Protein 5HSX (pdb70)

Nearest PDB structures (foldseek):
  5hsx-assembly1_B  TM=1.004E+00  e=3.035E-63  Paraburkholderia xenovorans LB400
  5keu-assembly1_B  TM=1.002E+00  e=2.354E-58  Paraburkholderia xenovorans LB400
  5hsx-assembly1_A  TM=9.878E-01  e=9.101E-57  Paraburkholderia xenovorans LB400
  5keu-assembly1_A  TM=9.895E-01  e=6.704E-54  Paraburkholderia xenovorans LB400
  1vz4-assembly1_D-2  TM=9.239E-01  e=7.806E-31  Pseudomonas putida

Solvent-accessible surface area: 22646 Å² total; per-residue (Å²): 138,22,106,54,55,24,28,6,9,95,1,0,0,31,2,75,68,10,75,3,46,111,91,17,122,81,70,43,36,60,60,0,64,61,8,0,28,140,19,16,0,0,0,0,45,116,22,123,18,77,43,125,52,0,26,58,4,0,55,49,8,29,122,20,16,130,101,128,76,20,107,12,141,66,46,89,42,6,81,25,47,50,55,195,239,103,142,65,72,28,26,44,33,8,40,0,11,60,0,1,1,20,18,0,2,14,0,0,1,17,11,3,68,56,28,12,83,44,8,2,17,6,26,0,0,4,0,2,17,0,13,102,133,12,63,55,97,51,76,81,90,2,29,59,22,33,0,18,0,104,88,104,117,114,42,26,6,1,36,0,2,0,0,4,34,2,82,78,56,50,51,89,0,0,1,0,0,9,43,33,2,103,39,5,63,80,44,47,121,152,93,6,89,68,31,4,53,77,2,28,29,11,0,22,42,45,67,8,6,4,43,3,57,7,92,44,3,0,0,0,0,3,0,2,10,0,0,0,18,13,54,29,105,22,31,94,82,29,148,56,71,23,27,0,36,57,1,8,0,43,6,107,49,1,50,4,38,111,53,58,103,8,78,54,86,91,49,74,89,69,139,25,104,54,54,21,27,6,6,87,1,0,0,31,3,73,72,10,74,3,44,108,98,18,123,82,68,40,36,60,54,0,67,59,9,0,28,140,23,15,0,0,0,1,44,112,23,122,18,70,34,109,54,0,29,61,5,0,57,48,8,26,132,25,16,120,23,24,114,68,58,20,81,19,148,68,38,65,35,2,2,34,50,114,242,70,145,56,73,26,27,44,33,9,14,0,4,2,0,0,9,40,64,1,5,16,0,0,0,18,12,2,68,63,27,8,82,40,7,1,18,7,26,0,0,3,0,2,18,0,14,105,50,12,62,54,98,51,77,81,87,1,30,61,21,32,0,19,0,109,31,107,30,126,61,10,8,2,38,0,2,0,0,4,43,2,81,79,54,50,51,91,0,0,1,0,0,10,40,16,1,101,39,5,62,79,43,45,121,151,93,6,90,68,30,4,54,78,1,28,30,14,0,22,38,55,75,9,7,4,44,3,59,7,92,43,3,0,0,0,0,6,0,1,12,0,0,0,13,17,56,24,90,24,54,90,93,43,140,76,112,26,36,1,36,11,0,1,0,70,8,108,45,0,52,3,41,115,48,61,101,8,80,64,89,100,50,46,122,69,17,27,22,2,0,20,6,76,30

Radius of gyration: 24.57 Å; Cα contacts (8 Å, |Δi|>4): 1344; chains: 2; bounding box: 69×59×60 Å

Organism: Paraburkholderia xenovorans (strain LB400) (NCBI:txid266265)

Sequence (549 aa):
SIEVTPLSAHHIGAEIHGVVDLTQKLEARQIAEIRAALLKWRVVFFREQFLTHEEQHVAFSAQFGELTLGVFGHVEGHPEVYYSISKYQTLQRPWTGWHTDVTAAVNPPWASILRGVTIPPYGGDTQWTNLVAAYQKLSAPLRSSFVDGLRGIHRFTPRILVTEHPLVRVHPETGERALYVSPSFLKSIVGVSPRESQVLLELLWEHVTRPEFTVRFKWQAGSVAFWDNRATAHLAPTDIFDLDFDRQLYRTTLVGDDVPVVGPDGTQSVAIEGSPVSIEVTPLSAHIGAEIHGVDLTQKLEARQIAEIRAALLKWRVVFFREQFLTHEQHVAFSAQFGELTLGHPVFGHVEGHPEVYSISQTLQRPWTGWHTDVTAAVNPPWASILRGVTIPPYGGDTQWTNLVAAYQKLSAPLRSSFVDGLRGIHRFTPPILVTEHPLVRVHPETGERALYVSPSFLKSIVGVSPRESQVLLELLWEHVTRPEFTVRFKWQAGSVAFWDNRATAHLAPTDIFDLDFDRQLYRTTLVGDVPVVGPDGTQSVAIEGSPVSAAAAVALN

Structure (mmCIF, N/CA/C/O backbone):
data_5HSX
#
_entry.id   5HSX
#
_cell.length_a   109.190
_cell.length_b   132.600
_cell.length_c   55.570
_cell.angle_alpha   90.000
_cell.angle_beta   90.000
_cell.angle_gamma   90.000
#
_symmetry.space_group_name_H-M   'P 21 21 2'
#
loop_
_entity.id
_entity.type
_entity.pdbx_description
1 polymer 'Putative alpha-ketoglutarate-dependent taurine dioxygenase'
2 non-polymer 'SODIUM ION'
3 non-polymer 1,2-ETHANEDIOL
4 non-polymer GLYCEROL
5 water water
#
loop_
_atom_site.group_PDB
_atom_site.id
_atom_site.type_symbol
_atom_site.label_atom_id
_atom_site.label_alt_id
_atom_site.label_comp_id
_atom_site.label_asym_id
_atom_site.label_entity_id
_atom_site.label_seq_id
_atom_site.pdbx_PDB_ins_code
_atom_site.Cartn_x
_atom_site.Cartn_y
_atom_site.Cartn_z
_atom_site.occupancy
_atom_site.B_iso_or_equiv
_atom_site.auth_seq_id
_atom_site.auth_comp_id
_atom_site.auth_asym_id
_atom_site.auth_atom_id
_atom_site.pdbx_PDB_model_num
ATOM 1 N N . SER A 1 19 ? 34.459 -42.566 0.786 1.00 49.99 11 SER A N 1
ATOM 2 C CA . SER A 1 19 ? 35.536 -41.577 0.783 1.00 57.80 11 SER A CA 1
ATOM 3 C C . SER A 1 19 ? 35.852 -41.117 -0.645 1.00 55.28 11 SER A C 1
ATOM 4 O O . SER A 1 19 ? 36.088 -41.936 -1.531 1.00 62.83 11 SER A O 1
ATOM 7 N N . ILE A 1 20 ? 35.859 -39.800 -0.864 1.00 46.65 12 ILE A N 1
ATOM 8 C CA . ILE A 1 20 ? 36.048 -39.271 -2.211 1.00 41.96 12 ILE A CA 1
ATOM 9 C C . ILE A 1 20 ? 37.512 -39.394 -2.627 1.00 42.49 12 ILE A C 1
ATOM 10 O O . ILE A 1 20 ? 38.427 -39.466 -1.803 1.00 47.76 12 ILE A O 1
ATOM 15 N N . GLU A 1 21 ? 37.727 -39.411 -3.937 1.00 37.12 13 GLU A N 1
ATOM 16 C CA . GLU A 1 21 ? 39.057 -39.455 -4.526 1.00 37.54 13 GLU A CA 1
ATOM 17 C C . GLU A 1 21 ? 39.366 -38.089 -5.119 1.00 35.10 13 GLU A C 1
ATOM 18 O O . GLU A 1 21 ? 38.572 -37.560 -5.901 1.00 34.89 13 GLU A O 1
ATOM 24 N N . VAL A 1 22 ? 40.506 -37.516 -4.738 1.00 33.93 14 VAL A N 1
ATOM 25 C CA . VAL A 1 22 ? 40.911 -36.184 -5.174 1.00 30.64 14 VAL A CA 1
ATOM 26 C C . VAL A 1 22 ? 42.161 -36.316 -6.030 1.00 34.51 14 VAL A C 1
ATOM 27 O O . VAL A 1 22 ? 43.159 -36.903 -5.594 1.00 38.54 14 VAL A O 1
ATOM 31 N N . THR A 1 23 ? 42.114 -35.754 -7.235 1.00 28.73 15 THR A N 1
ATOM 32 C CA . THR A 1 23 ? 43.207 -35.859 -8.202 1.00 28.62 15 THR A CA 1
ATOM 33 C C . THR A 1 23 ? 43.664 -34.459 -8.587 1.00 26.68 15 THR A C 1
ATOM 34 O O . THR A 1 23 ? 43.014 -33.797 -9.417 1.00 27.48 15 THR A O 1
ATOM 38 N N . PRO A 1 24 ? 44.764 -33.962 -8.012 1.00 25.26 16 PRO A N 1
ATOM 39 C CA . PRO A 1 24 ? 45.203 -32.594 -8.312 1.00 24.35 16 PRO A CA 1
ATOM 40 C C . PRO A 1 24 ? 45.564 -32.441 -9.780 1.00 24.23 16 PRO A C 1
ATOM 41 O O . PRO A 1 24 ? 45.977 -33.395 -10.446 1.00 23.20 16 PRO A O 1
ATOM 45 N N . LEU A 1 25 ? 45.392 -31.222 -10.285 1.00 21.08 17 LEU A N 1
ATOM 46 C CA . LEU A 1 25 ? 45.626 -30.945 -11.700 1.00 25.06 17 LEU A CA 1
ATOM 47 C C . LEU A 1 25 ? 46.818 -30.033 -11.950 1.00 25.74 17 LEU A C 1
ATOM 48 O O . LEU A 1 25 ? 47.259 -29.915 -13.102 1.00 24.54 17 LEU A O 1
ATOM 53 N N . SER A 1 26 ? 47.340 -29.390 -10.918 1.00 22.53 18 SER A N 1
ATOM 54 C CA . SER A 1 26 ? 48.543 -28.573 -11.016 1.00 24.20 18 SER A CA 1
ATOM 55 C C . SER A 1 26 ? 49.169 -28.513 -9.629 1.00 28.22 18 SER A C 1
ATOM 56 O O . SER A 1 26 ? 48.677 -29.129 -8.681 1.00 28.30 18 SER A O 1
ATOM 59 N N . ALA A 1 27 ? 50.266 -27.762 -9.511 1.00 28.50 19 ALA A N 1
ATOM 60 C CA . ALA A 1 27 ? 51.010 -27.765 -8.256 1.00 25.67 19 ALA A CA 1
ATOM 61 C C . ALA A 1 27 ? 50.167 -27.233 -7.102 1.00 29.50 19 ALA A C 1
ATOM 62 O O . ALA A 1 27 ? 50.214 -27.775 -5.990 1.00 27.74 19 ALA A O 1
ATOM 64 N N . HIS A 1 28 ? 49.359 -26.195 -7.341 1.00 29.95 20 HIS A N 1
ATOM 65 C CA A HIS A 1 28 ? 48.632 -25.587 -6.233 0.58 29.68 20 HIS A CA 1
ATOM 66 C CA B HIS A 1 28 ? 48.633 -25.585 -6.235 0.42 29.86 20 HIS A CA 1
ATOM 67 C C . HIS A 1 28 ? 47.203 -25.165 -6.565 1.00 28.35 20 HIS A C 1
ATOM 68 O O . HIS A 1 28 ? 46.582 -24.471 -5.748 1.00 26.90 20 HIS A O 1
ATOM 81 N N . ILE A 1 29 ? 46.645 -25.542 -7.716 1.00 22.47 21 ILE A N 1
ATOM 82 C CA . ILE A 1 29 ? 45.248 -25.172 -7.961 1.00 18.59 21 ILE A CA 1
ATOM 83 C C . ILE A 1 29 ? 44.578 -26.194 -8.875 1.00 22.08 21 ILE A C 1
ATOM 84 O O . ILE A 1 29 ? 45.137 -26.603 -9.900 1.00 22.35 21 ILE A O 1
ATOM 89 N N . GLY A 1 30 ? 43.361 -26.593 -8.495 1.00 18.74 22 GLY A N 1
ATOM 90 C CA . GLY A 1 30 ? 42.528 -27.447 -9.322 1.00 19.04 22 GLY A CA 1
ATOM 91 C C . GLY A 1 30 ? 42.666 -28.914 -8.978 1.00 19.24 22 GLY A C 1
ATOM 92 O O . GLY A 1 30 ? 43.784 -29.427 -8.868 1.00 22.89 22 GLY A O 1
ATOM 93 N N . ALA A 1 31 ? 41.537 -29.600 -8.793 1.00 20.71 23 ALA A N 1
ATOM 94 C CA . ALA A 1 31 ? 41.555 -31.032 -8.553 1.00 22.11 23 ALA A CA 1
ATOM 95 C C . ALA A 1 31 ? 40.247 -31.630 -9.043 1.00 22.28 23 ALA A C 1
ATOM 96 O O . ALA A 1 31 ? 39.187 -31.017 -8.889 1.00 25.81 23 ALA A O 1
ATOM 98 N N . GLU A 1 32 ? 40.326 -32.824 -9.635 1.00 22.19 24 GLU A N 1
ATOM 99 C CA . GLU A 1 32 ? 39.134 -33.593 -9.962 1.00 25.95 24 GLU A CA 1
ATOM 100 C C . GLU A 1 32 ? 38.712 -34.411 -8.753 1.00 29.03 24 GLU A C 1
ATOM 101 O O . GLU A 1 32 ? 39.553 -34.938 -8.018 1.00 31.09 24 GLU A O 1
ATOM 107 N N . ILE A 1 33 ? 37.402 -34.518 -8.558 1.00 25.12 25 ILE A N 1
ATOM 108 C CA . ILE A 1 33 ? 36.821 -35.349 -7.510 1.00 26.66 25 ILE A CA 1
ATOM 109 C C . ILE A 1 33 ? 36.040 -36.471 -8.175 1.00 29.11 25 ILE A C 1
ATOM 110 O O . ILE A 1 33 ? 35.225 -36.219 -9.070 1.00 31.27 25 ILE A O 1
ATOM 115 N N . HIS A 1 34 ? 36.294 -37.704 -7.745 1.00 30.28 26 HIS A N 1
ATOM 116 C CA . HIS A 1 34 ? 35.562 -38.869 -8.215 1.00 36.02 26 HIS A CA 1
ATOM 117 C C . HIS A 1 34 ? 35.000 -39.635 -7.026 1.00 35.96 26 HIS A C 1
ATOM 118 O O . HIS A 1 34 ? 35.449 -39.479 -5.885 1.00 34.99 26 HIS A O 1
ATOM 125 N N . GLY A 1 35 ? 34.006 -40.472 -7.311 1.00 35.85 27 GLY A N 1
ATOM 126 C CA . GLY A 1 35 ? 33.398 -41.300 -6.295 1.00 41.63 27 GLY A CA 1
ATOM 127 C C . GLY A 1 35 ? 32.184 -40.705 -5.626 1.00 44.28 27 GLY A C 1
ATOM 128 O O . GLY A 1 35 ? 31.781 -41.191 -4.564 1.00 42.52 27 GLY A O 1
ATOM 129 N N . VAL A 1 36 ? 31.589 -39.666 -6.204 1.00 41.22 28 VAL A N 1
ATOM 130 C CA A VAL A 1 36 ? 30.400 -39.040 -5.647 0.49 43.85 28 VAL A CA 1
ATOM 131 C CA B VAL A 1 36 ? 30.405 -39.016 -5.654 0.51 43.81 28 VAL A CA 1
ATOM 132 C C . VAL A 1 36 ? 29.348 -38.931 -6.743 1.00 44.66 28 VAL A C 1
ATOM 133 O O . VAL A 1 36 ? 29.656 -38.582 -7.889 1.00 45.19 28 VAL A O 1
ATOM 140 N N . ASP A 1 37 ? 28.103 -39.248 -6.392 1.00 36.27 29 ASP A N 1
ATOM 141 C CA . ASP A 1 37 ? 26.972 -39.150 -7.316 1.00 35.65 29 ASP A CA 1
ATOM 142 C C . ASP A 1 37 ? 26.179 -37.902 -6.940 1.00 34.41 29 ASP A C 1
ATOM 143 O O . ASP A 1 37 ? 25.409 -37.912 -5.979 1.00 39.52 29 ASP A O 1
ATOM 148 N N . LEU A 1 38 ? 26.357 -36.828 -7.716 1.00 33.84 30 LEU A N 1
ATOM 149 C CA . LEU A 1 38 ? 25.781 -35.538 -7.351 1.00 34.22 30 LEU A CA 1
ATOM 150 C C . LEU A 1 38 ? 24.275 -35.465 -7.562 1.00 32.38 30 LEU A C 1
ATOM 151 O O . LEU A 1 38 ? 23.674 -34.456 -7.180 1.00 35.57 30 LEU A O 1
ATOM 156 N N . THR A 1 39 ? 23.655 -36.488 -8.155 1.00 35.45 31 THR A N 1
ATOM 157 C CA . THR A 1 39 ? 22.199 -36.510 -8.266 1.00 37.20 31 THR A CA 1
ATOM 158 C C . THR A 1 39 ? 21.518 -36.869 -6.954 1.00 41.86 31 THR A C 1
ATOM 159 O O . THR A 1 39 ? 20.299 -36.711 -6.852 1.00 42.33 31 THR A O 1
ATOM 163 N N . GL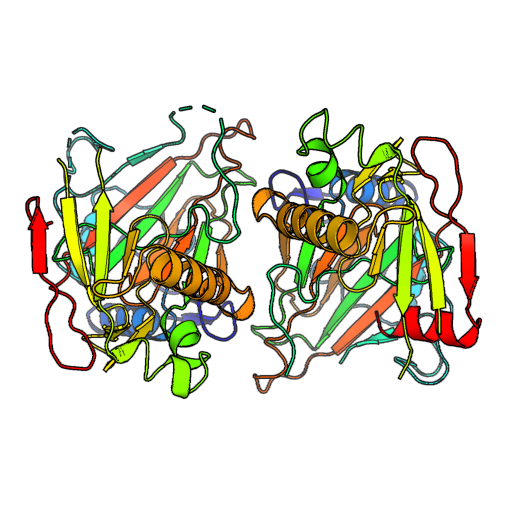N A 1 40 ? 22.270 -37.336 -5.962 1.00 41.63 32 GLN A N 1
ATOM 164 C CA . GLN A 1 40 ? 21.737 -37.776 -4.682 1.00 44.42 32 GLN A CA 1
ATOM 165 C C . GLN A 1 40 ? 22.142 -36.814 -3.575 1.00 43.04 32 GLN A C 1
ATOM 166 O O . GLN A 1 40 ? 23.165 -36.131 -3.669 1.00 40.36 32 GLN A O 1
ATOM 172 N N . LYS A 1 41 ? 21.333 -36.777 -2.515 1.00 38.54 33 LYS A N 1
ATOM 173 C CA . LYS A 1 41 ? 21.749 -36.116 -1.285 1.00 41.56 33 LYS A CA 1
ATOM 174 C C . LYS A 1 41 ? 23.017 -36.771 -0.757 1.00 48.05 33 LYS A C 1
ATOM 175 O O . LYS A 1 41 ? 23.080 -37.992 -0.598 1.00 54.18 33 LYS A O 1
ATOM 177 N N . LEU A 1 42 ? 24.030 -35.960 -0.488 1.00 40.65 34 LEU A N 1
ATOM 178 C CA . LEU A 1 42 ? 25.287 -36.475 0.029 1.00 41.12 34 LEU A CA 1
ATOM 179 C C . LEU A 1 42 ? 25.228 -36.584 1.545 1.00 42.83 34 LEU A C 1
ATOM 180 O O . LEU A 1 42 ? 24.510 -35.835 2.213 1.00 41.35 34 LEU A O 1
ATOM 185 N N . GLU A 1 43 ? 25.983 -37.539 2.085 1.00 40.03 35 GLU A N 1
ATOM 186 C CA . GLU A 1 43 ? 26.124 -37.649 3.527 1.00 47.41 35 GLU A CA 1
ATOM 187 C C . GLU A 1 43 ? 27.126 -36.617 4.038 1.00 41.34 35 GLU A C 1
ATOM 188 O O . GLU A 1 43 ? 27.922 -36.062 3.279 1.00 39.26 35 GLU A O 1
ATOM 194 N N . ALA A 1 44 ? 27.081 -36.372 5.354 1.00 41.12 36 ALA A N 1
ATOM 195 C CA . ALA A 1 44 ? 27.860 -35.280 5.937 1.00 37.30 36 ALA A CA 1
ATOM 196 C C . ALA A 1 44 ? 29.353 -35.470 5.715 1.00 39.86 36 ALA A C 1
ATOM 197 O O . ALA A 1 44 ? 30.082 -34.494 5.500 1.00 40.84 36 ALA A O 1
ATOM 199 N N . ARG A 1 45 ? 29.832 -36.717 5.770 1.00 41.63 37 ARG A N 1
ATOM 200 C CA . ARG A 1 45 ? 31.254 -36.964 5.544 1.00 41.51 37 ARG A CA 1
ATOM 201 C C . ARG A 1 45 ? 31.662 -36.579 4.129 1.00 41.54 37 ARG A C 1
ATOM 202 O O . ARG A 1 45 ? 32.722 -35.975 3.924 1.00 39.68 37 ARG A O 1
ATOM 204 N N . GLN A 1 46 ? 30.834 -36.918 3.137 1.00 42.47 38 GLN A N 1
ATOM 205 C CA . GLN A 1 46 ? 31.152 -36.555 1.758 1.00 36.65 38 GLN A CA 1
ATOM 206 C C . GLN A 1 46 ? 31.169 -35.043 1.578 1.00 34.54 38 GLN A C 1
ATOM 207 O O . GLN A 1 46 ? 32.062 -34.493 0.924 1.00 35.53 38 GLN A O 1
ATOM 213 N N . ILE A 1 47 ? 30.166 -34.357 2.130 1.00 36.25 39 ILE A N 1
ATOM 214 C CA . ILE A 1 47 ? 30.117 -32.901 2.042 1.00 32.75 39 ILE A CA 1
ATOM 215 C C . ILE A 1 47 ? 31.378 -32.293 2.649 1.00 35.91 39 ILE A C 1
ATOM 216 O O . ILE A 1 47 ? 32.028 -31.432 2.044 1.00 32.41 39 ILE A O 1
ATOM 221 N N . ALA A 1 48 ? 31.749 -32.748 3.850 1.00 37.17 40 ALA A N 1
ATOM 222 C CA . ALA A 1 48 ? 32.937 -32.216 4.511 1.00 38.48 40 ALA A CA 1
ATOM 223 C C . ALA A 1 48 ? 34.192 -32.460 3.681 1.00 34.94 40 ALA A C 1
ATOM 224 O O . ALA A 1 48 ? 35.058 -31.580 3.581 1.00 32.70 40 ALA A O 1
ATOM 226 N N . GLU A 1 49 ? 34.306 -33.645 3.072 1.00 31.77 41 GLU A N 1
ATOM 227 C CA . GLU A 1 49 ? 35.486 -33.947 2.266 1.00 32.55 41 GLU A CA 1
ATOM 228 C C . GLU A 1 49 ? 35.549 -33.067 1.026 1.00 31.17 41 GLU A C 1
ATOM 229 O O . GLU A 1 49 ? 36.629 -32.605 0.645 1.00 32.07 41 GLU A O 1
ATOM 235 N N . ILE A 1 50 ? 34.404 -32.837 0.376 1.00 29.24 42 ILE A N 1
ATOM 236 C CA . ILE A 1 50 ? 34.380 -31.949 -0.785 1.00 26.72 42 ILE A CA 1
ATOM 237 C C . ILE A 1 50 ? 34.745 -30.533 -0.369 1.00 24.28 42 ILE A C 1
ATOM 238 O O . ILE A 1 50 ? 35.538 -29.862 -1.037 1.00 24.26 42 ILE A O 1
ATOM 243 N N . ARG A 1 51 ? 34.191 -30.059 0.751 1.00 28.46 43 ARG A N 1
ATOM 244 C CA . ARG A 1 51 ? 34.489 -28.696 1.176 1.00 28.50 43 ARG A CA 1
ATOM 245 C C . ARG A 1 51 ? 35.971 -28.530 1.493 1.00 26.09 43 ARG A C 1
ATOM 246 O O . ARG A 1 51 ? 36.573 -27.511 1.143 1.00 27.44 43 ARG A O 1
ATOM 254 N N . ALA A 1 52 ? 36.580 -29.526 2.144 1.00 30.17 44 ALA A N 1
ATOM 255 C CA . ALA A 1 52 ? 38.010 -29.451 2.430 1.00 27.68 44 ALA A CA 1
ATOM 256 C C . ALA A 1 52 ? 38.831 -29.472 1.147 1.00 27.76 44 ALA A C 1
ATOM 257 O O . ALA A 1 52 ? 39.842 -28.766 1.037 1.00 27.46 44 ALA A O 1
ATOM 259 N N . ALA A 1 53 ? 38.428 -30.296 0.176 1.00 27.87 45 ALA A N 1
ATOM 260 C CA . ALA A 1 53 ? 39.128 -30.327 -1.107 1.00 27.90 45 ALA A CA 1
ATOM 261 C C . ALA A 1 53 ? 38.998 -28.997 -1.833 1.00 26.92 45 ALA A C 1
ATOM 262 O O . ALA A 1 53 ? 39.953 -28.528 -2.466 1.00 23.51 45 ALA A O 1
ATOM 264 N N . LEU A 1 54 ? 37.822 -28.371 -1.741 1.00 27.13 46 LEU A N 1
ATOM 265 C CA . LEU A 1 54 ? 37.614 -27.058 -2.342 1.00 22.12 46 LEU A CA 1
ATOM 266 C C . LEU A 1 54 ? 38.496 -26.000 -1.689 1.00 23.73 46 LEU A C 1
ATOM 267 O O . LEU A 1 54 ? 39.134 -25.194 -2.378 1.00 22.02 46 LEU A O 1
ATOM 272 N N . LEU A 1 55 ? 38.532 -25.968 -0.352 1.00 23.76 47 LEU A N 1
ATOM 273 C CA . LEU A 1 55 ? 39.370 -24.979 0.317 1.00 25.32 47 LEU A CA 1
ATOM 274 C C . LEU A 1 55 ? 40.842 -25.191 -0.014 1.00 24.99 47 LEU A C 1
ATOM 275 O O . LEU A 1 55 ? 41.600 -24.225 -0.144 1.00 26.39 47 LEU A O 1
ATOM 280 N N . LYS A 1 56 ? 41.260 -26.449 -0.157 1.00 24.00 48 LYS A N 1
ATOM 281 C CA . LYS A 1 56 ? 42.664 -26.764 -0.395 1.00 27.19 48 LYS A CA 1
ATOM 282 C C . LYS A 1 56 ? 43.086 -26.457 -1.829 1.00 26.46 48 LYS A C 1
ATOM 283 O O . LYS A 1 56 ? 44.177 -25.919 -2.059 1.00 24.82 48 LYS A O 1
ATOM 289 N N . TRP A 1 57 ? 42.243 -26.783 -2.803 1.00 20.72 49 TRP A N 1
ATOM 290 C CA . TRP A 1 57 ? 42.642 -26.717 -4.205 1.00 21.52 49 TRP A CA 1
ATOM 291 C C . TRP A 1 57 ? 41.998 -25.568 -4.973 1.00 24.69 49 TRP A C 1
ATOM 292 O O . TRP A 1 57 ? 42.299 -25.395 -6.166 1.00 21.84 49 TRP A O 1
ATOM 303 N N . ARG A 1 58 ? 41.143 -24.773 -4.317 1.00 21.50 50 ARG A N 1
ATOM 304 C CA . ARG A 1 58 ? 40.587 -23.507 -4.806 1.00 20.58 50 ARG A CA 1
ATOM 305 C C . ARG A 1 58 ? 39.468 -23.715 -5.824 1.00 19.23 50 ARG A C 1
ATOM 306 O O . ARG A 1 58 ? 38.482 -22.973 -5.811 1.00 21.37 50 ARG A O 1
ATOM 314 N N . VAL A 1 59 ? 39.616 -24.684 -6.723 1.00 20.57 51 VAL A N 1
ATOM 315 C CA . VAL A 1 59 ? 38.529 -25.089 -7.615 1.00 19.66 51 VAL A CA 1
ATOM 316 C C . VAL A 1 59 ? 38.560 -26.605 -7.759 1.00 20.07 51 VAL A C 1
ATOM 317 O O . VAL A 1 59 ? 39.628 -27.208 -7.909 1.00 21.36 51 VAL A O 1
ATOM 321 N N . VAL A 1 60 ? 37.393 -27.236 -7.675 1.00 19.49 52 VAL A N 1
ATOM 322 C CA . VAL A 1 60 ? 37.327 -28.679 -7.846 1.00 19.46 52 VAL A CA 1
ATOM 323 C C . VAL A 1 60 ? 36.346 -28.986 -8.963 1.00 23.94 52 VAL A C 1
ATOM 324 O O . VAL A 1 60 ? 35.408 -28.225 -9.227 1.00 25.30 52 VAL A O 1
ATOM 328 N N . PHE A 1 61 ? 36.588 -30.106 -9.636 1.00 21.66 53 PHE A N 1
ATOM 329 C CA . PHE A 1 61 ? 35.854 -30.464 -10.835 1.00 22.20 53 PHE A CA 1
ATOM 330 C C . PHE A 1 61 ? 35.265 -31.860 -10.687 1.00 25.62 53 PHE A C 1
ATOM 331 O O . PHE A 1 61 ? 35.863 -32.751 -10.077 1.00 28.30 53 PHE A O 1
ATOM 339 N N . PHE A 1 62 ? 34.085 -32.038 -11.264 1.00 22.18 54 PHE A N 1
ATOM 340 C CA . PHE A 1 62 ? 33.419 -33.324 -11.348 1.00 24.33 54 PHE A CA 1
ATOM 341 C C . PHE A 1 62 ? 33.162 -33.635 -12.815 1.00 27.04 54 PHE A C 1
ATOM 342 O O . PHE A 1 62 ? 32.971 -32.725 -13.625 1.00 24.79 54 PHE A O 1
ATOM 350 N N . ARG A 1 63 ? 33.164 -34.920 -13.148 1.00 27.79 55 ARG A N 1
ATOM 351 C CA . ARG A 1 63 ? 32.872 -35.388 -14.494 1.00 27.37 55 ARG A CA 1
ATOM 352 C C . ARG A 1 63 ? 31.676 -36.330 -14.472 1.00 30.51 55 ARG A C 1
ATOM 353 O O . ARG A 1 63 ? 31.432 -37.030 -13.482 1.00 29.08 55 ARG A O 1
ATOM 361 N N . GLU A 1 64 ? 30.937 -36.344 -15.581 1.00 30.01 56 GLU A N 1
ATOM 362 C CA . GLU A 1 64 ? 29.830 -37.286 -15.787 1.00 32.60 56 GLU A CA 1
ATOM 363 C C . GLU A 1 64 ? 28.752 -37.136 -14.712 1.00 32.92 56 GLU A C 1
ATOM 364 O O . GLU A 1 64 ? 28.214 -38.122 -14.201 1.00 37.52 56 GLU A O 1
ATOM 370 N N . GLN A 1 65 ? 28.426 -35.892 -14.375 1.00 29.25 57 GLN A N 1
ATOM 371 C CA . GLN A 1 65 ? 27.362 -35.555 -13.429 1.00 26.79 57 GLN A CA 1
ATOM 372 C C . GLN A 1 65 ? 26.268 -34.848 -14.227 1.00 30.14 57 GLN A C 1
ATOM 373 O O . GLN A 1 65 ? 26.318 -33.636 -14.441 1.00 31.90 57 GLN A O 1
ATOM 379 N N . PHE A 1 66 ? 25.283 -35.614 -14.684 1.00 31.06 58 PHE A N 1
ATOM 380 C CA . PHE A 1 66 ? 24.219 -35.084 -15.534 1.00 31.80 58 PHE A CA 1
ATOM 381 C C . PHE A 1 66 ? 23.048 -34.746 -14.626 1.00 37.61 58 PHE A C 1
ATOM 382 O O . PHE A 1 66 ? 22.311 -35.630 -14.183 1.00 37.53 58 PHE A O 1
ATOM 390 N N . LEU A 1 67 ? 22.889 -33.458 -14.343 1.00 32.12 59 LEU A N 1
ATOM 391 C CA . LEU A 1 67 ? 21.983 -32.993 -13.305 1.00 30.77 59 LEU A CA 1
ATOM 392 C C . LEU A 1 67 ? 20.821 -32.213 -13.900 1.00 31.57 59 LEU A C 1
ATOM 393 O O . LEU A 1 67 ? 20.965 -31.523 -14.914 1.00 30.00 59 LEU A O 1
ATOM 398 N N . THR A 1 68 ? 19.666 -32.317 -13.248 1.00 28.55 60 THR A N 1
ATOM 399 C CA . THR A 1 68 ? 18.600 -31.361 -13.482 1.00 29.69 60 THR A CA 1
ATOM 400 C C . THR A 1 68 ? 18.927 -30.060 -12.755 1.00 28.66 60 THR A C 1
ATOM 401 O O . THR A 1 68 ? 19.815 -30.009 -11.903 1.00 28.56 60 THR A O 1
ATOM 405 N N . HIS A 1 69 ? 18.197 -28.992 -13.097 1.00 31.94 61 HIS A N 1
ATOM 406 C CA . HIS A 1 69 ? 18.341 -27.747 -12.340 1.00 30.68 61 HIS A CA 1
ATOM 407 C C . HIS A 1 69 ? 18.039 -27.971 -10.866 1.00 30.33 61 HIS A C 1
ATOM 408 O O . HIS A 1 69 ? 18.721 -27.428 -9.993 1.00 27.59 61 HIS A O 1
ATOM 415 N N . GLU A 1 70 ? 17.010 -28.768 -10.573 1.00 28.62 62 GLU A N 1
ATOM 416 C CA A GLU A 1 70 ? 16.652 -29.039 -9.185 0.54 31.05 62 GLU A CA 1
ATOM 417 C CA B GLU A 1 70 ? 16.653 -29.037 -9.184 0.46 31.01 62 GLU A CA 1
ATOM 418 C C . GLU A 1 70 ? 17.805 -29.702 -8.442 1.00 30.92 62 GLU A C 1
ATOM 419 O O . GLU A 1 70 ? 18.110 -29.340 -7.299 1.00 30.04 62 GLU A O 1
ATOM 430 N N . GLN A 1 71 ? 18.464 -30.669 -9.084 1.00 28.22 63 GLN A N 1
ATOM 431 C CA . GLN A 1 71 ? 19.580 -31.370 -8.455 1.00 31.15 63 GLN A CA 1
ATOM 432 C C . GLN A 1 71 ? 20.797 -30.467 -8.307 1.00 29.91 63 GLN A C 1
ATOM 433 O O . GLN A 1 71 ? 21.554 -30.590 -7.335 1.00 29.51 63 GLN A O 1
ATOM 439 N N . HIS A 1 72 ? 21.022 -29.586 -9.285 1.00 29.50 64 HIS A N 1
ATOM 440 C CA . HIS A 1 72 ? 22.084 -28.586 -9.186 1.00 30.23 64 HIS A CA 1
ATOM 441 C C . HIS A 1 72 ? 21.892 -27.712 -7.950 1.00 30.58 64 HIS A C 1
ATOM 442 O O . HIS A 1 72 ? 22.833 -27.485 -7.175 1.00 27.57 64 HIS A O 1
ATOM 449 N N . VAL A 1 73 ? 20.667 -27.223 -7.746 1.00 25.17 65 VAL A N 1
ATOM 450 C CA . VAL A 1 73 ? 20.368 -26.396 -6.579 1.00 26.91 65 VAL A CA 1
ATOM 451 C C . VAL A 1 73 ? 20.568 -27.194 -5.296 1.00 31.50 65 VAL A C 1
ATOM 452 O O . VAL A 1 73 ? 21.163 -26.707 -4.324 1.00 29.04 65 VAL A O 1
ATOM 456 N N . ALA A 1 74 ? 20.065 -28.433 -5.270 1.00 30.05 66 ALA A N 1
ATOM 457 C CA . ALA A 1 74 ? 20.159 -29.246 -4.061 1.00 33.70 66 ALA A CA 1
ATOM 458 C C . ALA A 1 74 ? 21.610 -29.536 -3.704 1.00 35.62 66 ALA A C 1
ATOM 459 O O . ALA A 1 74 ? 21.992 -29.467 -2.529 1.00 29.56 66 ALA A O 1
ATOM 461 N N . PHE A 1 75 ? 22.430 -29.872 -4.702 1.00 27.79 67 PHE A N 1
ATOM 462 C CA . PHE A 1 75 ? 23.854 -30.054 -4.450 1.00 29.21 67 PHE A CA 1
ATOM 463 C C . PHE A 1 75 ? 24.458 -28.787 -3.869 1.00 27.28 67 PHE A C 1
ATOM 464 O O . PHE A 1 75 ? 25.198 -28.838 -2.880 1.00 32.47 67 PHE A O 1
ATOM 472 N N . SER A 1 76 ? 24.118 -27.633 -4.453 1.00 25.43 68 SER A N 1
ATOM 473 C CA . SER A 1 76 ? 24.689 -26.366 -4.004 1.00 24.06 68 SER A CA 1
ATOM 474 C C . SER A 1 76 ? 24.299 -26.056 -2.570 1.00 24.60 68 SER A C 1
ATOM 475 O O . SER A 1 76 ? 25.122 -25.548 -1.796 1.00 27.91 68 SER A O 1
ATOM 478 N N . ALA A 1 77 ? 23.047 -26.348 -2.199 1.00 26.58 69 ALA A N 1
ATOM 479 C CA . ALA A 1 77 ? 22.538 -25.965 -0.887 1.00 27.79 69 ALA A CA 1
ATOM 480 C C . ALA A 1 77 ? 23.224 -26.716 0.242 1.00 28.76 69 ALA A C 1
ATOM 481 O O . ALA A 1 77 ? 23.124 -26.297 1.403 1.00 29.78 69 ALA A O 1
ATOM 483 N N . GLN A 1 78 ? 23.921 -27.809 -0.069 1.00 30.27 70 GLN A N 1
ATOM 484 C CA . GLN A 1 78 ? 24.672 -28.534 0.946 1.00 30.34 70 GLN A CA 1
ATOM 485 C C . GLN A 1 78 ? 25.899 -27.771 1.424 1.00 36.32 70 GLN A C 1
ATOM 486 O O . GLN A 1 78 ? 26.465 -28.131 2.462 1.00 32.26 70 GLN A O 1
ATOM 492 N N . PHE A 1 79 ? 26.313 -26.726 0.709 1.00 27.26 71 PHE A N 1
ATOM 493 C CA . PHE A 1 79 ? 27.512 -25.980 1.055 1.00 25.99 71 PHE A CA 1
ATOM 494 C C . PHE A 1 79 ? 27.237 -24.542 1.467 1.00 28.84 71 PHE A C 1
ATOM 495 O O . PHE A 1 79 ? 28.162 -23.863 1.924 1.00 30.35 71 PHE A O 1
ATOM 503 N N . GLY A 1 80 ? 26.008 -24.060 1.332 1.00 28.57 72 GLY A N 1
ATOM 504 C CA . GLY A 1 80 ? 25.723 -22.692 1.709 1.00 29.37 72 GLY A CA 1
ATOM 505 C C . GLY A 1 80 ? 24.336 -22.281 1.261 1.00 30.51 72 GLY A C 1
ATOM 506 O O . GLY A 1 80 ? 23.518 -23.111 0.865 1.00 30.92 72 GLY A O 1
ATOM 507 N N . GLU A 1 81 ? 24.096 -20.976 1.341 1.00 29.60 73 GLU A N 1
ATOM 508 C CA . GLU A 1 81 ? 22.812 -20.382 0.987 1.00 30.15 73 GLU A CA 1
ATOM 509 C C . GLU A 1 81 ? 22.864 -19.912 -0.464 1.00 30.53 73 GLU A C 1
ATOM 510 O O . GLU A 1 81 ? 23.815 -19.238 -0.864 1.00 28.11 73 GLU A O 1
ATOM 516 N N . LEU A 1 82 ? 21.853 -20.277 -1.250 1.00 29.29 74 LEU A N 1
ATOM 517 C CA . LEU A 1 82 ? 21.833 -19.900 -2.661 1.00 27.09 74 LEU A CA 1
ATOM 518 C C . LEU A 1 82 ? 21.488 -18.424 -2.836 1.00 27.74 74 LEU A C 1
ATOM 519 O O . LEU A 1 82 ? 20.559 -17.909 -2.204 1.00 27.76 74 LEU A O 1
ATOM 524 N N . THR A 1 83 ? 22.218 -17.747 -3.724 1.00 24.90 75 THR A N 1
ATOM 525 C CA . THR A 1 83 ? 21.834 -16.401 -4.135 1.00 27.36 75 THR A CA 1
ATOM 526 C C . THR A 1 83 ? 20.610 -16.467 -5.037 1.00 27.95 75 THR A C 1
ATOM 527 O O . THR A 1 83 ? 20.396 -17.444 -5.758 1.00 35.02 75 THR A O 1
ATOM 531 N N . LEU A 1 84 ? 19.799 -15.413 -4.993 1.00 38.18 76 LEU A N 1
ATOM 532 C CA . LEU A 1 84 ? 18.586 -15.309 -5.806 1.00 51.17 76 LEU A CA 1
ATOM 533 C C . LEU A 1 84 ? 18.769 -14.107 -6.725 1.00 67.77 76 LEU A C 1
ATOM 534 O O . LEU A 1 84 ? 18.428 -12.980 -6.360 1.00 73.43 76 LEU A O 1
ATOM 539 N N . GLY A 1 85 ? 19.313 -14.349 -7.915 1.00 77.69 77 GLY A N 1
ATOM 540 C CA . GLY A 1 85 ? 19.519 -13.289 -8.886 1.00 80.61 77 GLY A CA 1
ATOM 541 C C . GLY A 1 85 ? 18.227 -12.632 -9.333 1.00 79.38 77 GLY A C 1
ATOM 542 O O . GLY A 1 85 ? 17.895 -12.631 -10.516 1.00 79.24 77 GLY A O 1
ATOM 543 N N . VAL A 1 88 ? 15.782 -11.231 -14.761 1.00 75.06 80 VAL A N 1
ATOM 544 C CA . VAL A 1 88 ? 15.643 -11.424 -16.200 1.00 74.38 80 VAL A CA 1
ATOM 545 C C . VAL A 1 88 ? 16.958 -11.893 -16.819 1.00 77.25 80 VAL A C 1
ATOM 546 O O . VAL A 1 88 ? 16.958 -12.638 -17.800 1.00 78.54 80 VAL A O 1
ATOM 548 N N . PHE A 1 89 ? 18.076 -11.455 -16.242 1.00 78.06 81 PHE A N 1
ATOM 549 C CA . PHE A 1 89 ? 19.388 -11.823 -16.762 1.00 76.12 81 PHE A CA 1
ATOM 550 C C . PHE A 1 89 ? 19.682 -13.291 -16.473 1.00 71.80 81 PHE A C 1
ATOM 551 O O . PHE A 1 89 ? 19.614 -13.733 -15.321 1.00 78.22 81 PHE A O 1
ATOM 553 N N . GLY A 1 90 ? 20.008 -14.047 -17.523 1.00 62.00 82 GLY A N 1
ATOM 554 C CA . GLY A 1 90 ? 20.277 -15.471 -17.380 1.00 53.11 82 GLY A CA 1
ATOM 555 C C . GLY A 1 90 ? 19.138 -16.248 -16.762 1.00 50.00 82 GLY A C 1
ATOM 556 O O . GLY A 1 90 ? 19.366 -17.293 -16.145 1.00 43.57 82 GLY A O 1
ATOM 557 N N . HIS A 1 91 ? 17.909 -15.763 -16.926 1.00 56.10 83 HIS A N 1
ATOM 558 C CA . HIS A 1 91 ? 16.749 -16.328 -16.249 1.00 62.57 83 HIS A CA 1
ATOM 559 C C . HIS A 1 91 ? 16.548 -17.793 -16.622 1.00 53.69 83 HIS A C 1
ATOM 560 O O . HIS A 1 91 ? 16.625 -18.164 -17.799 1.00 55.98 83 HIS A O 1
ATOM 567 N N . VAL A 1 92 ? 16.313 -18.629 -15.610 1.00 40.73 84 VAL A N 1
ATOM 568 C CA . VAL A 1 92 ? 15.960 -20.036 -15.799 1.00 37.76 84 VAL A CA 1
ATOM 569 C C . VAL A 1 92 ? 14.553 -20.238 -15.255 1.00 35.51 84 VAL A C 1
ATOM 570 O O . VAL A 1 92 ? 14.305 -20.016 -14.062 1.00 30.05 84 VAL A O 1
ATOM 574 N N . GLU A 1 93 ? 13.634 -20.653 -16.129 1.00 35.21 85 GLU A N 1
ATOM 575 C CA . GLU A 1 93 ? 12.237 -20.793 -15.742 1.00 35.57 85 GLU A CA 1
ATOM 576 C C . GLU A 1 93 ? 12.087 -21.774 -14.587 1.00 34.11 85 GLU A C 1
ATOM 577 O O . GLU A 1 93 ? 12.609 -22.893 -14.633 1.00 36.60 85 GLU A O 1
ATOM 583 N N . GLY A 1 94 ? 11.383 -21.340 -13.545 1.00 32.94 86 GLY A N 1
ATOM 584 C CA . GLY A 1 94 ? 11.118 -22.162 -12.383 1.00 35.59 86 GLY A CA 1
ATOM 585 C C . GLY A 1 94 ? 12.250 -22.269 -11.381 1.00 36.63 86 GLY A C 1
ATOM 586 O O . GLY A 1 94 ? 12.086 -22.960 -10.365 1.00 31.52 86 GLY A O 1
ATOM 587 N N . HIS A 1 95 ? 13.384 -21.610 -11.619 1.00 30.43 87 HIS A N 1
ATOM 588 C CA . HIS A 1 95 ? 14.560 -21.728 -10.752 1.00 31.55 87 HIS A CA 1
ATOM 589 C C . HIS A 1 95 ? 15.270 -20.388 -10.657 1.00 29.28 87 HIS A C 1
ATOM 590 O O . HIS A 1 95 ? 16.275 -20.147 -11.341 1.00 27.62 87 HIS A O 1
ATOM 597 N N . PRO A 1 96 ? 14.791 -19.493 -9.784 1.00 32.17 88 PRO A N 1
ATOM 598 C CA . PRO A 1 96 ? 15.463 -18.192 -9.622 1.00 31.67 88 PRO A CA 1
ATOM 599 C C . PRO A 1 96 ? 16.908 -18.293 -9.168 1.00 29.30 88 PRO A C 1
ATOM 600 O O . PRO A 1 96 ? 17.640 -17.306 -9.288 1.00 33.40 88 PRO A O 1
ATOM 604 N N . GLU A 1 97 ? 17.346 -19.445 -8.655 1.00 27.63 89 GLU A N 1
ATOM 605 C CA . GLU A 1 97 ? 18.722 -19.596 -8.190 1.00 29.64 89 GLU A CA 1
ATOM 606 C C . GLU A 1 97 ? 19.696 -19.960 -9.298 1.00 27.77 89 GLU A C 1
ATOM 607 O O . GLU A 1 97 ? 20.910 -19.899 -9.077 1.00 30.08 89 GLU A O 1
ATOM 613 N N . VAL A 1 98 ? 19.210 -20.343 -10.471 1.00 28.97 90 VAL A N 1
ATOM 614 C CA . VAL A 1 98 ? 20.054 -20.865 -11.539 1.00 25.48 90 VAL A CA 1
ATOM 615 C C . VAL A 1 98 ? 20.167 -19.810 -12.629 1.00 28.44 90 VAL A C 1
ATOM 616 O O . VAL A 1 98 ? 19.157 -19.244 -13.062 1.00 28.74 90 VAL A O 1
ATOM 620 N N . TYR A 1 99 ? 21.393 -19.551 -13.077 1.00 25.09 91 TYR A N 1
ATOM 621 C CA A TYR A 1 99 ? 21.677 -18.559 -14.106 0.50 24.91 91 TYR A CA 1
ATOM 622 C CA B TYR A 1 99 ? 21.658 -18.564 -14.110 0.50 24.66 91 TYR A CA 1
ATOM 623 C C . TYR A 1 99 ? 22.103 -19.276 -15.379 1.00 25.36 91 TYR A C 1
ATOM 624 O O . TYR A 1 99 ? 22.963 -20.162 -15.333 1.00 26.25 91 TYR A O 1
ATOM 641 N N . SER A 1 100 ? 21.512 -18.894 -16.503 1.00 26.99 92 SER A N 1
ATOM 642 C CA . SER A 1 100 ? 21.846 -19.501 -17.786 1.00 24.49 92 SER A CA 1
ATOM 643 C C . SER A 1 100 ? 23.054 -18.801 -18.399 1.00 29.10 92 SER A C 1
ATOM 644 O O . SER A 1 100 ? 23.043 -17.580 -18.573 1.00 32.69 92 SER A O 1
ATOM 647 N N . ILE A 1 101 ? 24.090 -19.575 -18.723 1.00 28.63 93 ILE A N 1
ATOM 648 C CA . ILE A 1 101 ? 25.257 -19.084 -19.455 1.00 30.64 93 ILE A CA 1
ATOM 649 C C . ILE A 1 101 ? 25.132 -19.627 -20.876 1.00 32.66 93 ILE A C 1
ATOM 650 O O . ILE A 1 101 ? 25.469 -20.786 -21.148 1.00 29.00 93 ILE A O 1
ATOM 655 N N . SER A 1 102 ? 24.629 -18.800 -21.789 1.00 34.80 94 SER A N 1
ATOM 656 C CA . SER A 1 102 ? 24.337 -19.222 -23.151 1.00 34.69 94 SER A CA 1
ATOM 657 C C . SER A 1 102 ? 25.202 -18.461 -24.145 1.00 44.71 94 SER A C 1
ATOM 658 O O . SER A 1 102 ? 25.512 -17.280 -23.951 1.00 43.26 94 SER A O 1
ATOM 661 N N . LYS A 1 103 ? 25.580 -19.154 -25.222 1.00 44.74 95 LYS A N 1
ATOM 662 C CA . LYS A 1 103 ? 26.286 -18.500 -26.319 1.00 48.02 95 LYS A CA 1
ATOM 663 C C . LYS A 1 103 ? 25.497 -17.314 -26.869 1.00 56.22 95 LYS A C 1
ATOM 664 O O . LYS A 1 103 ? 26.090 -16.354 -27.375 1.00 58.51 95 LYS A O 1
ATOM 670 N N . TYR A 1 104 ? 24.172 -17.350 -26.760 1.00 64.25 96 TYR A N 1
ATOM 671 C CA . TYR A 1 104 ? 23.321 -16.272 -27.252 1.00 66.46 96 TYR A CA 1
ATOM 672 C C . TYR A 1 104 ? 22.642 -15.519 -26.110 1.00 63.71 96 TYR A C 1
ATOM 673 O O . TYR A 1 104 ? 23.255 -14.679 -25.450 1.00 65.52 96 TYR A O 1
ATOM 682 N N . GLN A 1 113 ? 35.470 -4.329 -30.341 1.00 64.43 105 GLN A N 1
ATOM 683 C CA . GLN A 1 113 ? 36.900 -4.485 -30.086 1.00 61.07 105 GLN A CA 1
ATOM 684 C C . GLN A 1 113 ? 37.291 -3.924 -28.727 1.00 58.44 105 GLN A C 1
ATOM 685 O O . GLN A 1 113 ? 37.115 -2.733 -28.459 1.00 63.28 105 GLN A O 1
ATOM 691 N N . THR A 1 114 ? 37.831 -4.794 -27.881 1.00 40.92 106 THR A N 1
ATOM 692 C CA . THR A 1 114 ? 38.272 -4.441 -26.542 1.00 43.55 106 THR A CA 1
ATOM 693 C C . THR A 1 114 ? 39.795 -4.340 -26.502 1.00 35.69 106 THR A C 1
ATOM 694 O O . THR A 1 114 ? 40.504 -4.794 -27.403 1.00 39.82 106 THR A O 1
ATOM 698 N N . LEU A 1 115 ? 40.293 -3.726 -25.441 1.00 26.06 107 LEU A N 1
ATOM 699 C CA . LEU A 1 115 ? 41.726 -3.520 -25.276 1.00 24.21 107 LEU A CA 1
ATOM 700 C C . LEU A 1 115 ? 42.320 -4.743 -24.578 1.00 25.63 107 LEU A C 1
ATOM 701 O O . LEU A 1 115 ? 42.047 -4.991 -23.399 1.00 28.94 107 LEU A O 1
ATOM 706 N N . GLN A 1 116 ? 43.165 -5.482 -25.299 1.00 20.46 108 GLN A N 1
ATOM 707 C CA . GLN A 1 116 ? 43.639 -6.802 -24.875 1.00 18.16 108 GLN A CA 1
ATOM 708 C C . GLN A 1 116 ? 44.954 -6.668 -24.117 1.00 15.69 108 GLN A C 1
ATOM 709 O O . GLN A 1 116 ? 45.975 -6.283 -24.700 1.00 18.74 108 GLN A O 1
ATOM 715 N N . ARG A 1 117 ? 44.923 -6.991 -22.816 1.00 15.23 109 ARG A N 1
ATOM 716 C CA . ARG A 1 117 ? 46.077 -7.113 -21.929 1.00 16.23 109 ARG A CA 1
ATOM 717 C C . ARG A 1 117 ? 46.075 -8.506 -21.296 1.00 16.44 109 ARG A C 1
ATOM 718 O O . ARG A 1 117 ? 45.075 -9.237 -21.402 1.00 14.86 109 ARG A O 1
ATOM 726 N N . PRO A 1 118 ? 47.160 -8.914 -20.631 1.00 16.00 110 PRO A N 1
ATOM 727 C CA . PRO A 1 118 ? 47.175 -10.261 -20.029 1.00 17.36 110 PRO A CA 1
ATOM 728 C C . PRO A 1 118 ? 46.054 -10.503 -19.045 1.00 20.30 110 PRO A C 1
ATOM 729 O O . PRO A 1 118 ? 45.642 -11.656 -18.870 1.00 19.19 110 PRO A O 1
ATOM 733 N N . TRP A 1 119 ? 45.577 -9.465 -18.369 1.00 14.40 111 TRP A N 1
ATOM 734 C CA . TRP A 1 119 ? 44.535 -9.635 -17.371 1.00 14.48 111 TRP A CA 1
ATOM 735 C C . TRP A 1 119 ? 43.135 -9.452 -17.941 1.00 14.92 111 TRP A C 1
ATOM 736 O O . TRP A 1 119 ? 42.167 -9.558 -17.187 1.00 17.73 111 TRP A O 1
ATOM 747 N N . THR A 1 120 ? 42.998 -9.194 -19.241 1.00 15.09 112 THR A N 1
ATOM 748 C CA . THR A 1 120 ? 41.672 -8.971 -19.812 1.00 16.68 112 THR A CA 1
ATOM 749 C C . THR A 1 120 ? 40.782 -10.189 -19.585 1.00 18.65 112 THR A C 1
ATOM 750 O O . THR A 1 120 ? 41.186 -11.327 -19.841 1.00 17.48 112 THR A O 1
ATOM 754 N N . GLY A 1 121 ? 39.574 -9.949 -19.064 1.00 18.04 113 GLY A N 1
ATOM 755 C CA . GLY A 1 121 ? 38.611 -11.006 -18.835 1.00 16.71 113 GLY A CA 1
ATOM 756 C C . GLY A 1 121 ? 38.712 -11.689 -17.480 1.00 18.21 113 GLY A C 1
ATOM 757 O O . GLY A 1 121 ? 37.750 -12.349 -17.061 1.00 20.07 113 GLY A O 1
ATOM 758 N N . TRP A 1 122 ? 39.841 -11.550 -16.783 1.00 17.13 114 TRP A N 1
ATOM 759 C CA . TRP A 1 122 ? 40.021 -12.188 -15.483 1.00 16.20 114 TRP A CA 1
ATOM 760 C C . TRP A 1 122 ? 39.218 -11.458 -14.420 1.00 19.36 114 TRP A C 1
ATOM 761 O O . TRP A 1 122 ? 39.278 -10.229 -14.332 1.00 19.16 114 TRP A O 1
ATOM 772 N N . HIS A 1 123 ? 38.505 -12.213 -13.583 1.00 18.28 115 HIS A N 1
ATOM 773 C CA . HIS A 1 123 ? 37.662 -11.554 -12.593 1.00 21.92 115 HIS A CA 1
ATOM 774 C C . HIS A 1 123 ? 37.268 -12.526 -11.490 1.00 19.02 115 HIS A C 1
ATOM 775 O O . HIS A 1 123 ? 37.261 -13.747 -11.676 1.00 18.00 115 HIS A O 1
ATOM 782 N N . THR A 1 124 ? 36.884 -11.951 -10.354 1.00 21.21 116 THR A N 1
ATOM 783 C CA . THR A 1 124 ? 36.233 -12.662 -9.265 1.00 18.84 116 THR A CA 1
ATOM 784 C C . THR A 1 124 ? 34.763 -12.240 -9.236 1.00 20.75 116 THR A C 1
ATOM 785 O O . THR A 1 124 ? 34.451 -11.060 -9.436 1.00 20.44 116 THR A O 1
ATOM 789 N N . ASP A 1 125 ? 33.860 -13.209 -9.027 1.00 20.85 117 ASP A N 1
ATOM 790 C CA . ASP A 1 125 ? 32.419 -12.984 -9.211 1.00 21.33 117 ASP A CA 1
ATOM 791 C C . ASP A 1 125 ? 31.893 -11.824 -8.359 1.00 23.36 117 ASP A C 1
ATOM 792 O O . ASP A 1 125 ? 32.024 -11.835 -7.131 1.00 21.62 117 ASP A O 1
ATOM 797 N N . VAL A 1 126 ? 31.250 -10.853 -9.018 1.00 19.25 118 VAL A N 1
ATOM 798 C CA . VAL A 1 126 ? 30.509 -9.754 -8.395 1.00 21.29 118 VAL A CA 1
ATOM 799 C C . VAL A 1 126 ? 31.281 -9.042 -7.281 1.00 24.53 118 VAL A C 1
ATOM 800 O O . VAL A 1 126 ? 30.715 -8.737 -6.226 1.00 23.49 118 VAL A O 1
ATOM 804 N N . THR A 1 127 ? 32.562 -8.737 -7.485 1.00 19.52 119 THR A N 1
ATOM 805 C CA . THR A 1 127 ? 33.247 -8.012 -6.418 1.00 20.92 119 THR A CA 1
ATOM 806 C C . THR A 1 127 ? 32.906 -6.528 -6.392 1.00 20.48 119 THR A C 1
ATOM 807 O O . THR A 1 127 ? 33.355 -5.832 -5.484 1.00 21.55 119 THR A O 1
ATOM 811 N N . ALA A 1 128 ? 32.092 -6.028 -7.324 1.00 20.90 120 ALA A N 1
ATOM 812 C CA . ALA A 1 128 ? 31.557 -4.686 -7.125 1.00 20.33 120 ALA A CA 1
ATOM 813 C C . ALA A 1 128 ? 30.552 -4.614 -5.975 1.00 22.38 120 ALA A C 1
ATOM 814 O O . ALA A 1 128 ? 30.198 -3.506 -5.571 1.00 23.46 120 ALA A O 1
ATOM 816 N N . ALA A 1 129 ? 30.090 -5.747 -5.446 1.00 21.32 121 ALA A N 1
ATOM 817 C CA . ALA A 1 129 ? 29.162 -5.756 -4.316 1.00 22.91 121 ALA A CA 1
ATOM 818 C C . ALA A 1 129 ? 29.916 -5.839 -2.993 1.00 25.35 121 ALA A C 1
ATOM 819 O O . ALA A 1 129 ? 31.066 -6.279 -2.938 1.00 23.17 121 ALA A O 1
ATOM 821 N N . VAL A 1 130 ? 29.235 -5.436 -1.910 1.00 24.37 122 VAL A N 1
ATOM 822 C CA . VAL A 1 130 ? 29.899 -5.419 -0.604 1.00 21.72 122 VAL A CA 1
ATOM 823 C C . VAL A 1 130 ? 30.064 -6.837 -0.058 1.00 21.70 122 VAL A C 1
ATOM 824 O O . VAL A 1 130 ? 30.992 -7.102 0.715 1.00 24.23 122 VAL A O 1
ATOM 828 N N . ASN A 1 131 ? 29.201 -7.777 -0.468 1.00 22.25 123 ASN A N 1
ATOM 829 C CA . ASN A 1 131 ? 29.274 -9.172 -0.024 1.00 23.27 123 ASN A CA 1
ATOM 830 C C . ASN A 1 131 ? 29.281 -10.096 -1.239 1.00 22.78 123 ASN A C 1
ATOM 831 O O . ASN A 1 131 ? 28.261 -10.722 -1.569 1.00 22.86 123 ASN A O 1
ATOM 836 N N . PRO A 1 132 ? 30.423 -10.226 -1.913 1.00 21.11 124 PRO A N 1
ATOM 837 C CA . PRO A 1 132 ? 30.478 -11.078 -3.098 1.00 20.18 124 PRO A CA 1
ATOM 838 C C . PRO A 1 132 ? 30.177 -12.517 -2.734 1.00 21.31 124 PRO A C 1
ATOM 839 O O . PRO A 1 132 ? 30.440 -12.954 -1.599 1.00 25.23 124 PRO A O 1
ATOM 843 N N . PRO A 1 133 ? 29.588 -13.287 -3.655 1.00 21.66 125 PRO A N 1
ATOM 844 C CA . PRO A 1 133 ? 29.296 -14.696 -3.348 1.00 19.21 125 PRO A CA 1
ATOM 845 C C . PRO A 1 133 ? 30.590 -15.450 -3.082 1.00 23.12 125 PRO A C 1
ATOM 846 O O . PRO A 1 133 ? 31.594 -15.248 -3.770 1.00 24.20 125 PRO A O 1
ATOM 850 N N . TRP A 1 134 ? 30.582 -16.311 -2.059 1.00 22.46 126 TRP A N 1
ATOM 851 C CA . TRP A 1 134 ? 31.843 -16.950 -1.695 1.00 23.76 126 TRP A CA 1
ATOM 852 C C . TRP A 1 134 ? 32.204 -18.111 -2.615 1.00 24.91 126 TRP A C 1
ATOM 853 O O . TRP A 1 134 ? 33.387 -18.451 -2.713 1.00 22.87 126 TRP A O 1
ATOM 864 N N . ALA A 1 135 ? 31.231 -18.716 -3.296 1.00 22.35 127 ALA A N 1
ATOM 865 C CA . ALA A 1 135 ? 31.525 -19.809 -4.216 1.00 21.96 127 ALA A CA 1
ATOM 866 C C . ALA A 1 135 ? 30.542 -19.795 -5.381 1.00 23.56 127 ALA A C 1
ATOM 867 O O . ALA A 1 135 ? 29.438 -19.254 -5.293 1.00 23.36 127 ALA A O 1
ATOM 869 N N . SER A 1 136 ? 30.948 -20.432 -6.470 1.00 19.06 128 SER A N 1
ATOM 870 C CA . SER A 1 136 ? 30.063 -20.644 -7.608 1.00 20.46 128 SER A CA 1
ATOM 871 C C . SER A 1 136 ? 30.148 -22.097 -8.046 1.00 21.86 128 SER A C 1
ATOM 872 O O . SER A 1 136 ? 31.187 -22.744 -7.893 1.00 23.55 128 SER A O 1
ATOM 875 N N . ILE A 1 137 ? 29.035 -22.615 -8.567 1.00 22.83 129 ILE A N 1
ATOM 876 C CA . ILE A 1 137 ? 28.965 -23.979 -9.082 1.00 20.50 129 ILE A CA 1
ATOM 877 C C . ILE A 1 137 ? 28.432 -23.895 -10.503 1.00 23.03 129 ILE A C 1
ATOM 878 O O . ILE A 1 137 ? 27.280 -23.501 -10.720 1.00 22.77 129 ILE A O 1
ATOM 883 N N . LEU A 1 138 ? 29.265 -24.264 -11.472 1.00 20.71 130 LEU A N 1
ATOM 884 C CA . LEU A 1 138 ? 28.944 -24.135 -12.886 1.00 22.85 130 LEU A CA 1
ATOM 885 C C . LEU A 1 138 ? 28.932 -25.521 -13.515 1.00 18.80 130 LEU A C 1
ATOM 886 O O . LEU A 1 138 ? 29.911 -26.264 -13.395 1.00 23.28 130 LEU A O 1
ATOM 891 N N . ARG A 1 139 ? 27.834 -25.874 -14.182 1.00 19.90 131 ARG A N 1
ATOM 892 C CA . ARG A 1 139 ? 27.720 -27.190 -14.801 1.00 23.30 131 ARG A CA 1
ATOM 893 C C . ARG A 1 139 ? 27.501 -27.055 -16.302 1.00 24.43 131 ARG A C 1
ATOM 894 O O . ARG A 1 139 ? 26.795 -26.152 -16.764 1.00 22.93 131 ARG A O 1
ATOM 902 N N . GLY A 1 140 ? 28.117 -27.961 -17.057 1.00 21.90 132 GLY A N 1
ATOM 903 C CA . GLY A 1 140 ? 28.075 -27.917 -18.510 1.00 20.83 132 GLY A CA 1
ATOM 904 C C . GLY A 1 140 ? 27.018 -28.858 -19.057 1.00 26.88 132 GLY A C 1
ATOM 905 O O . GLY A 1 140 ? 27.018 -30.055 -18.759 1.00 27.85 132 GLY A O 1
ATOM 906 N N . VAL A 1 141 ? 26.137 -28.309 -19.887 1.00 23.05 133 VAL A N 1
ATOM 907 C CA . VAL A 1 141 ? 25.019 -29.055 -20.456 1.00 21.28 133 VAL A CA 1
ATOM 908 C C . VAL A 1 141 ? 25.194 -29.262 -21.953 1.00 25.86 133 VAL A C 1
ATOM 909 O O . VAL A 1 141 ? 25.146 -30.393 -22.437 1.00 29.25 133 VAL A O 1
ATOM 913 N N . THR A 1 142 ? 25.397 -28.183 -22.705 1.00 21.77 134 THR A N 1
ATOM 914 C CA . THR A 1 142 ? 25.703 -28.269 -24.134 1.00 22.91 134 THR A CA 1
ATOM 915 C C . THR A 1 142 ? 27.142 -27.805 -24.289 1.00 22.25 134 THR A C 1
ATOM 916 O O . THR A 1 142 ? 27.436 -26.624 -24.070 1.00 23.23 134 THR A O 1
ATOM 920 N N . ILE A 1 143 ? 28.044 -28.721 -24.631 1.00 20.98 135 ILE A N 1
ATOM 921 C CA . ILE A 1 143 ? 29.472 -28.433 -24.558 1.00 21.50 135 ILE A CA 1
ATOM 922 C C . ILE A 1 143 ? 30.116 -28.687 -25.919 1.00 24.53 135 ILE A C 1
ATOM 923 O O . ILE A 1 143 ? 30.010 -29.794 -26.459 1.00 25.15 135 ILE A O 1
ATOM 928 N N . PRO A 1 144 ? 30.793 -27.696 -26.496 1.00 24.11 136 PRO A N 1
ATOM 929 C CA . PRO A 1 144 ? 31.461 -27.904 -27.783 1.00 27.99 136 PRO A CA 1
ATOM 930 C C . PRO A 1 144 ? 32.483 -29.020 -27.702 1.00 29.02 136 PRO A C 1
ATOM 931 O O . PRO A 1 144 ? 33.145 -29.208 -26.663 1.00 27.38 136 PRO A O 1
ATOM 935 N N . PRO A 1 145 ? 32.684 -29.758 -28.802 1.00 26.36 137 PRO A N 1
ATOM 936 C CA . PRO A 1 145 ? 33.757 -30.772 -28.839 1.00 25.64 137 PRO A CA 1
ATOM 937 C C . PRO A 1 145 ? 35.137 -30.209 -28.551 1.00 27.19 137 PRO A C 1
ATOM 938 O O . PRO A 1 145 ? 35.991 -30.915 -27.997 1.00 29.86 137 PRO A O 1
ATOM 942 N N . TYR A 1 146 ? 35.385 -28.963 -28.939 1.00 24.52 138 TYR A N 1
ATOM 943 C CA . TYR A 1 146 ? 36.598 -28.255 -28.568 1.00 21.32 138 TYR A CA 1
ATOM 944 C C . TYR A 1 146 ? 36.305 -26.766 -28.608 1.00 27.12 138 TYR A C 1
ATOM 945 O O . TYR A 1 146 ? 35.341 -26.318 -29.240 1.00 25.61 138 TYR A O 1
ATOM 954 N N . GLY A 1 147 ? 37.169 -26.005 -27.945 1.00 23.50 139 GLY A N 1
ATOM 955 C CA . GLY A 1 147 ? 36.922 -24.610 -27.664 1.00 24.36 139 GLY A CA 1
ATOM 956 C C . GLY A 1 147 ? 36.141 -24.438 -26.371 1.00 23.51 139 GLY A C 1
ATOM 957 O O . GLY A 1 147 ? 35.473 -25.348 -25.883 1.00 24.36 139 GLY A O 1
ATOM 958 N N . GLY A 1 148 ? 36.231 -23.242 -25.811 1.00 20.05 140 GLY A N 1
ATOM 959 C CA . GLY A 1 148 ? 35.418 -22.911 -24.654 1.00 18.44 140 GLY A CA 1
ATOM 960 C C . GLY A 1 148 ? 35.984 -23.311 -23.313 1.00 20.54 140 GLY A C 1
ATOM 961 O O . GLY A 1 148 ? 35.216 -23.421 -22.346 1.00 21.87 140 GLY A O 1
ATOM 962 N N . ASP A 1 149 ? 37.294 -23.532 -23.215 1.00 21.07 141 ASP A N 1
ATOM 963 C CA . ASP A 1 149 ? 37.906 -23.846 -21.929 1.00 17.61 141 ASP A CA 1
ATOM 964 C C . ASP A 1 149 ? 37.804 -22.664 -20.971 1.00 19.79 141 ASP A C 1
ATOM 965 O O . ASP A 1 149 ? 37.775 -21.499 -21.385 1.00 20.22 141 ASP A O 1
ATOM 970 N N . THR A 1 150 ? 37.806 -22.975 -19.673 1.00 16.97 142 THR A N 1
ATOM 971 C CA . THR A 1 150 ? 37.814 -21.978 -18.610 1.00 20.81 142 THR A CA 1
ATOM 972 C C . THR A 1 150 ? 39.117 -22.085 -17.822 1.00 18.95 142 THR A C 1
ATOM 973 O O . THR A 1 150 ? 39.690 -23.172 -17.695 1.00 19.87 142 THR A O 1
ATOM 977 N N . GLN A 1 151 ? 39.605 -20.947 -17.310 1.00 15.64 143 GLN A N 1
ATOM 978 C CA . GLN A 1 151 ? 40.810 -20.946 -16.484 1.00 16.79 143 GLN A CA 1
ATOM 979 C C . GLN A 1 151 ? 40.540 -20.277 -15.144 1.00 19.05 143 GLN A C 1
ATOM 980 O O . GLN A 1 151 ? 39.699 -19.384 -15.038 1.00 17.00 143 GLN A O 1
ATOM 986 N N . TRP A 1 152 ? 41.285 -20.710 -14.130 1.00 16.05 144 TRP A N 1
ATOM 987 C CA . TRP A 1 152 ? 41.246 -20.128 -12.794 1.00 16.32 144 TRP A CA 1
ATOM 988 C C . TRP A 1 152 ? 42.664 -19.800 -12.362 1.00 18.60 144 TRP A C 1
ATOM 989 O O . TRP A 1 152 ? 43.617 -20.456 -12.788 1.00 18.28 144 TRP A O 1
ATOM 1000 N N . THR A 1 153 ? 42.800 -18.809 -11.477 1.00 18.33 145 THR A N 1
ATOM 1001 C CA . THR A 1 153 ? 44.100 -18.482 -10.919 1.00 15.26 145 THR A CA 1
ATOM 1002 C C . THR A 1 153 ? 43.994 -18.437 -9.403 1.00 13.79 145 THR A C 1
ATOM 1003 O O . THR A 1 153 ? 42.941 -18.113 -8.842 1.00 17.90 145 THR A O 1
ATOM 1007 N N . ASN A 1 154 ? 45.103 -18.788 -8.754 1.00 15.28 146 ASN A N 1
ATOM 1008 C CA . ASN A 1 154 ? 45.173 -18.939 -7.303 1.00 19.12 146 ASN A CA 1
ATOM 1009 C C . ASN A 1 154 ? 45.657 -17.623 -6.701 1.00 17.02 146 ASN A C 1
ATOM 1010 O O . ASN A 1 154 ? 46.848 -17.320 -6.734 1.00 16.90 146 ASN A O 1
ATOM 1015 N N . LEU A 1 155 ? 44.728 -16.844 -6.122 1.00 17.49 147 LEU A N 1
ATOM 1016 C CA . LEU A 1 155 ? 45.080 -15.536 -5.574 1.00 16.65 147 LEU A CA 1
ATOM 1017 C C . LEU A 1 155 ? 45.832 -15.638 -4.252 1.00 17.70 147 LEU A C 1
ATOM 1018 O O . LEU A 1 155 ? 46.500 -14.673 -3.848 1.00 16.68 147 LEU A O 1
ATOM 1023 N N . VAL A 1 156 ? 45.739 -16.771 -3.570 1.00 15.80 148 VAL A N 1
ATOM 1024 C CA . VAL A 1 156 ? 46.526 -16.958 -2.349 1.00 16.67 148 VAL A CA 1
ATOM 1025 C C . VAL A 1 156 ? 47.986 -17.227 -2.706 1.00 18.36 148 VAL A C 1
ATOM 1026 O O . VAL A 1 156 ? 48.908 -16.604 -2.159 1.00 18.03 148 VAL A O 1
ATOM 1030 N N . ALA A 1 157 ? 48.218 -18.164 -3.628 1.00 16.65 149 ALA A N 1
ATOM 1031 C CA . ALA A 1 157 ? 49.575 -18.382 -4.123 1.00 18.44 149 ALA A CA 1
ATOM 1032 C C . ALA A 1 157 ? 50.163 -17.092 -4.676 1.00 18.45 149 ALA A C 1
ATOM 1033 O O . ALA A 1 157 ? 51.336 -16.786 -4.439 1.00 16.95 149 ALA A O 1
ATOM 1035 N N . ALA A 1 158 ? 49.357 -16.311 -5.405 1.00 17.27 150 ALA A N 1
ATOM 1036 C CA . ALA A 1 158 ? 49.863 -15.068 -5.978 1.00 17.07 150 ALA A CA 1
ATOM 1037 C C . ALA A 1 158 ? 50.268 -14.077 -4.888 1.00 16.96 150 ALA A C 1
ATOM 1038 O O . ALA A 1 158 ? 51.314 -13.427 -4.994 1.00 16.61 150 ALA A O 1
ATOM 1040 N N . TYR A 1 159 ? 49.443 -13.925 -3.848 1.00 15.92 151 TYR A N 1
ATOM 1041 C CA . TYR A 1 159 ? 49.850 -13.084 -2.726 1.00 16.21 151 TYR A CA 1
ATOM 1042 C C . TYR A 1 159 ? 51.181 -13.557 -2.150 1.00 18.08 151 TYR A C 1
ATOM 1043 O O . TYR A 1 159 ? 52.097 -12.754 -1.929 1.00 16.86 151 TYR A O 1
ATOM 1052 N N . GLN A 1 160 ? 51.308 -14.867 -1.915 1.00 16.12 152 GLN A N 1
ATOM 1053 C CA . GLN A 1 160 ? 52.472 -15.383 -1.204 1.00 20.32 152 GLN A CA 1
ATOM 1054 C C . GLN A 1 160 ? 53.748 -15.212 -2.014 1.00 19.96 152 GLN A C 1
ATOM 1055 O O . GLN A 1 160 ? 54.835 -15.116 -1.433 1.00 19.16 152 GLN A O 1
ATOM 1061 N N . LYS A 1 161 ? 53.636 -15.149 -3.343 1.00 16.56 153 LYS A N 1
ATOM 1062 C CA . LYS A 1 161 ? 54.794 -15.001 -4.207 1.00 17.77 153 LYS A CA 1
ATOM 1063 C C . LYS A 1 161 ? 55.178 -13.553 -4.463 1.00 19.19 153 LYS A C 1
ATOM 1064 O O . LYS A 1 161 ? 56.237 -13.312 -5.053 1.00 19.63 153 LYS A O 1
ATOM 1070 N N . LEU A 1 162 ? 54.360 -12.580 -4.060 1.00 15.21 154 LEU A N 1
ATOM 1071 C CA . LEU A 1 162 ? 54.884 -11.223 -3.987 1.00 15.17 154 LEU A CA 1
ATOM 1072 C C . LEU A 1 162 ? 56.060 -11.206 -3.017 1.00 17.40 154 LEU A C 1
ATOM 1073 O O . LEU A 1 162 ? 56.105 -11.986 -2.065 1.00 17.30 154 LEU A O 1
ATOM 1078 N N . SER A 1 163 ? 57.030 -10.326 -3.268 1.00 15.37 155 SER A N 1
ATOM 1079 C CA . SER A 1 163 ? 58.117 -10.177 -2.305 1.00 13.77 155 SER A CA 1
ATOM 1080 C C . SER A 1 163 ? 57.580 -9.619 -0.987 1.00 15.34 155 SER A C 1
ATOM 1081 O O . SER A 1 163 ? 56.503 -9.015 -0.929 1.00 16.09 155 SER A O 1
ATOM 1084 N N . ALA A 1 164 ? 58.353 -9.820 0.080 1.00 18.00 156 ALA A N 1
ATOM 1085 C CA . ALA A 1 164 ? 57.906 -9.364 1.395 1.00 18.25 156 ALA A CA 1
ATOM 1086 C C . ALA A 1 164 ? 57.584 -7.871 1.443 1.00 17.93 156 ALA A C 1
ATOM 1087 O O . ALA A 1 164 ? 56.538 -7.517 2.017 1.00 16.28 156 ALA A O 1
ATOM 1089 N N . PRO A 1 165 ? 58.383 -6.961 0.867 1.00 17.67 157 PRO A N 1
ATOM 1090 C CA . PRO A 1 165 ? 57.993 -5.546 0.922 1.00 19.92 157 PRO A CA 1
ATOM 1091 C C . PRO A 1 165 ? 56.718 -5.262 0.165 1.00 15.36 157 PRO A C 1
ATOM 1092 O O . PRO A 1 165 ? 55.939 -4.398 0.591 1.00 17.23 157 PRO A O 1
ATOM 1096 N N . LEU A 1 166 ? 56.476 -5.975 -0.937 1.00 14.95 158 LEU A N 1
ATOM 1097 C CA . LEU A 1 166 ? 55.243 -5.776 -1.689 1.00 16.85 158 LEU A CA 1
ATOM 1098 C C . LEU A 1 166 ? 54.041 -6.304 -0.916 1.00 15.38 158 LEU A C 1
ATOM 1099 O O . LEU A 1 166 ? 52.991 -5.650 -0.888 1.00 16.11 158 LEU A O 1
ATOM 1104 N N . ARG A 1 167 ? 54.177 -7.474 -0.273 1.00 12.32 159 ARG A N 1
ATOM 1105 C CA . ARG A 1 167 ? 53.093 -7.978 0.576 1.00 17.80 159 ARG A CA 1
ATOM 1106 C C . ARG A 1 167 ? 52.723 -6.967 1.655 1.00 18.65 159 ARG A C 1
ATOM 1107 O O . ARG A 1 167 ? 51.543 -6.644 1.833 1.00 17.79 159 ARG A O 1
ATOM 1115 N N . SER A 1 168 ? 53.723 -6.456 2.391 1.00 18.32 160 SER A N 1
ATOM 1116 C CA A SER A 1 168 ? 53.436 -5.511 3.468 0.51 20.71 160 SER A CA 1
ATOM 1117 C CA B SER A 1 168 ? 53.436 -5.514 3.468 0.49 20.73 160 SER A CA 1
ATOM 1118 C C . SER A 1 168 ? 52.777 -4.248 2.936 1.00 20.44 160 SER A C 1
ATOM 1119 O O . SER A 1 168 ? 51.890 -3.677 3.586 1.00 18.34 160 SER A O 1
ATOM 1124 N N . PHE A 1 169 ? 53.197 -3.799 1.751 1.00 15.81 161 PHE A N 1
ATOM 1125 C CA . PHE A 1 169 ? 52.594 -2.628 1.128 1.00 17.18 161 PHE A CA 1
ATOM 1126 C C . PHE A 1 169 ? 51.129 -2.880 0.768 1.00 18.72 161 PHE A C 1
ATOM 1127 O O . PHE A 1 169 ? 50.246 -2.099 1.146 1.00 16.91 161 PHE A O 1
ATOM 1135 N N . VAL A 1 170 ? 50.839 -3.972 0.048 1.00 16.71 162 VAL A N 1
ATOM 1136 C CA . VAL A 1 170 ? 49.455 -4.165 -0.383 1.00 15.42 162 VAL A CA 1
ATOM 1137 C C . VAL A 1 170 ? 48.551 -4.537 0.787 1.00 14.78 162 VAL A C 1
ATOM 1138 O O . VAL A 1 170 ? 47.341 -4.311 0.706 1.00 16.73 162 VAL A O 1
ATOM 1142 N N . ASP A 1 171 ? 49.101 -5.072 1.889 1.00 17.24 163 ASP A N 1
ATOM 1143 C CA . ASP A 1 171 ? 48.276 -5.390 3.058 1.00 18.66 163 ASP A CA 1
ATOM 1144 C C . ASP A 1 171 ? 47.452 -4.195 3.512 1.00 23.98 163 ASP A C 1
ATOM 1145 O O . ASP A 1 171 ? 46.311 -4.353 3.974 1.00 22.96 163 ASP A O 1
ATOM 1150 N N . GLY A 1 172 ? 48.024 -2.998 3.415 1.00 20.78 164 GLY A N 1
ATOM 1151 C CA . GLY A 1 172 ? 47.387 -1.787 3.876 1.00 28.68 164 GLY A CA 1
ATOM 1152 C C . GLY A 1 172 ? 46.580 -1.026 2.845 1.00 27.62 164 GLY A C 1
ATOM 1153 O O . GLY A 1 172 ? 46.090 0.065 3.153 1.00 31.53 164 GLY A O 1
ATOM 1154 N N . LEU A 1 173 ? 46.419 -1.550 1.634 1.00 19.93 165 LEU A N 1
ATOM 1155 C CA . LEU A 1 173 ? 45.746 -0.804 0.582 1.00 16.18 165 LEU A CA 1
ATOM 1156 C C . LEU A 1 173 ? 44.304 -1.256 0.412 1.00 18.32 165 LEU A C 1
ATOM 1157 O O . LEU A 1 173 ? 43.948 -2.404 0.695 1.00 21.37 165 LEU A O 1
ATOM 1162 N N . ARG A 1 174 ? 43.485 -0.334 -0.100 1.00 17.17 166 ARG A N 1
ATOM 1163 C CA . ARG A 1 174 ? 42.080 -0.546 -0.392 1.00 14.97 166 ARG A CA 1
ATOM 1164 C C . ARG A 1 174 ? 41.837 -0.220 -1.856 1.00 20.99 166 ARG A C 1
ATOM 1165 O O . ARG A 1 174 ? 42.534 0.620 -2.445 1.00 18.49 166 ARG A O 1
ATOM 1173 N N . GLY A 1 175 ? 40.851 -0.891 -2.437 1.00 18.50 167 GLY A N 1
ATOM 1174 C CA . GLY A 1 175 ? 40.535 -0.708 -3.841 1.00 16.99 167 GLY A CA 1
ATOM 1175 C C . GLY A 1 175 ? 39.052 -0.511 -4.074 1.00 18.53 167 GLY A C 1
ATOM 1176 O O . GLY A 1 175 ? 38.204 -1.080 -3.382 1.00 18.72 167 GLY A O 1
ATOM 1177 N N . ILE A 1 176 ? 38.746 0.297 -5.085 1.00 17.66 168 ILE A N 1
ATOM 1178 C CA . ILE A 1 176 ? 37.376 0.569 -5.502 1.00 18.66 168 ILE 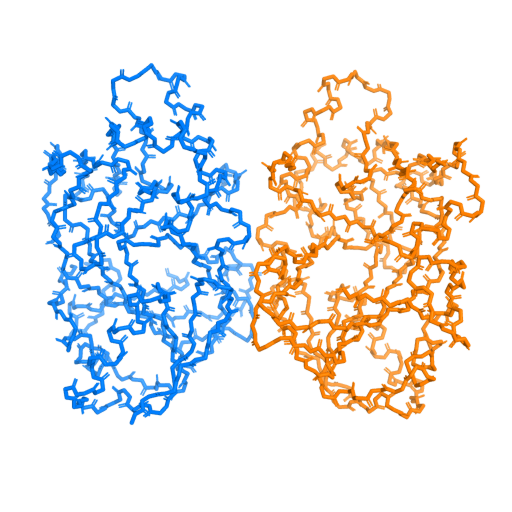A CA 1
ATOM 1179 C C . ILE A 1 176 ? 37.017 -0.376 -6.647 1.00 21.33 168 ILE A C 1
ATOM 1180 O O . ILE A 1 176 ? 37.663 -0.357 -7.699 1.00 19.77 168 ILE A O 1
ATOM 1185 N N . HIS A 1 177 ? 35.994 -1.202 -6.442 1.00 18.63 169 HIS A N 1
ATOM 1186 C CA . HIS A 1 177 ? 35.430 -2.061 -7.475 1.00 18.18 169 HIS A CA 1
ATOM 1187 C C . HIS A 1 177 ? 34.123 -1.456 -7.979 1.00 23.02 169 HIS A C 1
ATOM 1188 O O . HIS A 1 177 ? 33.294 -1.001 -7.183 1.00 25.47 169 HIS A O 1
ATOM 1195 N N . ARG A 1 178 ? 33.927 -1.473 -9.298 1.00 20.35 170 ARG A N 1
ATOM 1196 C CA . ARG A 1 178 ? 32.748 -0.881 -9.922 1.00 22.61 170 ARG A CA 1
ATOM 1197 C C . ARG A 1 178 ? 32.161 -1.823 -10.955 1.00 25.38 170 ARG A C 1
ATOM 1198 O O . ARG A 1 178 ? 32.892 -2.519 -11.669 1.00 23.11 170 ARG A O 1
ATOM 1206 N N . PHE A 1 179 ? 30.835 -1.826 -11.032 1.00 26.50 171 PHE A N 1
ATOM 1207 C CA . PHE A 1 179 ? 30.102 -2.454 -12.118 1.00 32.07 171 PHE A CA 1
ATOM 1208 C C . PHE A 1 179 ? 28.954 -1.535 -12.504 1.00 36.14 171 PHE A C 1
ATOM 1209 O O . PHE A 1 179 ? 28.203 -1.089 -11.634 1.00 33.40 171 PHE A O 1
ATOM 1217 N N . THR A 1 180 ? 28.813 -1.258 -13.800 1.00 42.89 172 THR A N 1
ATOM 1218 C CA . THR A 1 180 ? 27.660 -0.518 -14.312 1.00 54.56 172 THR A CA 1
ATOM 1219 C C . THR A 1 180 ? 27.029 -1.356 -15.415 1.00 61.12 172 THR A C 1
ATOM 1220 O O . THR A 1 180 ? 27.691 -1.627 -16.439 1.00 58.53 172 THR A O 1
ATOM 1224 N N . PRO A 1 181 ? 25.774 -1.807 -15.258 1.00 69.09 173 PRO A N 1
ATOM 1225 C CA . PRO A 1 181 ? 25.096 -2.639 -16.260 1.00 75.54 173 PRO A CA 1
ATOM 1226 C C . PRO A 1 181 ? 24.725 -1.866 -17.522 1.00 76.19 173 PRO A C 1
ATOM 1227 O O . PRO A 1 181 ? 24.179 -0.769 -17.409 1.00 79.34 173 PRO A O 1
ATOM 1231 N N . ARG A 1 198 ? 21.500 -1.965 -9.816 1.00 69.12 190 ARG A N 1
ATOM 1232 C CA . ARG A 1 198 ? 22.033 -1.282 -10.988 1.00 65.23 190 ARG A CA 1
ATOM 1233 C C . ARG A 1 198 ? 23.528 -0.990 -10.820 1.00 60.80 190 ARG A C 1
ATOM 1234 O O . ARG A 1 198 ? 24.352 -1.900 -10.905 1.00 65.83 190 ARG A O 1
ATOM 1236 N N . ILE A 1 199 ? 23.871 0.274 -10.572 1.00 50.15 191 ILE A N 1
ATOM 1237 C CA . ILE A 1 199 ? 25.267 0.687 -10.461 1.00 51.39 191 ILE A CA 1
ATOM 1238 C C . ILE A 1 199 ? 25.799 0.314 -9.083 1.00 49.71 191 ILE A C 1
ATOM 1239 O O . ILE A 1 199 ? 25.214 0.680 -8.057 1.00 47.43 191 ILE A O 1
ATOM 1241 N N . LEU A 1 200 ? 26.919 -0.409 -9.056 1.00 41.50 192 LEU A N 1
ATOM 1242 C CA . LEU A 1 200 ? 27.525 -0.906 -7.826 1.00 35.36 192 LEU A CA 1
ATOM 1243 C C . LEU A 1 200 ? 28.921 -0.329 -7.671 1.00 26.85 192 LEU A C 1
ATOM 1244 O O . LEU A 1 200 ? 29.729 -0.402 -8.605 1.00 26.55 192 LEU A O 1
ATOM 1249 N N . VAL A 1 201 ? 29.216 0.224 -6.491 1.00 26.10 193 VAL A N 1
ATOM 1250 C CA . VAL A 1 201 ? 30.566 0.666 -6.151 1.00 25.21 193 VAL A CA 1
ATOM 1251 C C . VAL A 1 201 ? 30.870 0.225 -4.724 1.00 25.52 193 VAL A C 1
ATOM 1252 O O . VAL A 1 201 ? 30.094 0.511 -3.808 1.00 24.86 193 VAL A O 1
ATOM 1256 N N . THR A 1 202 ? 32.009 -0.446 -4.527 1.00 20.51 194 THR A N 1
ATOM 1257 C CA . THR A 1 202 ? 32.385 -0.952 -3.207 1.00 19.98 194 THR A CA 1
ATOM 1258 C C . THR A 1 202 ? 33.876 -0.761 -3.004 1.00 20.17 194 THR A C 1
ATOM 1259 O O . THR A 1 202 ? 34.658 -0.937 -3.941 1.00 20.13 194 THR A O 1
ATOM 1263 N N . GLU A 1 203 ? 34.268 -0.400 -1.781 1.00 18.71 195 GLU A N 1
ATOM 1264 C CA . GLU A 1 203 ? 35.669 -0.386 -1.378 1.00 17.38 195 GLU A CA 1
ATOM 1265 C C . GLU A 1 203 ? 36.006 -1.701 -0.681 1.00 22.32 195 GLU A C 1
ATOM 1266 O O . GLU A 1 203 ? 35.440 -2.001 0.373 1.00 22.11 195 GLU A O 1
ATOM 1272 N N . HIS A 1 204 ? 36.927 -2.474 -1.262 1.00 20.18 196 HIS A N 1
ATOM 1273 C CA . HIS A 1 204 ? 37.408 -3.741 -0.716 1.00 18.16 196 HIS A CA 1
ATOM 1274 C C . HIS A 1 204 ? 38.871 -3.624 -0.303 1.00 22.65 196 HIS A C 1
ATOM 1275 O O . HIS A 1 204 ? 39.607 -2.789 -0.831 1.00 19.11 196 HIS A O 1
ATOM 1282 N N . PRO A 1 205 ? 39.337 -4.463 0.619 1.00 17.34 197 PRO A N 1
ATOM 1283 C CA . PRO A 1 205 ? 40.782 -4.562 0.845 1.00 19.40 197 PRO A CA 1
ATOM 1284 C C . PRO A 1 205 ? 41.450 -5.164 -0.380 1.00 21.07 197 PRO A C 1
ATOM 1285 O O . PRO A 1 205 ? 40.872 -6.008 -1.068 1.00 18.86 197 PRO A O 1
ATOM 1289 N N . LEU A 1 206 ? 42.677 -4.712 -0.666 1.00 18.77 198 LEU A N 1
ATOM 1290 C CA . LEU A 1 206 ? 43.436 -5.369 -1.729 1.00 19.41 198 LEU A CA 1
ATOM 1291 C C . LEU A 1 206 ? 43.887 -6.760 -1.311 1.00 19.84 198 LEU A C 1
ATOM 1292 O O . LEU A 1 206 ? 44.142 -7.601 -2.172 1.00 19.67 198 LEU A O 1
ATOM 1297 N N . VAL A 1 207 ? 43.998 -7.015 -0.013 1.00 17.81 199 VAL A N 1
ATOM 1298 C CA . VAL A 1 207 ? 44.355 -8.330 0.506 1.00 15.44 199 VAL A CA 1
ATOM 1299 C C . VAL A 1 207 ? 43.185 -8.821 1.350 1.00 17.47 199 VAL A C 1
ATOM 1300 O O . VAL A 1 207 ? 42.839 -8.195 2.357 1.00 17.90 199 VAL A O 1
ATOM 1304 N N . ARG A 1 208 ? 42.556 -9.920 0.931 1.00 17.61 200 ARG A N 1
ATOM 1305 C CA . ARG A 1 208 ? 41.387 -10.442 1.634 1.00 18.40 200 ARG A CA 1
ATOM 1306 C C . ARG A 1 208 ? 41.808 -11.616 2.510 1.00 18.31 200 ARG A C 1
ATOM 1307 O O . ARG A 1 208 ? 42.391 -12.587 2.013 1.00 18.89 200 ARG A O 1
ATOM 1315 N N . VAL A 1 209 ? 41.507 -11.537 3.805 1.00 18.21 201 VAL A N 1
ATOM 1316 C CA . VAL A 1 209 ? 41.815 -12.636 4.716 1.00 17.91 201 VAL A CA 1
ATOM 1317 C C . VAL A 1 209 ? 40.703 -13.684 4.644 1.00 19.58 201 VAL A C 1
ATOM 1318 O O . VAL A 1 209 ? 39.541 -13.400 4.959 1.00 23.19 201 VAL A O 1
ATOM 1322 N N . HIS A 1 210 ? 41.067 -14.906 4.256 1.00 21.27 202 HIS A N 1
ATOM 1323 C CA . HIS A 1 210 ? 40.097 -15.975 4.047 1.00 22.18 202 HIS A CA 1
ATOM 1324 C C . HIS A 1 210 ? 39.396 -16.338 5.359 1.00 25.00 202 HIS A C 1
ATOM 1325 O O . HIS A 1 210 ? 40.073 -16.669 6.353 1.00 24.89 202 HIS A O 1
ATOM 1332 N N . PRO A 1 211 ? 38.063 -16.279 5.416 1.00 23.54 203 PRO A N 1
ATOM 1333 C CA . PRO A 1 211 ? 37.373 -16.504 6.701 1.00 26.11 203 PRO A CA 1
ATOM 1334 C C . PRO A 1 211 ? 37.462 -17.928 7.232 1.00 28.94 203 PRO A C 1
ATOM 1335 O O . PRO A 1 211 ? 37.219 -18.125 8.426 1.00 28.98 203 PRO A O 1
ATOM 1339 N N . GLU A 1 212 ? 37.784 -18.924 6.411 1.00 24.46 204 GLU A N 1
ATOM 1340 C CA . GLU A 1 212 ? 37.859 -20.295 6.901 1.00 28.81 204 GLU A CA 1
ATOM 1341 C C . GLU A 1 212 ? 39.283 -20.800 7.086 1.00 33.42 204 GLU A C 1
ATOM 1342 O O . GLU A 1 212 ? 39.525 -21.584 8.005 1.00 32.26 204 GLU A O 1
ATOM 1348 N N . THR A 1 213 ? 40.231 -20.377 6.246 1.00 27.59 205 THR A N 1
ATOM 1349 C CA . THR A 1 213 ? 41.606 -20.848 6.333 1.00 27.33 205 THR A CA 1
ATOM 1350 C C . THR A 1 213 ? 42.565 -19.832 6.934 1.00 26.10 205 THR A C 1
ATOM 1351 O O . THR A 1 213 ? 43.692 -20.207 7.283 1.00 28.42 205 THR A O 1
ATOM 1355 N N . GLY A 1 214 ? 42.172 -18.560 7.030 1.00 24.25 206 GLY A N 1
ATOM 1356 C CA . GLY A 1 214 ? 43.071 -17.519 7.483 1.00 21.45 206 GLY A CA 1
ATOM 1357 C C . GLY A 1 214 ? 44.135 -17.114 6.488 1.00 27.35 206 GLY A C 1
ATOM 1358 O O . GLY A 1 214 ? 44.985 -16.272 6.816 1.00 24.43 206 GLY A O 1
ATOM 1359 N N . GLU A 1 215 ? 44.126 -17.686 5.292 1.00 21.20 207 GLU A N 1
ATOM 1360 C CA . GLU A 1 215 ? 45.104 -17.321 4.275 1.00 18.35 207 GLU A CA 1
ATOM 1361 C C . GLU A 1 215 ? 44.806 -15.933 3.700 1.00 23.57 207 GLU A C 1
ATOM 1362 O O . GLU A 1 215 ? 43.681 -15.433 3.758 1.00 24.78 207 GLU A O 1
ATOM 1368 N N . ARG A 1 216 ? 45.827 -15.312 3.122 1.00 19.72 208 ARG A N 1
ATOM 1369 C CA . ARG A 1 216 ? 45.671 -14.008 2.486 1.00 17.50 208 ARG A CA 1
ATOM 1370 C C . ARG A 1 216 ? 45.627 -14.159 0.975 1.00 21.07 208 ARG A C 1
ATOM 1371 O O . ARG A 1 216 ? 46.512 -14.784 0.380 1.00 19.84 208 ARG A O 1
ATOM 1379 N N . ALA A 1 217 ? 44.600 -13.577 0.365 1.00 16.81 209 ALA A N 1
ATOM 1380 C CA . ALA A 1 217 ? 44.420 -13.605 -1.078 1.00 18.13 209 ALA A CA 1
ATOM 1381 C C . ALA A 1 217 ? 44.662 -12.223 -1.665 1.00 19.57 209 ALA A C 1
ATOM 1382 O O . ALA A 1 217 ? 44.170 -11.220 -1.135 1.00 16.88 209 ALA A O 1
ATOM 1384 N N . LEU A 1 218 ? 45.378 -12.180 -2.796 1.00 15.58 210 LEU A N 1
ATOM 1385 C CA . LEU A 1 218 ? 45.574 -10.942 -3.541 1.00 15.88 210 LEU A CA 1
ATOM 1386 C C . LEU A 1 218 ? 44.279 -10.652 -4.302 1.00 18.10 210 LEU A C 1
ATOM 1387 O O . LEU A 1 218 ? 44.042 -11.188 -5.390 1.00 17.32 210 LEU A O 1
ATOM 1392 N N . TYR A 1 219 ? 43.431 -9.793 -3.727 1.00 16.66 211 TYR A N 1
ATOM 1393 C CA . TYR A 1 219 ? 42.006 -9.710 -4.082 1.00 16.81 211 TYR A CA 1
ATOM 1394 C C . TYR A 1 219 ? 41.801 -8.653 -5.163 1.00 20.49 211 TYR A C 1
ATOM 1395 O O . TYR A 1 219 ? 41.179 -7.612 -4.947 1.00 18.62 211 TYR A O 1
ATOM 1404 N N . VAL A 1 220 ? 42.345 -8.929 -6.355 1.00 16.43 212 VAL A N 1
ATOM 1405 C CA . VAL A 1 220 ? 42.544 -7.862 -7.332 1.00 16.04 212 VAL A CA 1
ATOM 1406 C C . VAL A 1 220 ? 41.618 -7.988 -8.539 1.00 18.34 212 VAL A C 1
ATOM 1407 O O . VAL A 1 220 ? 41.849 -7.317 -9.552 1.00 19.42 212 VAL A O 1
ATOM 1411 N N . SER A 1 221 ? 40.570 -8.829 -8.458 1.00 17.21 213 SER A N 1
ATOM 1412 C CA . SER A 1 221 ? 39.464 -8.932 -9.421 1.00 16.97 213 SER A CA 1
ATOM 1413 C C . SER A 1 221 ? 39.588 -8.022 -10.651 1.00 17.47 213 SER A C 1
ATOM 1414 O O . SER A 1 221 ? 39.010 -6.923 -10.685 1.00 16.17 213 SER A O 1
ATOM 1417 N N . PRO A 1 222 ? 40.340 -8.426 -11.679 1.00 17.62 214 PRO A N 1
ATOM 1418 C CA . PRO A 1 222 ? 40.794 -7.427 -12.660 1.00 15.65 214 PRO A CA 1
ATOM 1419 C C . PRO A 1 222 ? 39.676 -6.747 -13.439 1.00 20.41 214 PRO A C 1
ATOM 1420 O O . PRO A 1 222 ? 39.822 -5.564 -13.767 1.00 21.49 214 PRO A O 1
ATOM 1424 N N . SER A 1 223 ? 38.552 -7.424 -13.715 1.00 18.30 215 SER A N 1
ATOM 1425 C CA . SER A 1 223 ? 37.492 -6.763 -14.474 1.00 19.53 215 SER A CA 1
ATOM 1426 C C . SER A 1 223 ? 36.784 -5.672 -13.671 1.00 24.77 215 SER A C 1
ATOM 1427 O O . SER A 1 223 ? 36.192 -4.766 -14.266 1.00 20.98 215 SER A O 1
ATOM 1430 N N . PHE A 1 224 ? 36.808 -5.747 -12.343 1.00 21.46 216 PHE A N 1
ATOM 1431 C CA . PHE A 1 224 ? 36.005 -4.858 -11.509 1.00 19.69 216 PHE A CA 1
ATOM 1432 C C . PHE A 1 224 ? 36.811 -3.859 -10.692 1.00 17.48 216 PHE A C 1
ATOM 1433 O O . PHE A 1 224 ? 36.307 -2.769 -10.406 1.00 17.26 216 PHE A O 1
ATOM 1441 N N . LEU A 1 225 ? 38.034 -4.198 -10.304 1.00 17.88 217 LEU A N 1
ATOM 1442 C CA . LEU A 1 225 ? 38.845 -3.294 -9.494 1.00 18.09 217 LEU A CA 1
ATOM 1443 C C . LEU A 1 225 ? 39.352 -2.151 -10.370 1.00 20.22 217 LEU A C 1
ATOM 1444 O O . LEU A 1 225 ? 40.014 -2.388 -11.390 1.00 18.52 217 LEU A O 1
ATOM 1449 N N . LYS A 1 226 ? 39.009 -0.909 -10.006 1.00 15.50 218 LYS A N 1
ATOM 1450 C CA . LYS A 1 226 ? 39.298 0.239 -10.864 1.00 19.21 218 LYS A CA 1
ATOM 1451 C C . LYS A 1 226 ? 40.423 1.126 -10.360 1.00 20.76 218 LYS A C 1
ATOM 1452 O O . LYS A 1 226 ? 41.146 1.708 -11.176 1.00 18.23 218 LYS A O 1
ATOM 1458 N N . SER A 1 227 ? 40.575 1.269 -9.047 1.00 16.75 219 SER A N 1
ATOM 1459 C CA . SER A 1 227 ? 41.575 2.190 -8.526 1.00 17.05 219 SER A CA 1
ATOM 1460 C C . SER A 1 227 ? 41.945 1.779 -7.114 1.00 20.59 219 SER A C 1
ATOM 1461 O O . SER A 1 227 ? 41.175 1.111 -6.412 1.00 18.44 219 SER A O 1
ATOM 1464 N N . ILE A 1 228 ? 43.126 2.219 -6.701 1.00 15.86 220 ILE A N 1
ATOM 1465 C CA . ILE A 1 228 ? 43.607 2.041 -5.337 1.00 12.93 220 ILE A CA 1
ATOM 1466 C C . ILE A 1 228 ? 43.358 3.334 -4.577 1.00 18.76 220 ILE A C 1
ATOM 1467 O O . ILE A 1 228 ? 43.732 4.417 -5.037 1.00 18.80 220 ILE A O 1
ATOM 1472 N N . VAL A 1 229 ? 42.704 3.228 -3.421 1.00 17.20 221 VAL A N 1
ATOM 1473 C CA . VAL A 1 229 ? 42.366 4.413 -2.644 1.00 17.61 221 VAL A CA 1
ATOM 1474 C C . VAL A 1 229 ? 43.629 5.066 -2.088 1.00 16.57 221 VAL A C 1
ATOM 1475 O O . VAL A 1 229 ? 44.544 4.390 -1.596 1.00 18.08 221 VAL A O 1
ATOM 1479 N N . GLY A 1 230 ? 43.679 6.399 -2.158 1.00 16.67 222 GLY A N 1
ATOM 1480 C CA . GLY A 1 230 ? 44.689 7.170 -1.450 1.00 18.87 222 GLY A CA 1
ATOM 1481 C C . GLY A 1 230 ? 46.007 7.355 -2.165 1.00 16.79 222 GLY A C 1
ATOM 1482 O O . GLY A 1 230 ? 46.933 7.940 -1.579 1.00 15.87 222 GLY A O 1
ATOM 1483 N N . VAL A 1 231 ? 46.130 6.875 -3.404 1.00 17.57 223 VAL A N 1
ATOM 1484 C CA . VAL A 1 231 ? 47.326 7.082 -4.209 1.00 15.57 223 VAL A CA 1
ATOM 1485 C C . VAL A 1 231 ? 46.909 7.849 -5.465 1.00 14.17 223 VAL A C 1
ATOM 1486 O O . VAL A 1 231 ? 45.728 7.970 -5.775 1.00 16.56 223 VAL A O 1
ATOM 1490 N N . SER A 1 232 ? 47.897 8.365 -6.192 1.00 16.36 224 SER A N 1
ATOM 1491 C CA . SER A 1 232 ? 47.578 9.147 -7.378 1.00 17.35 224 SER A CA 1
ATOM 1492 C C . SER A 1 232 ? 47.068 8.246 -8.503 1.00 15.16 224 SER A C 1
ATOM 1493 O O . SER A 1 232 ? 47.278 7.029 -8.488 1.00 15.36 224 SER A O 1
ATOM 1496 N N . PRO A 1 233 ? 46.379 8.826 -9.491 1.00 14.70 225 PRO A N 1
ATOM 1497 C CA . PRO A 1 233 ? 45.907 8.006 -10.621 1.00 17.54 225 PRO A CA 1
ATOM 1498 C C . PRO A 1 233 ? 47.020 7.226 -11.300 1.00 14.09 225 PRO A C 1
ATOM 1499 O O . PRO A 1 233 ? 46.808 6.064 -11.661 1.00 14.70 225 PRO A O 1
ATOM 1503 N N . ARG A 1 234 ? 48.205 7.824 -11.490 1.00 13.70 226 ARG A N 1
ATOM 1504 C CA . ARG A 1 234 ? 49.268 7.086 -12.167 1.00 13.98 226 ARG A CA 1
ATOM 1505 C C . ARG A 1 234 ? 49.856 6.022 -11.251 1.00 14.78 226 ARG A C 1
ATOM 1506 O O . ARG A 1 234 ? 50.138 4.902 -11.690 1.00 14.04 226 ARG A O 1
ATOM 1514 N N . GLU A 1 235 ? 50.043 6.350 -9.972 1.00 12.19 227 GLU A N 1
ATOM 1515 C CA . GLU A 1 235 ? 50.485 5.335 -9.022 1.00 12.01 227 GLU A CA 1
ATOM 1516 C C . GLU A 1 235 ? 49.511 4.157 -8.999 1.00 16.30 227 GLU A C 1
ATOM 1517 O O . GLU A 1 235 ? 49.931 2.993 -9.011 1.00 13.58 227 GLU A O 1
ATOM 1523 N N . SER A 1 236 ? 48.204 4.446 -8.945 1.00 13.16 228 SER A N 1
ATOM 1524 C CA . SER A 1 236 ? 47.200 3.378 -8.954 1.00 13.79 228 SER A CA 1
ATOM 1525 C C . SER A 1 236 ? 47.323 2.526 -10.215 1.00 17.77 228 SER A C 1
ATOM 1526 O O . SER A 1 236 ? 47.359 1.290 -10.151 1.00 15.14 228 SER A O 1
ATOM 1529 N N . GLN A 1 237 ? 47.414 3.179 -11.370 1.00 13.62 229 GLN A N 1
ATOM 1530 C CA . GLN A 1 237 ? 47.491 2.451 -12.631 1.00 13.58 229 GLN A CA 1
ATOM 1531 C C . GLN A 1 237 ? 48.691 1.508 -12.662 1.00 15.88 229 GLN A C 1
ATOM 1532 O O . GLN A 1 237 ? 48.569 0.339 -13.048 1.00 15.21 229 GLN A O 1
ATOM 1538 N N . VAL A 1 238 ? 49.866 2.015 -12.277 1.00 12.12 230 VAL A N 1
ATOM 1539 C CA . VAL A 1 238 ? 51.094 1.221 -12.325 1.00 13.42 230 VAL A CA 1
ATOM 1540 C C . VAL A 1 238 ? 51.009 0.029 -11.375 1.00 14.36 230 VAL A C 1
ATOM 1541 O O . VAL A 1 238 ? 51.369 -1.106 -11.727 1.00 14.31 230 VAL A O 1
ATOM 1545 N N . LEU A 1 239 ? 50.536 0.267 -10.155 1.00 12.48 231 LEU A N 1
ATOM 1546 C CA . LEU A 1 239 ? 50.462 -0.807 -9.172 1.00 14.76 231 LEU A CA 1
ATOM 1547 C C . LEU A 1 239 ? 49.435 -1.858 -9.572 1.00 15.36 231 LEU A C 1
ATOM 1548 O O . LEU A 1 239 ? 49.676 -3.056 -9.393 1.00 13.60 231 LEU A O 1
ATOM 1553 N N . LEU A 1 240 ? 48.270 -1.436 -10.080 1.00 14.00 232 LEU A N 1
ATOM 1554 C CA . LEU A 1 240 ? 47.292 -2.419 -10.546 1.00 12.27 232 LEU A CA 1
ATOM 1555 C C . LEU A 1 240 ? 47.858 -3.261 -11.689 1.00 15.21 232 LEU A C 1
ATOM 1556 O O . LEU A 1 240 ? 47.719 -4.487 -11.689 1.00 15.29 232 LEU A O 1
ATOM 1561 N N . GLU A 1 241 ? 48.511 -2.630 -12.671 1.00 15.39 233 GLU A N 1
ATOM 1562 C CA . GLU A 1 241 ? 49.058 -3.420 -13.774 1.00 13.26 233 GLU A CA 1
ATOM 1563 C C . GLU A 1 241 ? 50.149 -4.374 -13.291 1.00 15.74 233 GLU A C 1
ATOM 1564 O O . GLU A 1 241 ? 50.268 -5.498 -13.799 1.00 16.43 233 GLU A O 1
ATOM 1570 N N . LEU A 1 242 ? 50.948 -3.950 -12.306 1.00 13.37 234 LEU A N 1
ATOM 1571 C CA . LEU A 1 242 ? 51.913 -4.858 -11.681 1.00 13.79 234 LEU A CA 1
ATOM 1572 C C . LEU A 1 242 ? 51.223 -6.086 -11.088 1.00 15.08 234 LEU A C 1
ATOM 1573 O O . LEU A 1 242 ? 51.632 -7.230 -11.345 1.00 14.03 234 LEU A O 1
ATOM 1578 N N . LEU A 1 243 ? 50.197 -5.861 -10.258 1.00 13.24 235 LEU A N 1
ATOM 1579 C CA . LEU A 1 243 ? 49.526 -6.968 -9.582 1.00 10.90 235 LEU A CA 1
ATOM 1580 C C . LEU A 1 243 ? 48.732 -7.821 -10.562 1.00 13.67 235 LEU A C 1
ATOM 1581 O O . LEU A 1 243 ? 48.651 -9.046 -10.397 1.00 14.87 235 LEU A O 1
ATOM 1586 N N . TRP A 1 244 ? 48.159 -7.201 -11.590 1.00 15.76 236 TRP A N 1
ATOM 1587 C CA . TRP A 1 244 ? 47.365 -7.957 -12.549 1.00 14.77 236 TRP A CA 1
ATOM 1588 C C . TRP A 1 244 ? 48.254 -8.814 -13.438 1.00 17.32 236 TRP A C 1
ATOM 1589 O O . TRP A 1 244 ? 47.898 -9.950 -13.777 1.00 14.44 236 TRP A O 1
ATOM 1600 N N . GLU A 1 245 ? 49.405 -8.283 -13.847 1.00 15.17 237 GLU A N 1
ATOM 1601 C CA . GLU A 1 245 ? 50.360 -9.112 -14.571 1.00 16.79 237 GLU A CA 1
ATOM 1602 C C . GLU A 1 245 ? 50.818 -10.270 -13.694 1.00 21.31 237 GLU A C 1
ATOM 1603 O O . GLU A 1 245 ? 50.920 -11.413 -14.149 1.00 17.05 237 GLU A O 1
ATOM 1609 N N . HIS A 1 246 ? 51.043 -9.996 -12.412 1.00 15.70 238 HIS A N 1
ATOM 1610 C CA . HIS A 1 246 ? 51.483 -11.024 -11.482 1.00 14.40 238 HIS A CA 1
ATOM 1611 C C . HIS A 1 246 ? 50.461 -12.155 -11.353 1.00 15.57 238 HIS A C 1
ATOM 1612 O O . HIS A 1 246 ? 50.825 -13.334 -11.414 1.00 16.16 238 HIS A O 1
ATOM 1619 N N . VAL A 1 247 ? 49.177 -11.824 -11.156 1.00 14.97 239 VAL A N 1
ATOM 1620 C CA . VAL A 1 247 ? 48.213 -12.877 -10.813 1.00 15.72 239 VAL A CA 1
ATOM 1621 C C . VAL A 1 247 ? 47.880 -13.754 -12.008 1.00 18.29 239 VAL A C 1
ATOM 1622 O O . VAL A 1 247 ? 47.315 -14.840 -11.829 1.00 18.83 239 VAL A O 1
ATOM 1626 N N . THR A 1 248 ? 48.209 -13.320 -13.223 1.00 16.21 240 THR A N 1
ATOM 1627 C CA . THR A 1 248 ? 47.930 -14.120 -14.400 1.00 17.74 240 THR A CA 1
ATOM 1628 C C . THR A 1 248 ? 49.133 -14.931 -14.865 1.00 22.61 240 THR A C 1
ATOM 1629 O O . THR A 1 248 ? 49.091 -15.495 -15.963 1.00 19.80 240 THR A O 1
ATOM 1633 N N . ARG A 1 249 ? 50.190 -15.018 -14.064 1.00 18.61 241 ARG A N 1
ATOM 1634 C CA . ARG A 1 249 ? 51.323 -15.858 -14.440 1.00 18.81 241 ARG A CA 1
ATOM 1635 C C . ARG A 1 249 ? 50.909 -17.332 -14.465 1.00 18.13 241 ARG A C 1
ATOM 1636 O O . ARG A 1 249 ? 50.123 -17.778 -13.624 1.00 17.51 241 ARG A O 1
ATOM 1644 N N . PRO A 1 250 ? 51.394 -18.104 -15.443 1.00 21.07 242 PRO A N 1
ATOM 1645 C CA . PRO A 1 250 ? 50.884 -19.476 -15.634 1.00 21.17 242 PRO A CA 1
ATOM 1646 C C . PRO A 1 250 ? 51.061 -20.384 -14.437 1.00 23.35 242 PRO A C 1
ATOM 1647 O O . PRO A 1 250 ? 50.238 -21.285 -14.232 1.00 22.80 242 PRO A O 1
ATOM 1651 N N . GLU A 1 251 ? 52.103 -20.171 -13.634 1.00 23.07 243 GLU A N 1
ATOM 1652 C CA . GLU A 1 251 ? 52.311 -20.984 -12.442 1.00 27.62 243 GLU A CA 1
ATOM 1653 C C . GLU A 1 251 ? 51.155 -20.890 -11.448 1.00 25.44 243 GLU A C 1
ATOM 1654 O O . GLU A 1 251 ? 51.050 -21.745 -10.562 1.00 28.32 243 GLU A O 1
ATOM 1660 N N . PHE A 1 252 ? 50.308 -19.862 -11.544 1.00 19.02 244 PHE A N 1
ATOM 1661 C CA . PHE A 1 252 ? 49.179 -19.711 -10.635 1.00 18.34 244 PHE A CA 1
ATOM 1662 C C . PHE A 1 252 ? 47.880 -20.268 -11.201 1.00 17.19 244 PHE A C 1
ATOM 1663 O O . PHE A 1 252 ? 46.870 -20.254 -10.499 1.00 18.72 244 PHE A O 1
ATOM 1671 N N . THR A 1 253 ? 47.878 -20.786 -12.429 1.00 19.90 245 THR A N 1
ATOM 1672 C CA . THR A 1 253 ? 46.622 -21.059 -13.119 1.00 20.44 245 THR A CA 1
ATOM 1673 C C . THR A 1 253 ? 46.391 -22.547 -13.367 1.00 20.60 245 THR A C 1
ATOM 1674 O O . THR A 1 253 ? 47.309 -23.374 -13.319 1.00 21.14 245 THR A O 1
ATOM 1678 N N . VAL A 1 254 ? 45.129 -22.865 -13.649 1.00 16.51 246 VAL A N 1
ATOM 1679 C CA . VAL A 1 254 ? 44.730 -24.172 -14.156 1.00 15.29 246 VAL A CA 1
ATOM 1680 C C . VAL A 1 254 ? 43.714 -23.945 -15.267 1.00 21.15 246 VAL A C 1
ATOM 1681 O O . VAL A 1 254 ? 42.916 -23.005 -15.210 1.00 18.89 246 VAL A O 1
ATOM 1685 N N . ARG A 1 255 ? 43.760 -24.796 -16.285 1.00 19.10 247 ARG A N 1
ATOM 1686 C CA . ARG A 1 255 ? 42.837 -24.738 -17.409 1.00 16.60 247 ARG A CA 1
ATOM 1687 C C . ARG A 1 255 ? 41.981 -25.999 -17.419 1.00 21.09 247 ARG A C 1
ATOM 1688 O O . ARG A 1 255 ? 42.473 -27.098 -17.140 1.00 24.71 247 ARG A O 1
ATOM 1696 N N . PHE A 1 256 ? 40.693 -25.837 -17.727 1.00 18.36 248 PHE A N 1
ATOM 1697 C CA . PHE A 1 256 ? 39.727 -26.930 -17.704 1.00 18.54 248 PHE A CA 1
ATOM 1698 C C . PHE A 1 256 ? 39.028 -27.014 -19.054 1.00 23.94 248 PHE A C 1
ATOM 1699 O O . PHE A 1 256 ? 38.449 -26.023 -19.516 1.00 22.45 248 PHE A O 1
ATOM 1707 N N . LYS A 1 257 ? 39.096 -28.184 -19.693 1.00 21.08 249 LYS A N 1
ATOM 1708 C CA . LYS A 1 257 ? 38.327 -28.441 -20.904 1.00 18.94 249 LYS A CA 1
ATOM 1709 C C . LYS A 1 257 ? 37.028 -29.136 -20.515 1.00 24.26 249 LYS A C 1
ATOM 1710 O O . LYS A 1 257 ? 37.042 -30.245 -19.960 1.00 22.05 249 LYS A O 1
ATOM 1716 N N . TRP A 1 258 ? 35.911 -28.471 -20.792 1.00 23.25 250 TRP A N 1
ATOM 1717 C CA . TRP A 1 258 ? 34.601 -28.983 -20.432 1.00 24.57 250 TRP A CA 1
ATOM 1718 C C . TRP A 1 258 ? 34.229 -30.215 -21.243 1.00 27.40 250 TRP A C 1
ATOM 1719 O O . TRP A 1 258 ? 34.666 -30.402 -22.383 1.00 24.84 250 TRP A O 1
ATOM 1730 N N . GLN A 1 259 ? 33.409 -31.063 -20.631 1.00 24.13 251 GLN A N 1
ATOM 1731 C CA . GLN A 1 259 ? 32.591 -32.031 -21.344 1.00 25.39 251 GLN A CA 1
ATOM 1732 C C . GLN A 1 259 ? 31.181 -31.929 -20.791 1.00 26.34 251 GLN A C 1
ATOM 1733 O O . GLN A 1 259 ? 30.973 -31.414 -19.691 1.00 23.10 251 GLN A O 1
ATOM 1739 N N . ALA A 1 260 ? 30.209 -32.411 -21.568 1.00 30.06 252 ALA A N 1
ATOM 1740 C CA . ALA A 1 260 ? 28.845 -32.499 -21.064 1.00 26.80 252 ALA A CA 1
ATOM 1741 C C . ALA A 1 260 ? 28.837 -33.279 -19.759 1.00 28.77 252 ALA A C 1
ATOM 1742 O O . ALA A 1 260 ? 29.494 -34.317 -19.639 1.00 27.96 252 ALA A O 1
ATOM 1744 N N . GLY A 1 261 ? 28.104 -32.763 -18.777 1.00 25.66 253 GLY A N 1
ATOM 1745 C CA . GLY A 1 261 ? 28.063 -33.358 -17.456 1.00 24.14 253 GLY A CA 1
ATOM 1746 C C . GLY A 1 261 ? 29.202 -32.960 -16.537 1.00 25.97 253 GLY A C 1
ATOM 1747 O O . GLY A 1 261 ? 29.278 -33.477 -15.414 1.00 27.88 253 GLY A O 1
ATOM 1748 N N . SER A 1 262 ? 30.091 -32.073 -16.970 1.00 23.85 254 SER A N 1
ATOM 1749 C CA . SER A 1 262 ? 31.140 -31.607 -16.079 1.00 25.06 254 SER A CA 1
ATOM 1750 C C . SER A 1 262 ? 30.606 -30.518 -15.156 1.00 26.40 254 SER A C 1
ATOM 1751 O O . SER A 1 262 ? 29.616 -29.843 -15.457 1.00 23.59 254 SER A O 1
ATOM 1754 N N . VAL A 1 263 ? 31.268 -30.376 -14.003 1.00 23.33 255 VAL A N 1
ATOM 1755 C CA . VAL A 1 263 ? 30.905 -29.393 -12.984 1.00 22.51 255 VAL A CA 1
ATOM 1756 C C . VAL A 1 263 ? 32.184 -28.769 -12.453 1.00 22.91 255 VAL A C 1
ATOM 1757 O O . VAL A 1 263 ? 33.161 -29.479 -12.188 1.00 24.82 255 VAL A O 1
ATOM 1761 N N . ALA A 1 264 ? 32.177 -27.443 -12.287 1.00 21.13 256 ALA A N 1
ATOM 1762 C CA . ALA A 1 264 ? 33.264 -26.705 -11.647 1.00 19.33 256 ALA A CA 1
ATOM 1763 C C . ALA A 1 264 ? 32.709 -25.970 -10.436 1.00 19.38 256 ALA A C 1
ATOM 1764 O O . ALA A 1 264 ? 31.663 -25.323 -10.529 1.00 24.55 256 ALA A O 1
ATOM 1766 N N . PHE A 1 265 ? 33.425 -26.063 -9.317 1.00 18.62 257 PHE A N 1
ATOM 1767 C CA . PHE A 1 265 ? 33.000 -25.566 -8.007 1.00 19.56 257 PHE A CA 1
ATOM 1768 C C . PHE A 1 265 ? 34.200 -24.799 -7.468 1.00 20.16 257 PHE A C 1
ATOM 1769 O O . PHE A 1 265 ? 35.225 -25.409 -7.157 1.00 22.23 257 PHE A O 1
ATOM 1777 N N . TRP A 1 266 ? 34.122 -23.464 -7.404 1.00 18.63 258 TRP A N 1
ATOM 1778 C CA . TRP A 1 266 ? 35.304 -22.704 -7.019 1.00 17.71 258 TRP A CA 1
ATOM 1779 C C . TRP A 1 266 ? 35.036 -21.750 -5.863 1.00 22.28 258 TRP A C 1
ATOM 1780 O O . TRP A 1 266 ? 33.915 -21.287 -5.643 1.00 20.15 258 TRP A O 1
ATOM 1791 N N . ASP A 1 267 ? 36.109 -21.466 -5.140 1.00 20.50 259 ASP A N 1
ATOM 1792 C CA . ASP A 1 267 ? 36.101 -20.582 -3.981 1.00 20.00 259 ASP A CA 1
ATOM 1793 C C . ASP A 1 267 ? 36.476 -19.181 -4.454 1.00 19.07 259 ASP A C 1
ATOM 1794 O O . ASP A 1 267 ? 37.649 -18.908 -4.740 1.00 20.96 259 ASP A O 1
ATOM 1799 N N . ASN A 1 268 ? 35.484 -18.288 -4.520 1.00 20.84 260 ASN A N 1
ATOM 1800 C CA . ASN A 1 268 ? 35.704 -16.909 -4.952 1.00 18.29 260 ASN A CA 1
ATOM 1801 C C . ASN A 1 268 ? 36.521 -16.094 -3.966 1.00 20.33 260 ASN A C 1
ATOM 1802 O O . ASN A 1 268 ? 36.917 -14.975 -4.299 1.00 23.71 260 ASN A O 1
ATOM 1807 N N . ARG A 1 269 ? 36.731 -16.587 -2.749 1.00 19.45 261 ARG A N 1
ATOM 1808 C CA . ARG A 1 269 ? 37.587 -15.851 -1.833 1.00 20.75 261 ARG A CA 1
ATOM 1809 C C . ARG A 1 269 ? 39.064 -16.042 -2.139 1.00 22.96 261 ARG A C 1
ATOM 1810 O O . ARG A 1 269 ? 39.895 -15.329 -1.568 1.00 22.54 261 ARG A O 1
ATOM 1818 N N . ALA A 1 270 ? 39.396 -16.959 -3.051 1.00 20.01 262 ALA A N 1
ATOM 1819 C CA . ALA A 1 270 ? 40.777 -17.310 -3.324 1.00 19.16 262 ALA A CA 1
ATOM 1820 C C . ALA A 1 270 ? 41.090 -17.430 -4.805 1.00 21.70 262 ALA A C 1
ATOM 1821 O O . ALA A 1 270 ? 42.209 -17.832 -5.136 1.00 20.58 262 ALA A O 1
ATOM 1823 N N . THR A 1 271 ? 40.152 -17.117 -5.699 1.00 17.15 263 THR A N 1
ATOM 1824 C CA . THR A 1 271 ? 40.381 -17.291 -7.125 1.00 18.07 263 THR A CA 1
ATOM 1825 C C . THR A 1 271 ? 39.869 -16.095 -7.907 1.00 21.53 263 THR A C 1
ATOM 1826 O O . THR A 1 271 ? 39.007 -15.332 -7.454 1.00 19.34 263 THR A O 1
ATOM 1830 N N . ALA A 1 272 ? 40.413 -15.969 -9.113 1.00 17.27 264 ALA A N 1
ATOM 1831 C CA . ALA A 1 272 ? 39.761 -15.286 -10.209 1.00 19.52 264 ALA A CA 1
ATOM 1832 C C . ALA A 1 272 ? 39.697 -16.271 -11.367 1.00 16.78 264 ALA A C 1
ATOM 1833 O O . ALA A 1 272 ? 40.388 -17.298 -11.372 1.00 17.44 264 ALA A O 1
ATOM 1835 N N . HIS A 1 273 ? 38.827 -15.998 -12.328 1.00 14.50 265 HIS A N 1
ATOM 1836 C CA . HIS A 1 273 ? 38.724 -16.917 -13.448 1.00 18.39 265 HIS A CA 1
ATOM 1837 C C . HIS A 1 273 ? 38.514 -16.166 -14.752 1.00 17.92 265 HIS A C 1
ATOM 1838 O O . HIS A 1 273 ? 38.277 -14.958 -14.786 1.00 18.70 265 HIS A O 1
ATOM 1845 N N . LEU A 1 274 ? 38.588 -16.926 -15.839 1.00 18.52 266 LEU A N 1
ATOM 1846 C CA . LEU A 1 274 ? 38.651 -16.367 -17.175 1.00 14.69 266 LEU A CA 1
ATOM 1847 C C . LEU A 1 274 ? 37.745 -17.173 -18.092 1.00 18.33 266 LEU A C 1
ATOM 1848 O O . LEU A 1 274 ? 37.975 -18.369 -18.299 1.00 19.12 266 LEU A O 1
ATOM 1853 N N . ALA A 1 275 ? 36.718 -16.515 -18.637 1.00 19.63 267 ALA A N 1
ATOM 1854 C CA . ALA A 1 275 ? 35.821 -17.183 -19.565 1.00 23.93 267 ALA A CA 1
ATOM 1855 C C . ALA A 1 275 ? 36.457 -17.251 -20.952 1.00 20.75 267 ALA A C 1
ATOM 1856 O O . ALA A 1 275 ? 37.312 -16.431 -21.292 1.00 22.25 267 ALA A O 1
ATOM 1858 N N . PRO A 1 276 ? 36.061 -18.229 -21.764 1.00 22.32 268 PRO A N 1
ATOM 1859 C CA . PRO A 1 276 ? 36.627 -18.349 -23.111 1.00 26.81 268 PRO A CA 1
ATOM 1860 C C . PRO A 1 276 ? 36.128 -17.254 -24.041 1.00 24.05 268 PRO A C 1
ATOM 1861 O O . PRO A 1 276 ? 34.993 -16.784 -23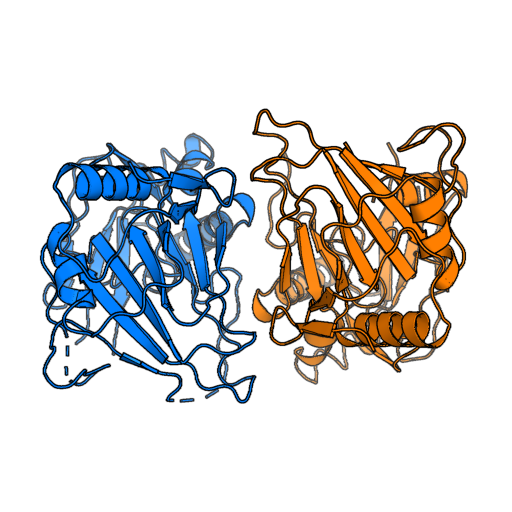.933 1.00 30.25 268 PRO A O 1
ATOM 1865 N N . THR A 1 277 ? 36.978 -16.874 -24.989 1.00 29.95 269 THR A N 1
ATOM 1866 C CA . THR A 1 277 ? 36.599 -15.908 -26.015 1.00 34.53 269 THR A CA 1
ATOM 1867 C C . THR A 1 277 ? 36.402 -16.539 -27.388 1.00 40.81 269 THR A C 1
ATOM 1868 O O . THR A 1 277 ? 36.041 -15.830 -28.333 1.00 46.09 269 THR A O 1
ATOM 1872 N N . ASP A 1 278 ? 36.631 -17.842 -27.525 1.00 39.91 270 ASP A N 1
ATOM 1873 C CA . ASP A 1 278 ? 36.510 -18.540 -28.800 1.00 47.65 270 ASP A CA 1
ATOM 1874 C C . ASP A 1 278 ? 35.080 -19.009 -29.092 1.00 56.70 270 ASP A C 1
ATOM 1875 O O . ASP A 1 278 ? 34.881 -19.841 -29.984 1.00 60.78 270 ASP A O 1
ATOM 1880 N N . ILE A 1 279 ? 34.084 -18.488 -28.371 1.00 64.46 271 ILE A N 1
ATOM 1881 C CA . ILE A 1 279 ? 32.739 -19.061 -28.428 1.00 67.61 271 ILE A CA 1
ATOM 1882 C C . ILE A 1 279 ? 32.077 -18.761 -29.770 1.00 69.40 271 ILE A C 1
ATOM 1883 O O . ILE A 1 279 ? 31.570 -19.667 -30.444 1.00 59.49 271 ILE A O 1
ATOM 1885 N N . PHE A 1 280 ? 32.047 -17.488 -30.171 1.00 73.72 272 PHE A N 1
ATOM 1886 C CA . PHE A 1 280 ? 31.529 -17.136 -31.490 1.00 75.28 272 PHE A CA 1
ATOM 1887 C C . PHE A 1 280 ? 32.538 -17.404 -32.598 1.00 69.51 272 PHE A C 1
ATOM 1888 O O . PHE A 1 280 ? 32.183 -17.319 -33.778 1.00 83.00 272 PHE A O 1
ATOM 1890 N N . ASP A 1 281 ? 33.781 -17.726 -32.237 1.00 50.75 273 ASP A N 1
ATOM 1891 C CA . ASP A 1 281 ? 34.792 -18.099 -33.219 1.00 57.79 273 ASP A CA 1
ATOM 1892 C C . ASP A 1 281 ? 34.468 -19.436 -33.883 1.00 51.07 273 ASP A C 1
ATOM 1893 O O . ASP A 1 281 ? 34.896 -19.687 -35.015 1.00 59.24 273 ASP A O 1
ATOM 1898 N N . LEU A 1 282 ? 33.715 -20.296 -33.204 1.00 46.05 274 LEU A N 1
ATOM 1899 C CA . LEU A 1 282 ? 33.376 -21.622 -33.698 1.00 39.96 274 LEU A CA 1
ATOM 1900 C C . LEU A 1 282 ? 31.864 -21.781 -33.758 1.00 41.10 274 LEU A C 1
ATOM 1901 O O . LEU A 1 282 ? 31.124 -21.139 -33.003 1.00 41.75 274 LEU A O 1
ATOM 1906 N N . ASP A 1 283 ? 31.418 -22.672 -34.638 1.00 38.80 275 ASP A N 1
ATOM 1907 C CA . ASP A 1 283 ? 29.992 -22.930 -34.843 1.00 48.24 275 ASP A CA 1
ATOM 1908 C C . ASP A 1 283 ? 29.500 -24.087 -33.976 1.00 40.23 275 ASP A C 1
ATOM 1909 O O . ASP A 1 283 ? 28.894 -25.047 -34.454 1.00 43.02 275 ASP A O 1
ATOM 1914 N N . PHE A 1 284 ? 29.786 -23.999 -32.680 1.00 33.76 276 PHE A N 1
ATOM 1915 C CA . PHE A 1 284 ? 29.326 -24.956 -31.684 1.00 32.75 276 PHE A CA 1
ATOM 1916 C C . PHE A 1 284 ? 28.459 -24.219 -30.670 1.00 28.62 276 PHE A C 1
ATOM 1917 O O . PHE A 1 284 ? 28.840 -23.146 -30.194 1.00 31.71 276 PHE A O 1
ATOM 1925 N N . ASP A 1 285 ? 27.310 -24.793 -30.333 1.00 29.56 277 ASP A N 1
ATOM 1926 C CA . ASP A 1 285 ? 26.511 -24.237 -29.254 1.00 27.68 277 ASP A CA 1
ATOM 1927 C C . ASP A 1 285 ? 27.209 -24.503 -27.928 1.00 27.08 277 ASP A C 1
ATOM 1928 O O . ASP A 1 285 ? 27.997 -25.443 -27.795 1.00 27.47 277 ASP A O 1
ATOM 1933 N N . ARG A 1 286 ? 26.938 -23.649 -26.944 1.00 27.77 278 ARG A N 1
ATOM 1934 C CA . ARG A 1 286 ? 27.557 -23.801 -25.631 1.00 24.80 278 ARG A CA 1
ATOM 1935 C C . ARG A 1 286 ? 26.558 -23.325 -24.589 1.00 27.96 278 ARG A C 1
ATOM 1936 O O . ARG A 1 286 ? 26.106 -22.178 -24.643 1.00 27.95 278 ARG A O 1
ATOM 1944 N N . GLN A 1 287 ? 26.202 -24.208 -23.660 1.00 25.72 279 GLN A N 1
ATOM 1945 C CA . GLN A 1 287 ? 25.189 -23.906 -22.654 1.00 23.70 279 GLN A CA 1
ATOM 1946 C C . GLN A 1 287 ? 25.650 -24.454 -21.313 1.00 20.70 279 GLN A C 1
ATOM 1947 O O . GLN A 1 287 ? 25.883 -25.660 -21.178 1.00 22.01 279 GLN A O 1
ATOM 1953 N N . LEU A 1 288 ? 25.785 -23.572 -20.328 1.00 22.18 280 LEU A N 1
ATOM 1954 C CA . LEU A 1 288 ? 26.091 -23.963 -18.961 1.00 21.15 280 LEU A CA 1
ATOM 1955 C C . LEU A 1 288 ? 25.082 -23.302 -18.031 1.00 22.78 280 LEU A C 1
ATOM 1956 O O . LEU A 1 288 ? 24.324 -22.417 -18.434 1.00 23.06 280 LEU A O 1
ATOM 1961 N N . TYR A 1 289 ? 25.072 -23.734 -16.771 1.00 23.53 281 TYR A N 1
ATOM 1962 C CA . TYR A 1 289 ? 24.180 -23.156 -15.773 1.00 19.75 281 TYR A CA 1
ATOM 1963 C C . TYR A 1 289 ? 24.962 -22.962 -14.487 1.00 20.27 281 TYR A C 1
ATOM 1964 O O . TYR A 1 289 ? 25.805 -23.793 -14.142 1.00 22.03 281 TYR A O 1
ATOM 1973 N N . ARG A 1 290 ? 24.676 -21.873 -13.779 1.00 21.84 282 ARG A N 1
ATOM 1974 C CA . ARG A 1 290 ? 25.472 -21.502 -12.616 1.00 20.84 282 ARG A CA 1
ATOM 1975 C C . ARG A 1 290 ? 24.586 -21.217 -11.413 1.00 22.88 282 ARG A C 1
ATOM 1976 O O . ARG A 1 290 ? 23.521 -20.604 -11.540 1.00 24.20 282 ARG A O 1
ATOM 1984 N N . THR A 1 291 ? 25.032 -21.687 -10.247 1.00 24.72 283 THR A N 1
ATOM 1985 C CA . THR A 1 291 ? 24.504 -21.270 -8.960 1.00 22.40 283 THR A CA 1
ATOM 1986 C C . THR A 1 291 ? 25.638 -20.612 -8.181 1.00 24.69 283 THR A C 1
ATOM 1987 O O . THR A 1 291 ? 26.820 -20.901 -8.414 1.00 20.64 283 THR A O 1
ATOM 1991 N N . THR A 1 292 ? 25.295 -19.701 -7.274 1.00 27.94 284 THR A N 1
ATOM 1992 C CA . THR A 1 292 ? 26.323 -19.119 -6.420 1.00 25.33 284 THR A CA 1
ATOM 1993 C C . THR A 1 292 ? 25.811 -19.080 -4.991 1.00 24.54 284 THR A C 1
ATOM 1994 O O . THR A 1 292 ? 24.604 -19.124 -4.738 1.00 26.18 284 THR A O 1
ATOM 1998 N N . LEU A 1 293 ? 26.755 -19.013 -4.057 1.00 24.60 285 LEU A N 1
ATOM 1999 C CA . LEU A 1 293 ? 26.460 -19.097 -2.637 1.00 26.66 285 LEU A CA 1
ATOM 2000 C C . LEU A 1 293 ? 26.747 -17.764 -1.957 1.00 26.99 285 LEU A C 1
ATOM 2001 O O . LEU A 1 293 ? 27.781 -17.137 -2.208 1.00 25.53 285 LEU A O 1
ATOM 2006 N N . VAL A 1 294 ? 25.820 -17.348 -1.090 1.00 26.22 286 VAL A N 1
ATOM 2007 C CA . VAL A 1 294 ? 25.899 -16.048 -0.432 1.00 26.17 286 VAL A CA 1
ATOM 2008 C C . VAL A 1 294 ? 27.171 -15.952 0.398 1.00 28.09 286 VAL A C 1
ATOM 2009 O O . VAL A 1 294 ? 27.460 -16.822 1.229 1.00 26.26 286 VAL A O 1
ATOM 2013 N N . GLY A 1 295 ? 27.931 -14.877 0.188 1.00 25.06 287 GLY A N 1
ATOM 2014 C CA . GLY A 1 295 ? 29.164 -14.649 0.902 1.00 23.35 287 GLY A CA 1
ATOM 2015 C C . GLY A 1 295 ? 29.001 -13.559 1.952 1.00 25.66 287 GLY A C 1
ATOM 2016 O O . GLY A 1 295 ? 27.972 -12.893 2.060 1.00 26.80 287 GLY A O 1
ATOM 2017 N N . ASP A 1 296 ? 30.041 -13.402 2.747 1.00 25.02 288 ASP A N 1
ATOM 2018 C CA A ASP A 1 296 ? 30.112 -12.418 3.815 0.62 25.28 288 ASP A CA 1
ATOM 2019 C CA B ASP A 1 296 ? 30.010 -12.364 3.761 0.38 27.29 288 ASP A CA 1
ATOM 2020 C C . ASP A 1 296 ? 30.941 -11.224 3.355 1.00 26.18 288 ASP A C 1
ATOM 2021 O O . ASP A 1 296 ? 31.554 -11.235 2.284 1.00 24.45 288 ASP A O 1
ATOM 2030 N N . VAL A 1 297 ? 30.988 -10.201 4.197 1.00 24.03 289 VAL A N 1
ATOM 2031 C CA . VAL A 1 297 ? 31.716 -8.974 3.853 1.00 23.49 289 VAL A CA 1
ATOM 2032 C C . VAL A 1 297 ? 33.214 -9.223 4.018 1.00 24.28 289 VAL A C 1
ATOM 2033 O O . VAL A 1 297 ? 33.643 -9.667 5.099 1.00 25.43 289 VAL A O 1
ATOM 2037 N N . PRO A 1 298 ? 34.030 -8.955 2.993 1.00 22.32 290 PRO A N 1
ATOM 2038 C CA . PRO A 1 298 ? 35.475 -9.197 3.111 1.00 19.16 290 PRO A CA 1
ATOM 2039 C C . PRO A 1 298 ? 36.121 -8.358 4.201 1.00 22.95 290 PRO A C 1
ATOM 2040 O O . PRO A 1 298 ? 35.637 -7.284 4.568 1.00 22.93 290 PRO A O 1
ATOM 2044 N N . VAL A 1 299 ? 37.249 -8.856 4.707 1.00 21.74 291 VAL A N 1
ATOM 2045 C CA A VAL A 1 299 ? 38.037 -8.136 5.700 0.46 23.29 291 VAL A CA 1
ATOM 2046 C CA B VAL A 1 299 ? 38.042 -8.184 5.732 0.54 23.54 291 VAL A CA 1
ATOM 2047 C C . VAL A 1 299 ? 39.498 -8.190 5.287 1.00 20.90 291 VAL A C 1
ATOM 2048 O O . VAL A 1 299 ? 39.969 -9.191 4.734 1.00 22.35 291 VAL A O 1
ATOM 2055 N N . GLY A 1 300 ? 40.208 -7.092 5.541 1.00 22.64 292 GLY A N 1
ATOM 2056 C CA . GLY A 1 300 ? 41.625 -7.013 5.260 1.00 23.10 292 GLY A CA 1
ATOM 2057 C C . GLY A 1 300 ? 42.460 -7.432 6.457 1.00 20.34 292 GLY A C 1
ATOM 2058 O O . GLY A 1 300 ? 41.938 -7.702 7.550 1.00 21.45 292 GLY A O 1
ATOM 2059 N N . PRO A 1 301 ? 43.782 -7.511 6.266 1.00 20.32 293 PRO A N 1
ATOM 2060 C CA . PRO A 1 301 ? 44.667 -7.899 7.376 1.00 21.73 293 PRO A CA 1
ATOM 2061 C C . PRO A 1 301 ? 44.507 -7.054 8.619 1.00 25.99 293 PRO A C 1
ATOM 2062 O O . PRO A 1 301 ? 44.695 -7.579 9.726 1.00 29.51 293 PRO A O 1
ATOM 2066 N N . ASP A 1 302 ? 44.189 -5.762 8.489 1.00 22.92 294 ASP A N 1
ATOM 2067 C CA . ASP A 1 302 ? 44.025 -4.935 9.686 1.00 24.48 294 ASP A CA 1
ATOM 2068 C C . ASP A 1 302 ? 42.634 -5.033 10.297 1.00 31.79 294 ASP A C 1
ATOM 2069 O O . ASP A 1 302 ? 42.352 -4.315 11.263 1.00 34.80 294 ASP A O 1
ATOM 2074 N N . GLY A 1 303 ? 41.768 -5.900 9.779 1.00 30.97 295 GLY A N 1
ATOM 2075 C CA . GLY A 1 303 ? 40.439 -6.060 10.336 1.00 33.11 295 GLY A CA 1
ATOM 2076 C C . GLY A 1 303 ? 39.375 -5.159 9.745 1.00 32.80 295 GLY A C 1
ATOM 2077 O O . GLY A 1 303 ? 38.222 -5.228 10.184 1.00 38.95 295 GLY A O 1
ATOM 2078 N N . THR A 1 304 ? 39.714 -4.336 8.756 1.00 30.77 296 THR A N 1
ATOM 2079 C CA . THR A 1 304 ? 38.771 -3.372 8.199 1.00 29.62 296 THR A CA 1
ATOM 2080 C C . THR A 1 304 ? 37.864 -4.075 7.196 1.00 24.38 296 THR A C 1
ATOM 2081 O O . THR A 1 304 ? 38.352 -4.634 6.210 1.00 25.98 296 THR A O 1
ATOM 2085 N N . GLN A 1 305 ? 36.554 -4.040 7.445 1.00 25.95 297 GLN A N 1
ATOM 2086 C CA . GLN A 1 305 ? 35.605 -4.611 6.497 1.00 22.66 297 GLN A CA 1
ATOM 2087 C C . GLN A 1 305 ? 35.460 -3.730 5.270 1.00 25.59 297 GLN A C 1
ATOM 2088 O O . GLN A 1 305 ? 35.652 -2.509 5.322 1.00 24.28 297 GLN A O 1
ATOM 2094 N N . SER A 1 306 ? 35.080 -4.368 4.165 1.00 25.27 298 SER A N 1
ATOM 2095 C CA . SER A 1 306 ? 34.689 -3.658 2.961 1.00 27.11 298 SER A CA 1
ATOM 2096 C C . SER A 1 306 ? 33.550 -2.688 3.267 1.00 28.86 298 SER A C 1
ATOM 2097 O O . SER A 1 306 ? 32.799 -2.849 4.237 1.00 23.77 298 SER A O 1
ATOM 2100 N N . VAL A 1 307 ? 33.424 -1.666 2.424 1.00 22.45 299 VAL A N 1
ATOM 2101 C CA . VAL A 1 307 ? 32.443 -0.601 2.627 1.00 24.18 299 VAL A CA 1
ATOM 2102 C C . VAL A 1 307 ? 31.627 -0.429 1.353 1.00 28.04 299 VAL A C 1
ATOM 2103 O O . VAL A 1 307 ? 32.188 -0.160 0.285 1.00 24.93 299 VAL A O 1
ATOM 2107 N N . ALA A 1 308 ? 30.304 -0.539 1.471 1.00 25.93 300 ALA A N 1
ATOM 2108 C CA . ALA A 1 308 ? 29.440 -0.261 0.329 1.00 26.76 300 ALA A CA 1
ATOM 2109 C C . ALA A 1 308 ? 29.418 1.238 0.055 1.00 37.91 300 ALA A C 1
ATOM 2110 O O . ALA A 1 308 ? 29.219 2.042 0.969 1.00 35.05 300 ALA A O 1
ATOM 2112 N N . ILE A 1 309 ? 29.637 1.620 -1.199 1.00 27.34 301 ILE A N 1
ATOM 2113 C CA . ILE A 1 309 ? 29.607 3.017 -1.615 1.00 28.33 301 ILE A CA 1
ATOM 2114 C C . ILE A 1 309 ? 28.338 3.333 -2.396 1.00 33.92 301 ILE A C 1
ATOM 2115 O O . ILE A 1 309 ? 27.683 4.345 -2.150 1.00 37.86 301 ILE A O 1
ATOM 2120 N N . GLU A 1 310 ? 27.987 2.480 -3.358 1.00 30.66 302 GLU A N 1
ATOM 2121 C CA . GLU A 1 310 ? 26.759 2.616 -4.130 1.00 36.72 302 GLU A CA 1
ATOM 2122 C C . GLU A 1 310 ? 26.197 1.232 -4.412 1.00 41.34 302 GLU A C 1
ATOM 2123 O O . GLU A 1 310 ? 26.945 0.270 -4.594 1.00 36.95 302 GLU A O 1
ATOM 2129 N N . GLY A 1 311 ? 24.866 1.140 -4.445 1.00 46.52 303 GLY A N 1
ATOM 2130 C CA . GLY A 1 311 ? 24.187 -0.102 -4.755 1.00 52.23 303 GLY A CA 1
ATOM 2131 C C . GLY A 1 311 ? 23.805 -0.915 -3.525 1.00 55.59 303 GLY A C 1
ATOM 2132 O O . GLY A 1 311 ? 24.172 -0.613 -2.384 1.00 53.32 303 GLY A O 1
ATOM 2133 N N . SER A 1 312 ? 23.043 -1.995 -3.785 1.00 55.35 304 SER A N 1
ATOM 2134 C CA . SER A 1 312 ? 22.512 -2.932 -2.804 1.00 61.76 304 SER A CA 1
ATOM 2135 C C . SER A 1 312 ? 23.366 -4.195 -2.737 1.00 67.58 304 SER A C 1
ATOM 2136 O O . SER A 1 312 ? 24.100 -4.514 -3.678 1.00 62.33 304 SER A O 1
ATOM 2138 N N . PRO A 1 313 ? 23.306 -4.937 -1.630 1.00 71.18 305 PRO A N 1
ATOM 2139 C CA . PRO A 1 313 ? 24.097 -6.167 -1.512 1.00 70.19 305 PRO A CA 1
ATOM 2140 C C . PRO A 1 313 ? 23.481 -7.325 -2.293 1.00 72.91 305 PRO A C 1
ATOM 2141 O O . PRO A 1 313 ? 22.341 -7.273 -2.758 1.00 67.06 305 PRO A O 1
ATOM 2145 N N . VAL A 1 314 ? 24.273 -8.390 -2.424 1.00 70.48 306 VAL A N 1
ATOM 2146 C CA . VAL A 1 314 ? 23.838 -9.614 -3.095 1.00 69.23 306 VAL A CA 1
ATOM 2147 C C . VAL A 1 314 ? 22.735 -10.305 -2.292 1.00 70.09 306 VAL A C 1
ATOM 2148 O O . VAL A 1 314 ? 22.883 -10.547 -1.091 1.00 64.70 306 VAL A O 1
ATOM 2152 N N . SER B 1 19 ? 43.153 -45.000 -41.230 1.00 71.44 11 SER B N 1
ATOM 2153 C CA . SER B 1 19 ? 42.722 -43.623 -41.023 1.00 64.99 11 SER B CA 1
ATOM 2154 C C . SER B 1 19 ? 42.780 -43.261 -39.540 1.00 58.76 11 SER B C 1
ATOM 2155 O O . SER B 1 19 ? 42.016 -43.789 -38.730 1.00 61.24 11 SER B O 1
ATOM 2158 N N . ILE B 1 20 ? 43.695 -42.353 -39.194 1.00 46.45 12 ILE B N 1
ATOM 2159 C CA . ILE B 1 20 ? 43.890 -41.983 -37.796 1.00 36.84 12 ILE B CA 1
ATOM 2160 C C . ILE B 1 20 ? 42.684 -41.203 -37.282 1.00 41.55 12 ILE B C 1
ATOM 2161 O O . ILE B 1 20 ? 41.875 -40.663 -38.044 1.00 44.63 12 ILE B O 1
ATOM 2166 N N . GLU B 1 21 ? 42.570 -41.142 -35.960 1.00 37.31 13 GLU B N 1
ATOM 2167 C CA . GLU B 1 21 ? 41.536 -40.365 -35.291 1.00 35.84 13 GLU B CA 1
ATOM 2168 C C . GLU B 1 21 ? 42.181 -39.092 -34.753 1.00 32.72 13 GLU B C 1
ATOM 2169 O O . GLU B 1 21 ? 43.158 -39.166 -34.002 1.00 38.40 13 GLU B O 1
ATOM 2175 N N . VAL B 1 22 ? 41.650 -37.933 -35.146 1.00 29.25 14 VAL B N 1
ATOM 2176 C CA . VAL B 1 22 ? 42.201 -36.634 -34.761 1.00 29.21 14 VAL B CA 1
ATOM 2177 C C . VAL B 1 22 ? 41.172 -35.916 -33.899 1.00 36.08 14 VAL B C 1
ATOM 2178 O O . VAL B 1 22 ? 40.039 -35.684 -34.341 1.00 35.93 14 VAL B O 1
ATOM 2182 N N . THR B 1 23 ? 41.569 -35.559 -32.678 1.00 28.44 15 THR B N 1
ATOM 2183 C CA . THR B 1 23 ? 40.677 -34.928 -31.702 1.00 26.73 15 THR B CA 1
ATOM 2184 C C . THR B 1 23 ? 41.240 -33.565 -31.334 1.00 26.56 15 THR B C 1
ATOM 2185 O O . THR B 1 23 ? 42.169 -33.478 -30.513 1.00 25.97 15 THR B O 1
ATOM 2189 N N . PRO B 1 24 ? 40.714 -32.478 -31.895 1.00 24.24 16 PRO B N 1
ATOM 2190 C CA . PRO B 1 24 ? 41.259 -31.152 -31.588 1.00 20.96 16 PRO B CA 1
ATOM 2191 C C . PRO B 1 24 ? 41.028 -30.767 -30.135 1.00 24.47 16 PRO B C 1
ATOM 2192 O O . PRO B 1 24 ? 40.074 -31.208 -29.483 1.00 25.42 16 PRO B O 1
ATOM 2196 N N . LEU B 1 25 ? 41.911 -29.905 -29.637 1.00 22.53 17 LEU B N 1
ATOM 2197 C CA . LEU B 1 25 ? 41.920 -29.542 -28.231 1.00 22.00 17 LEU B CA 1
ATOM 2198 C C . LEU B 1 25 ? 41.608 -28.077 -27.960 1.00 25.08 17 LEU B C 1
ATOM 2199 O O . LEU B 1 25 ? 41.387 -27.719 -26.797 1.00 24.56 17 LEU B O 1
ATOM 2204 N N . SER B 1 26 ? 41.569 -27.227 -28.980 1.00 21.17 18 SER B N 1
ATOM 2205 C CA . SER B 1 26 ? 41.158 -25.836 -28.827 1.00 19.98 18 SER B CA 1
ATOM 2206 C C . SER B 1 26 ? 40.724 -25.351 -30.200 1.00 25.59 18 SER B C 1
ATOM 2207 O O . SER B 1 26 ? 40.775 -26.101 -31.174 1.00 25.54 18 SER B O 1
ATOM 2210 N N . ALA B 1 27 ? 40.286 -24.090 -30.273 1.00 22.92 19 ALA B N 1
ATOM 2211 C CA . ALA B 1 27 ? 39.744 -23.586 -31.534 1.00 23.50 19 ALA B CA 1
ATOM 2212 C C . ALA B 1 27 ? 40.762 -23.706 -32.662 1.00 26.79 19 ALA B C 1
ATOM 2213 O O . ALA B 1 27 ? 40.404 -24.055 -33.793 1.00 26.98 19 ALA B O 1
ATOM 2215 N N . HIS B 1 28 ? 42.038 -23.416 -32.387 1.00 27.24 20 HIS B N 1
ATOM 2216 C CA . HIS B 1 28 ? 42.972 -23.421 -33.507 1.00 33.46 20 HIS B CA 1
ATOM 2217 C C . HIS B 1 28 ? 44.344 -24.020 -33.220 1.00 25.07 20 HIS B C 1
ATOM 2218 O O . HIS B 1 28 ? 45.233 -23.889 -34.075 1.00 27.40 20 HIS B O 1
ATOM 2225 N N . ILE B 1 29 ? 44.565 -24.683 -32.087 1.00 20.65 21 ILE B N 1
ATOM 2226 C CA . ILE B 1 29 ? 45.857 -25.343 -31.896 1.00 18.46 21 ILE B CA 1
ATOM 2227 C C . ILE B 1 29 ? 45.706 -26.570 -31.009 1.00 22.86 21 ILE B C 1
ATOM 2228 O O . ILE B 1 29 ? 45.028 -26.545 -29.976 1.00 21.11 21 ILE B O 1
ATOM 2233 N N . GLY B 1 30 ? 46.368 -27.648 -31.422 1.00 17.71 22 GLY B N 1
ATOM 2234 C CA . GLY B 1 30 ? 46.489 -28.842 -30.611 1.00 19.26 22 GLY B CA 1
ATOM 2235 C C . GLY B 1 30 ? 45.465 -29.894 -30.974 1.00 21.10 22 GLY B C 1
ATOM 2236 O O . GLY B 1 30 ? 44.279 -29.579 -31.112 1.00 21.12 22 GLY B O 1
ATOM 2237 N N . ALA B 1 31 ? 45.905 -31.142 -31.128 1.00 18.94 23 ALA B N 1
ATOM 2238 C CA . ALA B 1 31 ? 44.988 -32.240 -31.389 1.00 21.76 23 ALA B CA 1
ATOM 2239 C C . ALA B 1 31 ? 45.606 -33.538 -30.894 1.00 22.25 23 ALA B C 1
ATOM 2240 O O . ALA B 1 31 ? 46.820 -33.742 -31.008 1.00 23.34 23 ALA B O 1
ATOM 2242 N N . GLU B 1 32 ? 44.771 -34.408 -30.334 1.00 23.98 24 GLU B N 1
ATOM 2243 C CA . GLU B 1 32 ? 45.195 -35.760 -30.002 1.00 28.30 24 GLU B CA 1
ATOM 2244 C C . GLU B 1 32 ? 45.014 -36.650 -31.220 1.00 32.01 24 GLU B C 1
ATOM 2245 O O . GLU B 1 32 ? 44.048 -36.502 -31.973 1.00 30.96 24 GLU B O 1
ATOM 2251 N N . ILE B 1 33 ? 45.961 -37.563 -31.420 1.00 25.89 25 ILE B N 1
ATOM 2252 C CA . ILE B 1 33 ? 45.863 -38.597 -32.439 1.00 27.23 25 ILE B CA 1
ATOM 2253 C C . ILE B 1 33 ? 45.748 -39.938 -31.732 1.00 28.18 25 ILE B C 1
ATOM 2254 O O . ILE B 1 33 ? 46.523 -40.233 -30.813 1.00 34.46 25 ILE B O 1
ATOM 2259 N N . HIS B 1 34 ? 44.763 -40.732 -32.136 1.00 29.61 26 HIS B N 1
ATOM 2260 C CA . HIS B 1 34 ? 44.618 -42.101 -31.673 1.00 36.67 26 HIS B CA 1
ATOM 2261 C C . HIS B 1 34 ? 44.540 -43.031 -32.876 1.00 37.91 26 HIS B C 1
ATOM 2262 O O . HIS B 1 34 ? 44.303 -42.600 -34.009 1.00 37.98 26 HIS B O 1
ATOM 2269 N N . GLY B 1 35 ? 44.766 -44.319 -32.618 1.00 35.04 27 GLY B N 1
ATOM 2270 C CA . GLY B 1 35 ? 44.728 -45.335 -33.652 1.00 39.06 27 GLY B CA 1
ATOM 2271 C C . GLY B 1 35 ? 46.061 -45.666 -34.285 1.00 43.13 27 GLY B C 1
ATOM 2272 O O . GLY B 1 35 ? 46.084 -46.346 -35.319 1.00 45.93 27 GLY B O 1
ATOM 2273 N N . VAL B 1 36 ? 47.168 -45.210 -33.706 1.00 39.61 28 VAL B N 1
ATOM 2274 C CA . VAL B 1 36 ? 48.500 -45.448 -34.244 1.00 43.27 28 VAL B CA 1
ATOM 2275 C C . VAL B 1 36 ? 49.347 -46.082 -33.149 1.00 42.39 28 VAL B C 1
ATOM 2276 O O . VAL B 1 36 ? 49.316 -45.631 -32.001 1.00 42.14 28 VAL B O 1
ATOM 2280 N N . ASP B 1 37 ? 50.094 -47.130 -33.501 1.00 43.38 29 ASP B N 1
ATOM 2281 C CA . ASP B 1 37 ? 51.008 -47.799 -32.575 1.00 37.45 29 ASP B CA 1
ATOM 2282 C C . ASP B 1 37 ? 52.424 -47.365 -32.944 1.00 37.64 29 ASP B C 1
ATOM 2283 O O . ASP B 1 37 ? 53.003 -47.855 -33.916 1.00 37.75 29 ASP B O 1
ATOM 2288 N N . LEU B 1 38 ? 52.986 -46.447 -32.152 1.00 31.59 30 LEU B N 1
ATOM 2289 C CA . LEU B 1 38 ? 54.268 -45.848 -32.499 1.00 31.69 30 LEU B CA 1
ATOM 2290 C C . LEU B 1 38 ? 55.448 -46.789 -32.284 1.00 33.96 30 LEU B C 1
ATOM 2291 O O . LEU B 1 38 ? 56.572 -46.428 -32.651 1.00 36.89 30 LEU B O 1
ATOM 2296 N N . THR B 1 39 ? 55.236 -47.975 -31.705 1.00 35.25 31 THR B N 1
ATOM 2297 C CA . THR B 1 39 ? 56.319 -48.949 -31.638 1.00 34.81 31 THR B CA 1
ATOM 2298 C C . THR B 1 39 ? 56.554 -49.631 -32.976 1.00 39.39 31 THR B C 1
ATOM 2299 O O . THR B 1 39 ? 57.601 -50.258 -33.162 1.00 42.06 31 THR B O 1
ATOM 2303 N N . GLN B 1 40 ? 55.610 -49.513 -33.906 1.00 40.91 32 GLN B N 1
ATOM 2304 C CA . GLN B 1 40 ? 55.675 -50.174 -35.200 1.00 42.35 32 GLN B CA 1
ATOM 2305 C C . GLN B 1 40 ? 56.046 -49.177 -36.288 1.00 39.43 32 GLN B C 1
ATOM 2306 O O . GLN B 1 40 ? 55.789 -47.978 -36.167 1.00 37.48 32 GLN B O 1
ATOM 2312 N N . LYS B 1 41 ? 56.651 -49.687 -37.360 1.00 39.68 33 LYS B N 1
ATOM 2313 C CA . LYS B 1 41 ? 56.813 -48.877 -38.560 1.00 43.21 33 LYS B CA 1
ATOM 2314 C C . LYS B 1 41 ? 55.441 -48.570 -39.144 1.00 43.26 33 LYS B C 1
ATOM 2315 O O . LYS B 1 41 ? 54.559 -49.432 -39.179 1.00 47.78 33 LYS B O 1
ATOM 2317 N N . LEU B 1 42 ? 55.251 -47.332 -39.590 1.00 39.20 34 LEU B N 1
ATOM 2318 C CA . LEU B 1 42 ? 53.945 -46.879 -40.047 1.00 39.26 34 LEU B CA 1
ATOM 2319 C C . LEU B 1 42 ? 53.825 -46.982 -41.563 1.00 43.24 34 LEU B C 1
ATOM 2320 O O . LEU B 1 42 ? 54.813 -46.871 -42.294 1.00 41.18 34 LEU B O 1
ATOM 2325 N N . GLU B 1 43 ? 52.594 -47.200 -42.023 1.00 42.09 35 GLU B N 1
ATOM 2326 C CA . GLU B 1 43 ? 52.294 -47.168 -43.444 1.00 52.95 35 GLU B CA 1
ATOM 2327 C C . GLU B 1 43 ? 52.398 -45.741 -43.968 1.00 46.33 35 GLU B C 1
ATOM 2328 O O . GLU B 1 43 ? 52.300 -44.770 -43.217 1.00 37.44 35 GLU B O 1
ATOM 2334 N N . ALA B 1 44 ? 52.587 -45.621 -45.285 1.00 45.03 36 ALA B N 1
ATOM 2335 C CA . ALA B 1 44 ? 52.735 -44.299 -45.887 1.00 43.33 36 ALA B CA 1
ATOM 2336 C C . ALA B 1 44 ? 51.496 -43.440 -45.659 1.00 41.78 36 ALA B C 1
ATOM 2337 O O . ALA B 1 44 ? 51.606 -42.227 -45.437 1.00 35.52 36 ALA B O 1
ATOM 2339 N N . ARG B 1 45 ? 50.306 -44.050 -45.709 1.00 41.52 37 ARG B N 1
ATOM 2340 C CA . ARG B 1 45 ? 49.082 -43.282 -45.504 1.00 43.18 37 ARG B CA 1
ATOM 2341 C C . ARG B 1 45 ? 48.995 -42.754 -44.079 1.00 41.29 37 ARG B C 1
ATOM 2342 O O . ARG B 1 45 ? 48.561 -41.617 -43.862 1.00 44.02 37 ARG B O 1
ATOM 2344 N N . GLN B 1 46 ? 49.398 -43.564 -43.094 1.00 37.40 38 GLN B N 1
ATOM 2345 C CA . GLN B 1 46 ? 49.404 -43.096 -41.711 1.00 35.87 38 GLN B CA 1
ATOM 2346 C C . GLN B 1 46 ? 50.371 -41.936 -41.524 1.00 34.65 38 GLN B C 1
ATOM 2347 O O . GLN B 1 46 ? 50.052 -40.956 -40.842 1.00 32.85 38 GLN B O 1
ATOM 2353 N N . ILE B 1 47 ? 51.571 -42.047 -42.098 1.00 35.16 39 ILE B N 1
ATOM 2354 C CA . ILE B 1 47 ? 52.551 -40.969 -42.004 1.00 32.16 39 ILE B CA 1
ATOM 2355 C C . ILE B 1 47 ? 51.999 -39.690 -42.619 1.00 38.46 39 ILE B C 1
ATOM 2356 O O . ILE B 1 47 ? 52.139 -38.601 -42.051 1.00 36.13 39 ILE B O 1
ATOM 2361 N N . ALA B 1 48 ? 51.367 -39.796 -43.793 1.00 35.16 40 ALA B N 1
ATOM 2362 C CA . ALA B 1 48 ? 50.831 -38.602 -44.435 1.00 28.97 40 ALA B CA 1
ATOM 2363 C C . ALA B 1 48 ? 49.699 -37.999 -43.610 1.00 31.78 40 ALA B C 1
ATOM 2364 O O . ALA B 1 48 ? 49.558 -36.773 -43.541 1.00 31.16 40 ALA B O 1
ATOM 2366 N N . GLU B 1 49 ? 48.878 -38.844 -42.980 1.00 31.87 41 GLU B N 1
ATOM 2367 C CA . GLU B 1 49 ? 47.773 -38.324 -42.177 1.00 35.19 41 GLU B CA 1
ATOM 2368 C C . GLU B 1 49 ? 48.280 -37.615 -40.933 1.00 34.01 41 GLU B C 1
ATOM 2369 O O . GLU B 1 49 ? 47.746 -36.566 -40.553 1.00 29.78 41 GLU B O 1
ATOM 2375 N N . ILE B 1 50 ? 49.289 -38.190 -40.270 1.00 27.03 42 ILE B N 1
ATOM 2376 C CA . ILE B 1 50 ? 49.882 -37.534 -39.106 1.00 27.18 42 ILE B CA 1
ATOM 2377 C C . ILE B 1 50 ? 50.503 -36.205 -39.512 1.00 28.02 42 ILE B C 1
ATOM 2378 O O . ILE B 1 50 ? 50.324 -35.183 -38.835 1.00 23.35 42 ILE B O 1
ATOM 2383 N N . ARG B 1 51 ? 51.213 -36.190 -40.646 1.00 27.10 43 ARG B N 1
ATOM 2384 C CA . ARG B 1 51 ? 51.858 -34.961 -41.098 1.00 26.57 43 ARG B CA 1
ATOM 2385 C C . ARG B 1 51 ? 50.830 -33.879 -41.389 1.00 25.00 43 ARG B C 1
ATOM 2386 O O . ARG B 1 51 ? 51.035 -32.709 -41.049 1.00 24.30 43 ARG B O 1
ATOM 2394 N N . ALA B 1 52 ? 49.713 -34.253 -42.017 1.00 24.78 44 ALA B N 1
ATOM 2395 C CA . ALA B 1 52 ? 48.679 -33.274 -42.330 1.00 23.14 44 ALA B CA 1
ATOM 2396 C C . ALA B 1 52 ? 48.021 -32.743 -41.063 1.00 24.71 44 ALA B C 1
ATOM 2397 O O . ALA B 1 52 ? 47.707 -31.550 -40.970 1.00 25.14 44 ALA B O 1
ATOM 2399 N N . ALA B 1 53 ? 47.787 -33.620 -40.085 1.00 27.05 45 ALA B N 1
ATOM 2400 C CA . ALA B 1 53 ? 47.228 -33.179 -38.812 1.00 22.18 45 ALA B CA 1
ATOM 2401 C C . ALA B 1 53 ? 48.185 -32.237 -38.097 1.00 25.99 45 ALA B C 1
ATOM 2402 O O . ALA B 1 53 ? 47.757 -31.256 -37.480 1.00 23.30 45 ALA B O 1
ATOM 2404 N N . LEU B 1 54 ? 49.486 -32.513 -38.185 1.00 22.42 46 LEU B N 1
ATOM 2405 C CA . LEU B 1 54 ? 50.484 -31.639 -37.577 1.00 23.51 46 LEU B CA 1
ATOM 2406 C C . LEU B 1 54 ? 50.494 -30.268 -38.242 1.00 23.03 46 LEU B C 1
ATOM 2407 O O . LEU B 1 54 ? 50.505 -29.237 -37.563 1.00 22.86 46 LEU B O 1
ATOM 2412 N N . LEU B 1 55 ? 50.500 -30.229 -39.576 1.00 22.05 47 LEU B N 1
ATOM 2413 C CA . LEU B 1 55 ? 50.479 -28.935 -40.250 1.00 20.83 47 LEU B CA 1
ATOM 2414 C C . LEU B 1 55 ? 49.216 -28.156 -39.908 1.00 22.32 47 LEU B C 1
ATOM 2415 O O . LEU B 1 55 ? 49.260 -26.927 -39.765 1.00 24.40 47 LEU B O 1
ATOM 2420 N N . LYS B 1 56 ? 48.096 -28.854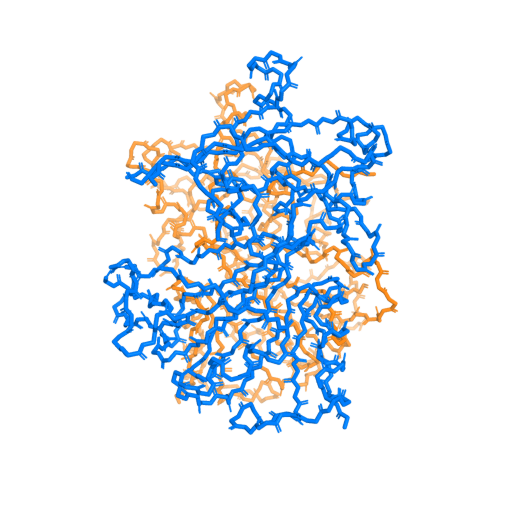 -39.727 1.00 21.29 48 LYS B N 1
ATOM 2421 C CA . LYS B 1 56 ? 46.823 -28.176 -39.505 1.00 23.00 48 LYS B CA 1
ATOM 2422 C C . LYS B 1 56 ? 46.659 -27.706 -38.063 1.00 23.60 48 LYS B C 1
ATOM 2423 O O . LYS B 1 56 ? 46.152 -26.602 -37.818 1.00 23.49 48 LYS B O 1
ATOM 2429 N N . TRP B 1 57 ? 47.066 -28.524 -37.100 1.00 21.60 49 TRP B N 1
ATOM 2430 C CA . TRP B 1 57 ? 46.825 -28.230 -35.690 1.00 18.84 49 TRP B CA 1
ATOM 2431 C C . TRP B 1 57 ? 48.069 -27.753 -34.948 1.00 23.35 49 TRP B C 1
ATOM 2432 O O . TRP B 1 57 ? 47.975 -27.436 -33.753 1.00 19.71 49 TRP B O 1
ATOM 2443 N N . ARG B 1 58 ? 49.224 -27.693 -35.628 1.00 21.84 50 ARG B N 1
ATOM 2444 C CA . ARG B 1 58 ? 50.471 -27.097 -35.136 1.00 18.59 50 ARG B CA 1
ATOM 2445 C C . ARG B 1 58 ? 51.217 -27.976 -34.137 1.00 21.87 50 ARG B C 1
ATOM 2446 O O . ARG B 1 58 ? 52.453 -28.006 -34.147 1.00 20.99 50 ARG B O 1
ATOM 2454 N N . VAL B 1 59 ? 50.495 -28.639 -33.239 1.00 21.08 51 VAL B N 1
ATOM 2455 C CA . VAL B 1 59 ? 51.077 -29.620 -32.327 1.00 19.77 51 VAL B CA 1
ATOM 2456 C C . VAL B 1 59 ? 50.081 -30.762 -32.171 1.00 20.44 51 VAL B C 1
ATOM 2457 O O . VAL B 1 59 ? 48.884 -30.525 -31.981 1.00 21.21 51 VAL B O 1
ATOM 2461 N N . VAL B 1 60 ? 50.561 -31.996 -32.277 1.00 19.38 52 VAL B N 1
ATOM 2462 C CA . VAL B 1 60 ? 49.705 -33.158 -32.105 1.00 21.60 52 VAL B CA 1
ATOM 2463 C C . VAL B 1 60 ? 50.261 -34.009 -30.972 1.00 23.06 52 VAL B C 1
ATOM 2464 O O . VAL B 1 60 ? 51.470 -34.023 -30.706 1.00 23.22 52 VAL B O 1
ATOM 2468 N N . PHE B 1 61 ? 49.360 -34.713 -30.289 1.00 22.00 53 PHE B N 1
ATOM 2469 C CA . PHE B 1 61 ? 49.711 -35.463 -29.090 1.00 19.54 53 PHE B CA 1
ATOM 2470 C C . PHE B 1 61 ? 49.283 -36.919 -29.221 1.00 26.74 53 PHE B C 1
ATOM 2471 O O . PHE B 1 61 ? 48.226 -37.219 -29.784 1.00 27.78 53 PHE B O 1
ATOM 2479 N N . PHE B 1 62 ? 50.108 -37.817 -28.685 1.00 24.83 54 PHE B N 1
ATOM 2480 C CA . PHE B 1 62 ? 49.788 -39.231 -28.580 1.00 24.78 54 PHE B CA 1
ATOM 2481 C C . PHE B 1 62 ? 49.791 -39.625 -27.110 1.00 28.51 54 PHE B C 1
ATOM 2482 O O . PHE B 1 62 ? 50.490 -39.017 -26.291 1.00 29.91 54 PHE B O 1
ATOM 2490 N N . ARG B 1 63 ? 49.004 -40.646 -26.781 1.00 29.90 55 ARG B N 1
ATOM 2491 C CA . ARG B 1 63 ? 48.930 -41.189 -25.432 1.00 28.88 55 ARG B CA 1
ATOM 2492 C C . ARG B 1 63 ? 49.240 -42.677 -25.450 1.00 30.74 55 ARG B C 1
ATOM 2493 O O . ARG B 1 63 ? 48.995 -43.368 -26.444 1.00 31.65 55 ARG B O 1
ATOM 2501 N N . GLU B 1 64 ? 49.777 -43.168 -24.330 1.00 29.94 56 GLU B N 1
ATOM 2502 C CA . GLU B 1 64 ? 50.007 -44.598 -24.125 1.00 33.43 56 GLU B CA 1
ATOM 2503 C C . GLU B 1 64 ? 50.944 -45.175 -25.185 1.00 35.76 56 GLU B C 1
ATOM 2504 O O . GLU B 1 64 ? 50.734 -46.282 -25.685 1.00 35.18 56 GLU B O 1
ATOM 2510 N N . GLN B 1 65 ? 51.989 -44.427 -25.523 1.00 29.70 57 GLN B N 1
ATOM 2511 C CA . GLN B 1 65 ? 53.019 -44.866 -26.465 1.00 32.18 57 GLN B CA 1
ATOM 2512 C C . GLN B 1 65 ? 54.320 -45.028 -25.678 1.00 32.40 57 GLN B C 1
ATOM 2513 O O . GLN B 1 65 ? 55.060 -44.067 -25.472 1.00 34.64 57 GLN B O 1
ATOM 2519 N N . PHE B 1 66 ? 54.595 -46.249 -25.234 1.00 31.83 58 PHE B N 1
ATOM 2520 C CA . PHE B 1 66 ? 55.758 -46.532 -24.396 1.00 31.54 58 PHE B CA 1
ATOM 2521 C C . PHE B 1 66 ? 56.881 -47.018 -25.303 1.00 34.35 58 PHE B C 1
ATOM 2522 O O . PHE B 1 66 ? 56.882 -48.170 -25.747 1.00 33.72 58 PHE B O 1
ATOM 2530 N N . LEU B 1 67 ? 57.840 -46.133 -25.576 1.00 31.74 59 LEU B N 1
ATOM 2531 C CA . LEU B 1 67 ? 58.824 -46.340 -26.630 1.00 31.24 59 LEU B CA 1
ATOM 2532 C C . LEU B 1 67 ? 60.231 -46.518 -26.071 1.00 34.41 59 LEU B C 1
ATOM 2533 O O . LEU B 1 67 ? 60.584 -45.960 -25.028 1.00 35.69 59 LEU B O 1
ATOM 2538 N N . THR B 1 68 ? 61.033 -47.299 -26.790 1.00 32.25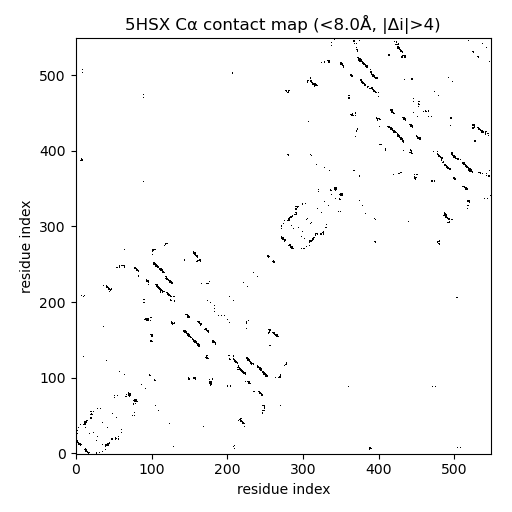 60 THR B N 1
ATOM 2539 C CA . THR B 1 68 ? 62.476 -47.288 -26.626 1.00 35.60 60 THR B CA 1
ATOM 2540 C C . THR B 1 68 ? 63.078 -46.101 -27.379 1.00 32.88 60 THR B C 1
ATOM 2541 O O . THR B 1 68 ? 62.429 -45.472 -28.220 1.00 32.33 60 THR B O 1
ATOM 2545 N N . HIS B 1 69 ? 64.344 -45.797 -27.078 1.00 30.12 61 HIS B N 1
ATOM 2546 C CA . HIS B 1 69 ? 65.047 -44.766 -27.840 1.00 29.38 61 HIS B CA 1
ATOM 2547 C C . HIS B 1 69 ? 65.061 -45.106 -29.325 1.00 30.59 61 HIS B C 1
ATOM 2548 O O . HIS B 1 69 ? 64.881 -44.225 -30.177 1.00 31.33 61 HIS B O 1
ATOM 2555 N N . GLU B 1 70 ? 65.265 -46.385 -29.654 1.00 31.85 62 GLU B N 1
ATOM 2556 C CA . GLU B 1 70 ? 65.273 -46.795 -31.055 1.00 34.04 62 GLU B CA 1
ATOM 2557 C C . GLU B 1 70 ? 63.917 -46.573 -31.710 1.00 33.71 62 GLU B C 1
ATOM 2558 O O . GLU B 1 70 ? 63.843 -46.109 -32.854 1.00 32.04 62 GLU B O 1
ATOM 2564 N N . GLN B 1 71 ? 62.831 -46.904 -31.006 1.00 35.01 63 GLN B N 1
ATOM 2565 C CA . GLN B 1 71 ? 61.505 -46.703 -31.581 1.00 35.90 63 GLN B CA 1
ATOM 2566 C C . GLN B 1 71 ? 61.192 -45.222 -31.734 1.00 30.96 63 GLN B C 1
ATOM 2567 O O . GLN B 1 71 ? 60.570 -44.812 -32.719 1.00 29.48 63 GLN B O 1
ATOM 2573 N N . HIS B 1 72 ? 61.626 -44.406 -30.771 1.00 26.57 64 HIS B N 1
ATOM 2574 C CA . HIS B 1 72 ? 61.443 -42.960 -30.856 1.00 28.67 64 HIS B CA 1
ATOM 2575 C C . HIS B 1 72 ? 62.167 -42.395 -32.077 1.00 28.00 64 HIS B C 1
ATOM 2576 O O . HIS B 1 72 ? 61.607 -41.593 -32.837 1.00 27.70 64 HIS B O 1
ATOM 2583 N N . VAL B 1 73 ? 63.414 -42.816 -32.292 1.00 27.28 65 VAL B N 1
ATOM 2584 C CA . VAL B 1 73 ? 64.158 -42.354 -33.461 1.00 28.53 65 VAL B CA 1
ATOM 2585 C C . VAL B 1 73 ? 63.501 -42.853 -34.740 1.00 30.82 65 VAL B C 1
ATOM 2586 O O . VAL B 1 73 ? 63.357 -42.102 -35.715 1.00 28.48 65 VAL B O 1
ATOM 2590 N N . ALA B 1 74 ? 63.088 -44.125 -34.759 1.00 30.49 66 ALA B N 1
ATOM 2591 C CA . ALA B 1 74 ? 62.480 -44.687 -35.964 1.00 32.16 66 ALA B CA 1
ATOM 2592 C C . ALA B 1 74 ? 61.190 -43.962 -36.327 1.00 32.18 66 ALA B C 1
ATOM 2593 O O . ALA B 1 74 ? 60.929 -43.696 -37.507 1.00 32.86 66 ALA B O 1
ATOM 2595 N N . PHE B 1 75 ? 60.370 -43.631 -35.326 1.00 28.02 67 PHE B N 1
ATOM 2596 C CA . PHE B 1 75 ? 59.168 -42.854 -35.603 1.00 29.40 67 PHE B CA 1
ATOM 2597 C C . PHE B 1 75 ? 59.521 -41.498 -36.190 1.00 31.90 67 PHE B C 1
ATOM 2598 O O . PHE B 1 75 ? 58.906 -41.055 -37.167 1.00 30.85 67 PHE B O 1
ATOM 2606 N N . SER B 1 76 ? 60.515 -40.829 -35.601 1.00 25.61 68 SER B N 1
ATOM 2607 C CA . SER B 1 76 ? 60.878 -39.486 -36.034 1.00 22.55 68 SER B CA 1
ATOM 2608 C C . SER B 1 76 ? 61.390 -39.475 -37.468 1.00 23.05 68 SER B C 1
ATOM 2609 O O . SER B 1 76 ? 61.090 -38.547 -38.230 1.00 26.39 68 SER B O 1
ATOM 2612 N N . ALA B 1 77 ? 62.169 -40.488 -37.852 1.00 24.07 69 ALA B N 1
ATOM 2613 C CA . ALA B 1 77 ? 62.799 -40.485 -39.172 1.00 25.39 69 ALA B CA 1
ATOM 2614 C C . ALA B 1 77 ? 61.788 -40.606 -40.300 1.00 31.62 69 ALA B C 1
ATOM 2615 O O . ALA B 1 77 ? 62.136 -40.360 -41.462 1.00 31.96 69 ALA B O 1
ATOM 2617 N N . GLN B 1 78 ? 60.550 -40.985 -39.989 1.00 29.82 70 GLN B N 1
ATOM 2618 C CA . GLN B 1 78 ? 59.508 -41.036 -41.006 1.00 33.43 70 GLN B CA 1
ATOM 2619 C C . GLN B 1 78 ? 59.046 -39.649 -41.429 1.00 34.18 70 GLN B C 1
ATOM 2620 O O . GLN B 1 78 ? 58.328 -39.528 -42.427 1.00 31.08 70 GLN B O 1
ATOM 2626 N N . PHE B 1 79 ? 59.448 -38.603 -40.705 1.00 27.68 71 PHE B N 1
ATOM 2627 C CA . PHE B 1 79 ? 59.012 -37.251 -41.003 1.00 26.76 71 PHE B CA 1
ATOM 2628 C C . PHE B 1 79 ? 60.144 -36.309 -41.389 1.00 29.91 71 PHE B C 1
ATOM 2629 O O . PHE B 1 79 ? 59.861 -35.193 -41.837 1.00 30.85 71 PHE B O 1
ATOM 2637 N N . GLY B 1 80 ? 61.400 -36.723 -41.267 1.00 28.20 72 GLY B N 1
ATOM 2638 C CA . GLY B 1 80 ? 62.493 -35.846 -41.633 1.00 30.81 72 GLY B CA 1
ATOM 2639 C C . GLY B 1 80 ? 63.826 -36.417 -41.193 1.00 28.82 72 GLY B C 1
ATOM 2640 O O . GLY B 1 80 ? 63.925 -37.580 -40.801 1.00 30.65 72 GLY B O 1
ATOM 2641 N N . GLU B 1 81 ? 64.852 -35.570 -41.293 1.00 27.03 73 GLU B N 1
ATOM 2642 C CA . GLU B 1 81 ? 66.208 -35.920 -40.881 1.00 31.10 73 GLU B CA 1
ATOM 2643 C C . GLU B 1 81 ? 66.406 -35.546 -39.418 1.00 25.49 73 GLU B C 1
ATOM 2644 O O . GLU B 1 81 ? 66.085 -34.425 -39.010 1.00 25.64 73 GLU B O 1
ATOM 2650 N N . LEU B 1 82 ? 66.957 -36.472 -38.639 1.00 27.17 74 LEU B N 1
ATOM 2651 C CA . LEU B 1 82 ? 67.183 -36.215 -37.221 1.00 25.04 74 LEU B CA 1
ATOM 2652 C C . LEU B 1 82 ? 68.402 -35.322 -37.027 1.00 24.69 74 LEU B C 1
ATOM 2653 O O . LEU B 1 82 ? 69.428 -35.504 -37.684 1.00 29.48 74 LEU B O 1
ATOM 2658 N N . THR B 1 83 ? 68.304 -34.369 -36.100 1.00 23.95 75 THR B N 1
ATOM 2659 C CA . THR B 1 83 ? 69.503 -33.661 -35.678 1.00 25.51 75 THR B CA 1
ATOM 2660 C C . THR B 1 83 ? 70.377 -34.592 -34.844 1.00 27.61 75 THR B C 1
ATOM 2661 O O . THR B 1 83 ? 69.889 -35.513 -34.185 1.00 26.78 75 THR B O 1
ATOM 2665 N N . LEU B 1 84 ? 71.686 -34.367 -34.908 1.00 31.41 76 LEU B N 1
ATOM 2666 C CA . LEU B 1 84 ? 72.671 -35.164 -34.190 1.00 32.85 76 LEU B CA 1
ATOM 2667 C C . LEU B 1 84 ? 73.295 -34.292 -33.112 1.00 53.80 76 LEU B C 1
ATOM 2668 O O . LEU B 1 84 ? 73.786 -33.195 -33.402 1.00 62.04 76 LEU B O 1
ATOM 2673 N N . GLY B 1 85 ? 73.287 -34.793 -31.880 1.00 53.51 77 GLY B N 1
ATOM 2674 C CA . GLY B 1 85 ? 73.279 -33.954 -30.693 1.00 50.20 77 GLY B CA 1
ATOM 2675 C C . GLY B 1 85 ? 74.584 -33.303 -30.291 1.00 48.96 77 GLY B C 1
ATOM 2676 O O . GLY B 1 85 ? 75.467 -33.036 -31.114 1.00 49.40 77 GLY B O 1
ATOM 2677 N N . HIS B 1 86 ? 74.690 -33.016 -28.985 1.00 46.06 78 HIS B N 1
ATOM 2678 C CA . HIS B 1 86 ? 75.753 -32.318 -28.285 1.00 49.15 78 HIS B CA 1
ATOM 2679 C C . HIS B 1 86 ? 76.517 -33.290 -27.392 1.00 47.65 78 HIS B C 1
ATOM 2680 O O . HIS B 1 86 ? 75.907 -34.167 -26.769 1.00 47.55 78 HIS B O 1
ATOM 2687 N N . PRO B 1 87 ? 77.846 -33.166 -27.310 1.00 48.91 79 PRO B N 1
ATOM 2688 C CA . PRO B 1 87 ? 78.630 -34.152 -26.548 1.00 56.41 79 PRO B CA 1
ATOM 2689 C C . PRO B 1 87 ? 78.347 -34.156 -25.050 1.00 53.46 79 PRO B C 1
ATOM 2690 O O . PRO B 1 87 ? 78.726 -35.125 -24.377 1.00 43.05 79 PRO B O 1
ATOM 2694 N N . VAL B 1 88 ? 77.683 -33.133 -24.508 1.00 46.30 80 VAL B N 1
ATOM 2695 C CA . VAL B 1 88 ? 77.501 -33.033 -23.063 1.00 51.60 80 VAL B CA 1
ATOM 2696 C C . VAL B 1 88 ? 76.038 -32.770 -22.740 1.00 48.11 80 VAL B C 1
ATOM 2697 O O . VAL B 1 88 ? 75.384 -33.576 -22.066 1.00 46.90 80 VAL B O 1
ATOM 2699 N N . PHE B 1 89 ? 75.518 -31.646 -23.226 1.00 46.12 81 PHE B N 1
ATOM 2700 C CA . PHE B 1 89 ? 74.159 -31.227 -22.910 1.00 50.26 81 PHE B CA 1
ATOM 2701 C C . PHE B 1 89 ? 73.133 -32.215 -23.454 1.00 49.22 81 PHE B C 1
ATOM 2702 O O . PHE B 1 89 ? 73.037 -32.424 -24.670 1.00 43.46 81 PHE B O 1
ATOM 2710 N N . GLY B 1 90 ? 72.371 -32.820 -22.545 1.00 49.45 82 GLY B N 1
ATOM 2711 C CA . GLY B 1 90 ? 71.320 -33.747 -22.916 1.00 49.65 82 GLY B CA 1
ATOM 2712 C C . GLY B 1 90 ? 71.791 -35.042 -23.531 1.00 42.61 82 GLY B C 1
ATOM 2713 O O . GLY B 1 90 ? 70.963 -35.792 -24.051 1.00 40.11 82 GLY B O 1
ATOM 2714 N N . HIS B 1 91 ? 73.089 -35.338 -23.467 1.00 41.51 83 HIS B N 1
ATOM 2715 C CA . HIS B 1 91 ? 73.642 -36.480 -24.184 1.00 39.20 83 HIS B CA 1
ATOM 2716 C C . HIS B 1 91 ? 73.086 -37.789 -23.633 1.00 39.94 83 HIS B C 1
ATOM 2717 O O . HIS B 1 91 ? 73.022 -37.995 -22.417 1.00 42.31 83 HIS B O 1
ATOM 2724 N N . VAL B 1 92 ? 72.671 -38.670 -24.535 1.00 35.14 84 VAL B N 1
ATOM 2725 C CA . VAL B 1 92 ? 72.237 -40.018 -24.195 1.00 34.30 84 VAL B CA 1
ATOM 2726 C C . VAL B 1 92 ? 73.218 -40.972 -24.851 1.00 38.71 84 VAL B C 1
ATOM 2727 O O . VAL B 1 92 ? 73.356 -40.969 -26.081 1.00 36.62 84 VAL B O 1
ATOM 2731 N N . GLU B 1 93 ? 73.902 -41.780 -24.039 1.00 35.98 85 GLU B N 1
ATOM 2732 C CA . GLU B 1 93 ? 74.939 -42.670 -24.552 1.00 38.72 85 GLU B CA 1
ATOM 2733 C C . GLU B 1 93 ? 74.384 -43.598 -25.626 1.00 39.67 85 GLU B C 1
ATOM 2734 O O . GLU B 1 93 ? 73.344 -44.235 -25.437 1.00 41.40 85 GLU B O 1
ATOM 2740 N N . GLY B 1 94 ? 75.088 -43.672 -26.758 1.00 35.05 86 GLY B N 1
ATOM 2741 C CA . GLY B 1 94 ? 74.701 -44.529 -27.861 1.00 36.51 86 GLY B CA 1
ATOM 2742 C C . GLY B 1 94 ? 73.625 -43.980 -28.779 1.00 32.44 86 GLY B C 1
ATOM 2743 O O . GLY B 1 94 ? 73.283 -44.647 -29.763 1.00 33.74 86 GLY B O 1
ATOM 2744 N N . HIS B 1 95 ? 73.088 -42.792 -28.505 1.00 31.93 87 HIS B N 1
ATOM 2745 C CA . HIS B 1 95 ? 71.967 -42.237 -29.270 1.00 33.77 87 HIS B CA 1
ATOM 2746 C C . HIS B 1 95 ? 72.178 -40.745 -29.465 1.00 29.84 87 HIS B C 1
ATOM 2747 O O . HIS B 1 95 ? 71.616 -39.916 -28.737 1.00 29.11 87 HIS B O 1
ATOM 2754 N N . PRO B 1 96 ? 72.975 -40.361 -30.464 1.00 30.76 88 PRO B N 1
ATOM 2755 C CA . PRO B 1 96 ? 73.231 -38.929 -30.686 1.00 29.96 88 PRO B CA 1
ATOM 2756 C C . PRO B 1 96 ? 71.990 -38.151 -31.074 1.00 32.97 88 PRO B C 1
ATOM 2757 O O . PRO B 1 96 ? 72.003 -36.917 -30.988 1.00 28.40 88 PRO B O 1
ATOM 2761 N N . GLU B 1 97 ? 70.916 -38.827 -31.482 1.00 28.43 89 GLU B N 1
ATOM 2762 C CA . GLU B 1 97 ? 69.693 -38.150 -31.897 1.00 27.51 89 GLU B CA 1
ATOM 2763 C C . GLU B 1 97 ? 68.779 -37.807 -30.738 1.00 30.51 89 GLU B C 1
ATOM 2764 O O . GLU B 1 97 ? 67.826 -37.048 -30.930 1.00 30.57 89 GLU B O 1
ATOM 2770 N N . VAL B 1 98 ? 69.018 -38.362 -29.554 1.00 28.33 90 VAL B N 1
ATOM 2771 C CA . VAL B 1 98 ? 68.065 -38.285 -28.453 1.00 26.31 90 VAL B CA 1
ATOM 2772 C C . VAL B 1 98 ? 68.631 -37.384 -27.366 1.00 26.76 90 VAL B C 1
ATOM 2773 O O . VAL B 1 98 ? 69.767 -37.577 -26.917 1.00 31.15 90 VAL B O 1
ATOM 2777 N N . TYR B 1 99 ? 67.833 -36.410 -26.938 1.00 27.78 91 TYR B N 1
ATOM 2778 C CA . TYR B 1 99 ? 68.218 -35.459 -25.905 1.00 26.66 91 TYR B CA 1
ATOM 2779 C C . TYR B 1 99 ? 67.433 -35.752 -24.638 1.00 28.50 91 TYR B C 1
ATOM 2780 O O . TYR B 1 99 ? 66.203 -35.872 -24.679 1.00 28.48 91 TYR B O 1
ATOM 2789 N N . SER B 1 100 ? 68.143 -35.849 -23.520 1.00 30.93 92 SER B N 1
ATOM 2790 C CA . SER B 1 100 ? 67.529 -36.137 -22.229 1.00 35.88 92 SER B CA 1
ATOM 2791 C C . SER B 1 100 ? 67.054 -34.839 -21.587 1.00 36.05 92 SER B C 1
ATOM 2792 O O . SER B 1 100 ? 67.790 -33.849 -21.559 1.00 34.19 92 SER B O 1
ATOM 2795 N N . ILE B 1 101 ? 65.816 -34.842 -21.092 1.00 32.75 93 ILE B N 1
ATOM 2796 C CA . ILE B 1 101 ? 65.239 -33.714 -20.365 1.00 41.06 93 ILE B CA 1
ATOM 2797 C C . ILE B 1 101 ? 64.852 -34.219 -18.980 1.00 45.61 93 ILE B C 1
ATOM 2798 O O . ILE B 1 101 ? 63.959 -35.067 -18.846 1.00 41.12 93 ILE B O 1
ATOM 2803 N N . SER B 1 102 ? 65.528 -33.718 -17.952 1.00 47.10 94 SER B N 1
ATOM 2804 C CA . SER B 1 102 ? 65.196 -34.100 -16.585 1.00 55.65 94 SER B CA 1
ATOM 2805 C C . SER B 1 102 ? 65.389 -32.941 -15.612 1.00 57.25 94 SER B C 1
ATOM 2806 O O . SER B 1 102 ? 64.904 -32.983 -14.481 1.00 64.73 94 SER B O 1
ATOM 2809 N N . GLN B 1 113 ? 66.985 -15.002 -9.650 1.00 63.07 105 GLN B N 1
ATOM 2810 C CA . GLN B 1 113 ? 65.613 -14.603 -9.948 1.00 57.79 105 GLN B CA 1
ATOM 2811 C C . GLN B 1 113 ? 65.469 -14.049 -11.359 1.00 53.05 105 GLN B C 1
ATOM 2812 O O . GLN B 1 113 ? 66.277 -13.240 -11.812 1.00 58.95 105 GLN B O 1
ATOM 2818 N N . THR B 1 114 ? 64.422 -14.488 -12.042 1.00 40.37 106 THR B N 1
ATOM 2819 C CA . THR B 1 114 ? 64.135 -14.049 -13.397 1.00 38.00 106 THR B CA 1
ATOM 2820 C C . THR B 1 114 ? 63.178 -12.862 -13.368 1.00 33.75 106 THR B C 1
ATOM 2821 O O . THR B 1 114 ? 62.410 -12.676 -12.420 1.00 35.97 106 THR B O 1
ATOM 2823 N N . LEU B 1 115 ? 63.252 -12.036 -14.402 1.00 26.31 107 LEU B N 1
ATOM 2824 C CA . LEU B 1 115 ? 62.314 -10.930 -14.555 1.00 20.16 107 LEU B CA 1
ATOM 2825 C C . LEU B 1 115 ? 61.075 -11.468 -15.265 1.00 24.89 107 LEU B C 1
ATOM 2826 O O . LEU B 1 115 ? 61.135 -11.837 -16.445 1.00 33.08 107 LEU B O 1
ATOM 2831 N N . GLN B 1 116 ? 59.948 -11.496 -14.554 1.00 19.92 108 GLN B N 1
ATOM 2832 C CA . GLN B 1 116 ? 58.745 -12.194 -15.004 1.00 16.78 108 GLN B CA 1
ATOM 2833 C C . GLN B 1 116 ? 57.812 -11.254 -15.755 1.00 17.61 108 GLN B C 1
ATOM 2834 O O . GLN B 1 116 ? 57.263 -10.314 -15.161 1.00 18.56 108 GLN B O 1
ATOM 2840 N N . ARG B 1 117 ? 57.606 -11.538 -17.038 1.00 15.62 109 ARG B N 1
ATOM 2841 C CA . ARG B 1 117 ? 56.655 -10.876 -17.920 1.00 16.09 109 ARG B CA 1
ATOM 2842 C C . ARG B 1 117 ? 55.790 -11.949 -18.561 1.00 16.64 109 ARG B C 1
ATOM 2843 O O . ARG B 1 117 ? 56.091 -13.146 -18.468 1.00 15.33 109 ARG B O 1
ATOM 2851 N N . PRO B 1 118 ? 54.705 -11.559 -19.240 1.00 15.05 110 PRO B N 1
ATOM 2852 C CA . PRO B 1 118 ? 53.813 -12.579 -19.834 1.00 20.18 110 PRO B CA 1
ATOM 2853 C C . PRO B 1 118 ? 54.493 -13.498 -20.829 1.00 21.18 110 PRO B C 1
ATOM 2854 O O . PRO B 1 118 ? 54.075 -14.651 -20.986 1.00 19.24 110 PRO B O 1
ATOM 2858 N N . TRP B 1 119 ? 55.523 -13.024 -21.514 1.00 15.48 111 TRP B N 1
ATOM 2859 C CA . TRP B 1 119 ? 56.227 -13.836 -22.495 1.00 14.12 111 TRP B CA 1
ATOM 2860 C C . TRP B 1 119 ? 57.419 -14.585 -21.917 1.00 17.20 111 TRP B C 1
ATOM 2861 O O . TRP B 1 119 ? 58.112 -15.276 -22.671 1.00 19.69 111 TRP B O 1
ATOM 2872 N N . THR B 1 120 ? 57.675 -14.478 -20.613 1.00 16.11 112 THR B N 1
ATOM 2873 C CA . THR B 1 120 ? 58.840 -15.142 -20.037 1.00 14.80 112 THR B CA 1
ATOM 2874 C C . THR B 1 120 ? 58.756 -16.643 -20.271 1.00 21.32 112 THR B C 1
ATOM 2875 O O . THR B 1 120 ? 57.716 -17.263 -20.025 1.00 17.29 112 THR B O 1
ATOM 2879 N N . GLY B 1 121 ? 59.839 -17.216 -20.812 1.00 20.06 113 GLY B N 1
ATOM 2880 C CA . GLY B 1 121 ? 59.921 -18.639 -21.058 1.00 18.36 113 GLY B CA 1
ATOM 2881 C C . GLY B 1 121 ? 59.389 -19.096 -22.400 1.00 18.23 113 GLY B C 1
ATOM 2882 O O . GLY B 1 121 ? 59.712 -20.211 -22.832 1.00 21.00 113 GLY B O 1
ATOM 2883 N N . TRP B 1 122 ? 58.602 -18.267 -23.079 1.00 17.54 114 TRP B N 1
ATOM 2884 C CA . TRP B 1 122 ? 58.057 -18.621 -24.383 1.00 16.37 114 TRP B CA 1
ATOM 2885 C C . TRP B 1 122 ? 59.123 -18.513 -25.461 1.00 19.80 114 TRP B C 1
ATOM 2886 O O . TRP B 1 122 ? 59.824 -17.499 -25.544 1.00 18.25 114 TRP B O 1
ATOM 2897 N N . HIS B 1 123 ? 59.207 -19.529 -26.324 1.00 18.38 115 HIS B N 1
ATOM 2898 C CA . HIS B 1 123 ? 60.263 -19.537 -27.330 1.00 20.39 115 HIS B CA 1
ATOM 2899 C C . HIS B 1 123 ? 59.970 -20.558 -28.416 1.00 20.09 115 HIS B C 1
ATOM 2900 O O . HIS B 1 123 ? 59.195 -21.503 -28.232 1.00 17.70 115 HIS B O 1
ATOM 2907 N N . THR B 1 124 ? 60.638 -20.358 -29.549 1.00 20.97 116 THR B N 1
ATOM 2908 C CA . THR B 1 124 ? 60.717 -21.326 -30.628 1.00 18.33 116 THR B CA 1
ATOM 2909 C C . THR B 1 124 ? 62.136 -21.889 -30.631 1.00 19.20 116 THR B C 1
ATOM 2910 O O . THR B 1 124 ? 63.105 -21.135 -30.507 1.00 21.35 116 THR B O 1
ATOM 2914 N N . ASP B 1 125 ? 62.255 -23.209 -30.732 1.00 21.83 117 ASP B N 1
ATOM 2915 C CA . ASP B 1 125 ? 63.543 -23.861 -30.489 1.00 23.59 117 ASP B CA 1
ATOM 2916 C C . ASP B 1 125 ? 64.635 -23.402 -31.449 1.00 27.28 117 ASP B C 1
ATOM 2917 O O . ASP B 1 125 ? 64.457 -23.415 -32.670 1.00 21.23 117 ASP B O 1
ATOM 2922 N N . VAL B 1 126 ? 65.793 -23.045 -30.881 1.00 20.55 118 VAL B N 1
ATOM 2923 C CA . VAL B 1 126 ? 67.027 -22.768 -31.614 1.00 21.49 118 VAL B CA 1
ATOM 2924 C C . VAL B 1 126 ? 66.861 -21.697 -32.689 1.00 21.58 118 VAL B C 1
ATOM 2925 O O . VAL B 1 126 ? 67.495 -21.780 -33.751 1.00 22.93 118 VAL B O 1
ATOM 2929 N N . THR B 1 127 ? 66.032 -20.674 -32.443 1.00 19.83 119 THR B N 1
ATOM 2930 C CA . THR B 1 127 ? 65.969 -19.664 -33.501 1.00 22.72 119 THR B CA 1
ATOM 2931 C C . THR B 1 127 ? 67.202 -18.776 -33.523 1.00 24.82 119 THR B C 1
ATOM 2932 O O . THR B 1 127 ? 67.320 -17.943 -34.423 1.00 21.61 119 THR B O 1
ATOM 2936 N N . ALA B 1 128 ? 68.130 -18.928 -32.573 1.00 19.76 120 ALA B N 1
ATOM 2937 C CA . ALA B 1 128 ? 69.402 -18.235 -32.731 1.00 21.82 120 ALA B CA 1
ATOM 2938 C C . ALA B 1 128 ? 70.235 -18.802 -33.876 1.00 26.46 120 ALA B C 1
ATOM 2939 O O . ALA B 1 128 ? 71.244 -18.194 -34.241 1.00 24.74 120 ALA B O 1
ATOM 2941 N N . ALA B 1 129 ? 69.846 -19.942 -34.438 1.00 21.94 121 ALA B N 1
ATOM 2942 C CA . ALA B 1 129 ? 70.552 -20.544 -35.563 1.00 24.66 121 ALA B CA 1
ATOM 2943 C C . ALA B 1 129 ? 69.905 -20.128 -36.881 1.00 22.64 121 ALA B C 1
ATOM 2944 O O . ALA B 1 129 ? 68.728 -19.765 -36.931 1.00 23.69 121 ALA B O 1
ATOM 2946 N N . VAL B 1 130 ? 70.681 -20.224 -37.967 1.00 25.35 122 VAL B N 1
ATOM 2947 C CA . VAL B 1 130 ? 70.161 -19.793 -39.265 1.00 22.93 122 VAL B CA 1
ATOM 2948 C C . VAL B 1 130 ? 69.152 -20.800 -39.813 1.00 22.27 122 VAL B C 1
ATOM 2949 O O . VAL B 1 130 ? 68.246 -20.426 -40.568 1.00 24.52 122 VAL B O 1
ATOM 2953 N N . ASN B 1 131 ? 69.273 -22.078 -39.439 1.00 23.62 123 ASN B N 1
ATOM 2954 C CA . ASN B 1 131 ? 68.337 -23.127 -39.850 1.00 23.69 123 ASN B CA 1
ATOM 2955 C C . ASN B 1 131 ? 67.763 -23.807 -38.606 1.00 22.93 123 ASN B C 1
ATOM 2956 O O . ASN B 1 131 ? 68.198 -24.906 -38.227 1.00 22.92 123 ASN B O 1
ATOM 2961 N N . PRO B 1 132 ? 66.775 -23.195 -37.955 1.00 19.08 124 PRO B N 1
ATOM 2962 C CA . PRO B 1 132 ? 66.186 -23.822 -36.770 1.00 22.57 124 PRO B CA 1
ATOM 2963 C C . PRO B 1 132 ? 65.501 -25.123 -37.132 1.00 22.90 124 PRO B C 1
ATOM 2964 O O . PRO B 1 132 ? 65.012 -25.294 -38.266 1.00 23.58 124 PRO B O 1
ATOM 2968 N N . PRO B 1 133 ? 65.436 -26.078 -36.201 1.00 22.11 125 PRO B N 1
ATOM 2969 C CA . PRO B 1 133 ? 64.757 -27.347 -36.501 1.00 20.47 125 PRO B CA 1
ATOM 2970 C C . PRO B 1 133 ? 63.284 -27.102 -36.794 1.00 24.77 125 PRO B C 1
ATOM 2971 O O . PRO B 1 133 ? 62.638 -26.267 -36.158 1.00 26.02 125 PRO B O 1
ATOM 2975 N N . TRP B 1 134 ? 62.752 -27.817 -37.784 1.00 21.33 126 TRP B N 1
ATOM 2976 C CA . TRP B 1 134 ? 61.364 -27.550 -38.136 1.00 20.76 126 TRP B CA 1
ATOM 2977 C C . TRP B 1 134 ? 60.374 -28.216 -37.188 1.00 23.18 126 TRP B C 1
ATOM 2978 O O . TRP B 1 134 ? 59.227 -27.766 -37.107 1.00 22.48 126 TRP B O 1
ATOM 2989 N N . ALA B 1 135 ? 60.786 -29.254 -36.459 1.00 21.67 127 ALA B N 1
ATOM 2990 C CA . ALA B 1 135 ? 59.861 -29.954 -35.578 1.00 21.69 127 ALA B CA 1
ATOM 2991 C C . ALA B 1 135 ? 60.638 -30.628 -34.466 1.00 21.66 127 ALA B C 1
ATOM 2992 O O . ALA B 1 135 ? 61.836 -30.901 -34.593 1.00 24.99 127 ALA B O 1
ATOM 2994 N N . SER B 1 136 ? 59.930 -30.927 -33.383 1.00 19.10 128 SER B N 1
ATOM 2995 C CA . SER B 1 136 ? 60.492 -31.737 -32.314 1.00 26.37 128 SER B CA 1
ATOM 2996 C C . SER B 1 136 ? 59.463 -32.773 -31.886 1.00 23.99 128 SER B C 1
ATOM 2997 O O . SER B 1 136 ? 58.253 -32.550 -31.992 1.00 23.43 128 SER B O 1
ATOM 3000 N N . ILE B 1 137 ? 59.960 -33.902 -31.388 1.00 22.17 129 ILE B N 1
ATOM 3001 C CA . ILE B 1 137 ? 59.129 -34.989 -30.889 1.00 23.29 129 ILE B CA 1
ATOM 3002 C C . ILE B 1 137 ? 59.607 -35.313 -29.483 1.00 24.12 129 ILE B C 1
ATOM 3003 O O . ILE B 1 137 ? 60.717 -35.831 -29.303 1.00 24.67 129 ILE B O 1
ATOM 3008 N N . LEU B 1 138 ? 58.773 -35.018 -28.489 1.00 22.82 130 LEU B N 1
ATOM 3009 C CA . LEU B 1 138 ? 59.125 -35.131 -27.079 1.00 20.59 130 LEU B CA 1
ATOM 3010 C C . LEU B 1 138 ? 58.267 -36.218 -26.444 1.00 23.81 130 LEU B C 1
ATOM 3011 O O . LEU B 1 138 ? 57.036 -36.147 -26.517 1.00 23.10 130 LEU B O 1
ATOM 3016 N N . ARG B 1 139 ? 58.901 -37.215 -25.817 1.00 22.08 131 ARG B N 1
ATOM 3017 C CA . ARG B 1 139 ? 58.166 -38.304 -25.181 1.00 24.83 131 ARG B CA 1
ATOM 3018 C C . ARG B 1 139 ? 58.413 -38.326 -23.674 1.00 27.59 131 ARG B C 1
ATOM 3019 O O . ARG B 1 139 ? 59.529 -38.074 -23.207 1.00 25.89 131 ARG B O 1
ATOM 3027 N N . GLY B 1 140 ? 57.361 -38.621 -22.912 1.00 25.64 132 GLY B N 1
ATOM 3028 C CA . GLY B 1 140 ? 57.436 -38.645 -21.463 1.00 22.20 132 GLY B CA 1
ATOM 3029 C C . GLY B 1 140 ? 57.569 -40.057 -20.930 1.00 27.51 132 GLY B C 1
ATOM 3030 O O . GLY B 1 140 ? 56.717 -40.910 -21.184 1.00 29.73 132 GLY B O 1
ATOM 3031 N N . VAL B 1 141 ? 58.647 -40.300 -20.193 1.00 27.22 133 VAL B N 1
ATOM 3032 C CA . VAL B 1 141 ? 58.937 -41.620 -19.636 1.00 25.12 133 VAL B CA 1
ATOM 3033 C C . VAL B 1 141 ? 58.587 -41.692 -18.159 1.00 29.21 133 VAL B C 1
ATOM 3034 O O . VAL B 1 141 ? 57.844 -42.578 -17.732 1.00 34.82 133 VAL B O 1
ATOM 3038 N N . THR B 1 142 ? 59.126 -40.773 -17.361 1.00 28.60 134 THR B N 1
ATOM 3039 C CA . THR B 1 142 ? 58.801 -40.660 -15.941 1.00 28.93 134 THR B CA 1
ATOM 3040 C C . THR B 1 142 ? 58.087 -39.329 -15.761 1.00 29.63 134 THR B C 1
ATOM 3041 O O . THR B 1 142 ? 58.688 -38.266 -15.952 1.00 29.88 134 THR B O 1
ATOM 3045 N N . ILE B 1 143 ? 56.800 -39.387 -15.437 1.00 26.00 135 ILE B N 1
ATOM 3046 C CA . ILE B 1 143 ? 55.967 -38.190 -15.467 1.00 24.78 135 ILE B CA 1
ATOM 3047 C C . ILE B 1 143 ? 55.270 -38.022 -14.124 1.00 28.24 135 ILE B C 1
ATOM 3048 O O . ILE B 1 143 ? 54.619 -38.959 -13.639 1.00 27.71 135 ILE B O 1
ATOM 3053 N N . PRO B 1 144 ? 55.386 -36.848 -13.501 1.00 30.50 136 PRO B N 1
ATOM 3054 C CA . PRO B 1 144 ? 54.757 -36.642 -12.194 1.00 34.41 136 PRO B CA 1
ATOM 3055 C C . PRO B 1 144 ? 53.245 -36.728 -12.284 1.00 32.54 136 PRO B C 1
ATOM 3056 O O . PRO B 1 144 ? 52.649 -36.389 -13.322 1.00 28.45 136 PRO B O 1
ATOM 3060 N N . PRO B 1 145 ? 52.571 -37.147 -11.204 1.00 30.62 137 PRO B N 1
ATOM 3061 C CA . PRO B 1 145 ? 51.094 -37.166 -11.214 1.00 32.31 137 PRO B CA 1
ATOM 3062 C C . PRO B 1 145 ? 50.469 -35.809 -11.493 1.00 33.31 137 PRO B C 1
ATOM 3063 O O . PRO B 1 145 ? 49.363 -35.750 -12.043 1.00 33.21 137 PRO B O 1
ATOM 3067 N N . TYR B 1 146 ? 51.137 -34.717 -11.131 1.00 28.30 138 TYR B N 1
ATOM 3068 C CA . TYR B 1 146 ? 50.668 -33.386 -11.495 1.00 26.73 138 TYR B CA 1
ATOM 3069 C C . TYR B 1 146 ? 51.848 -32.428 -11.430 1.00 28.89 138 TYR B C 1
ATOM 3070 O O . TYR B 1 146 ? 52.901 -32.743 -10.869 1.00 30.03 138 TYR B O 1
ATOM 3079 N N . GLY B 1 147 ? 51.644 -31.246 -11.996 1.00 25.49 139 GLY B N 1
ATOM 3080 C CA . GLY B 1 147 ? 52.726 -30.335 -12.282 1.00 27.87 139 GLY B CA 1
ATOM 3081 C C . GLY B 1 147 ? 53.404 -30.681 -13.597 1.00 28.42 139 GLY B C 1
ATOM 3082 O O . GLY B 1 147 ? 53.309 -31.796 -14.111 1.00 27.31 139 GLY B O 1
ATOM 3083 N N . GLY B 1 148 ? 54.084 -29.692 -14.162 1.00 24.90 140 GLY B N 1
ATOM 3084 C CA . GLY B 1 148 ? 54.895 -29.931 -15.337 1.00 23.95 140 GLY B CA 1
ATOM 3085 C C . GLY B 1 148 ? 54.196 -29.824 -16.675 1.00 24.44 140 GLY B C 1
ATOM 3086 O O . GLY B 1 148 ? 54.717 -30.357 -17.661 1.00 25.44 140 GLY B O 1
ATOM 3087 N N . ASP B 1 149 ? 53.034 -29.170 -16.746 1.00 21.96 141 ASP B N 1
ATOM 3088 C CA . ASP B 1 149 ? 52.334 -29.022 -18.017 1.00 20.65 141 ASP B CA 1
ATOM 3089 C C . ASP B 1 149 ? 53.155 -28.174 -18.988 1.00 23.15 141 ASP B C 1
ATOM 3090 O O . ASP B 1 149 ? 53.923 -27.301 -18.583 1.00 22.84 141 ASP B O 1
ATOM 3095 N N . THR B 1 150 ? 52.974 -28.433 -20.284 1.00 18.83 142 THR B N 1
ATOM 3096 C CA . THR B 1 150 ? 53.600 -27.664 -21.353 1.00 22.16 142 THR B CA 1
ATOM 3097 C C . THR B 1 150 ? 52.519 -26.908 -22.116 1.00 23.05 142 THR B C 1
ATOM 3098 O O . THR B 1 150 ? 51.384 -27.380 -22.242 1.00 20.48 142 THR B O 1
ATOM 3102 N N . GLN B 1 151 ? 52.868 -25.726 -22.628 1.00 18.19 143 GLN B N 1
ATOM 3103 C CA . GLN B 1 151 ? 51.942 -24.959 -23.448 1.00 18.17 143 GLN B CA 1
ATOM 3104 C C . GLN B 1 151 ? 52.579 -24.611 -24.785 1.00 18.29 143 GLN B C 1
ATOM 3105 O O . GLN B 1 151 ? 53.798 -24.450 -24.895 1.00 18.54 143 GLN B O 1
ATOM 3111 N N . TRP B 1 152 ? 51.725 -24.473 -25.797 1.00 16.38 144 TRP B N 1
ATOM 3112 C CA . TRP B 1 152 ? 52.122 -24.020 -27.120 1.00 15.92 144 TRP B CA 1
ATOM 3113 C C . TRP B 1 152 ? 51.230 -22.861 -27.548 1.00 15.83 144 TRP B C 1
ATOM 3114 O O . TRP B 1 152 ? 50.071 -22.762 -27.132 1.00 17.82 144 TRP B O 1
ATOM 3125 N N . THR B 1 153 ? 51.755 -22.007 -28.421 1.00 16.57 145 THR B N 1
ATOM 3126 C CA . THR B 1 153 ? 50.940 -20.952 -28.994 1.00 16.15 145 THR B CA 1
ATOM 3127 C C . THR B 1 153 ? 51.076 -20.970 -30.510 1.00 17.55 145 THR B C 1
ATOM 3128 O O . THR B 1 153 ? 52.112 -21.358 -31.050 1.00 17.42 145 THR B O 1
ATOM 3132 N N . ASN B 1 154 ? 50.007 -20.544 -31.182 1.00 15.68 146 ASN B N 1
ATOM 3133 C CA . ASN B 1 154 ? 49.883 -20.642 -32.635 1.00 15.55 146 ASN B CA 1
ATOM 3134 C C . ASN B 1 154 ? 50.340 -19.317 -33.242 1.00 18.03 146 ASN B C 1
ATOM 3135 O O . ASN B 1 154 ? 49.609 -18.327 -33.210 1.00 18.49 146 ASN B O 1
ATOM 3140 N N . LEU B 1 155 ? 51.552 -19.300 -33.815 1.00 14.25 147 LEU B N 1
ATOM 3141 C CA . LEU B 1 155 ? 52.104 -18.062 -34.367 1.00 18.87 147 LEU B CA 1
ATOM 3142 C C . LEU B 1 155 ? 51.427 -17.645 -35.667 1.00 18.05 147 LEU B C 1
ATOM 3143 O O . LEU B 1 155 ? 51.533 -16.477 -36.063 1.00 17.74 147 LEU B O 1
ATOM 3148 N N . VAL B 1 156 ? 50.754 -18.568 -36.343 1.00 16.18 148 VAL B N 1
ATOM 3149 C CA . VAL B 1 156 ? 50.046 -18.217 -37.573 1.00 17.04 148 VAL B CA 1
ATOM 3150 C C . VAL B 1 156 ? 48.746 -17.499 -37.237 1.00 17.94 148 VAL B C 1
ATOM 3151 O O . VAL B 1 156 ? 48.440 -16.430 -37.784 1.00 18.68 148 VAL B O 1
ATOM 3155 N N . ALA B 1 157 ? 47.976 -18.072 -36.310 1.00 18.25 149 ALA B N 1
ATOM 3156 C CA . ALA B 1 157 ? 46.798 -17.380 -35.790 1.00 18.98 149 ALA B CA 1
ATOM 3157 C C . ALA B 1 157 ? 47.168 -16.008 -35.238 1.00 16.97 149 ALA B C 1
ATOM 3158 O O . ALA B 1 157 ? 46.460 -15.018 -35.484 1.00 17.51 149 ALA B O 1
ATOM 3160 N N . ALA B 1 158 ? 48.274 -15.926 -34.485 1.00 16.92 150 ALA B N 1
ATOM 3161 C CA . ALA B 1 158 ? 48.678 -14.645 -33.916 1.00 19.71 150 ALA B CA 1
ATOM 3162 C C . ALA B 1 158 ? 48.968 -13.622 -35.011 1.00 15.64 150 ALA B C 1
ATOM 3163 O O . ALA B 1 158 ? 48.518 -12.474 -34.933 1.00 15.51 150 ALA B O 1
ATOM 3165 N N . TYR B 1 159 ? 49.709 -14.023 -36.051 1.00 14.45 151 TYR B N 1
ATOM 3166 C CA . TYR B 1 159 ? 49.941 -13.111 -37.172 1.00 14.76 151 TYR B CA 1
ATOM 3167 C C . TYR B 1 159 ? 48.626 -12.627 -37.761 1.00 18.38 151 TYR B C 1
ATOM 3168 O O . TYR B 1 159 ? 48.444 -11.428 -38.008 1.00 16.50 151 TYR B O 1
ATOM 3177 N N . GLN B 1 160 ? 47.704 -13.557 -38.014 1.00 16.20 152 GLN B N 1
ATOM 3178 C CA . GLN B 1 160 ? 46.476 -13.210 -38.711 1.00 21.29 152 GLN B CA 1
ATOM 3179 C C . GLN B 1 160 ? 45.620 -12.265 -37.884 1.00 17.65 152 GLN B C 1
ATOM 3180 O O . GLN B 1 160 ? 44.857 -11.474 -38.453 1.00 19.18 152 GLN B O 1
ATOM 3186 N N . LYS B 1 161 ? 45.756 -12.315 -36.556 1.00 17.61 153 LYS B N 1
ATOM 3187 C CA . LYS B 1 161 ? 44.959 -11.481 -35.664 1.00 15.62 153 LYS B CA 1
ATOM 3188 C C . LYS B 1 161 ? 45.553 -10.095 -35.443 1.00 18.23 153 LYS B C 1
ATOM 3189 O O . LYS B 1 161 ? 44.874 -9.240 -34.871 1.00 18.51 153 LYS B O 1
ATOM 3191 N N . LEU B 1 162 ? 46.795 -9.849 -35.856 1.00 14.23 154 LEU B N 1
ATOM 3192 C CA . LEU B 1 162 ? 47.264 -8.471 -35.935 1.00 16.74 154 LEU B CA 1
ATOM 3193 C C . LEU B 1 162 ? 46.363 -7.714 -36.897 1.00 17.52 154 LEU B C 1
ATOM 3194 O O . LEU B 1 162 ? 45.843 -8.285 -37.857 1.00 18.63 154 LEU B O 1
ATOM 3199 N N . SER B 1 163 ? 46.164 -6.425 -36.633 1.00 15.84 155 SER B N 1
ATOM 3200 C CA . SER B 1 163 ? 45.429 -5.612 -37.593 1.00 16.73 155 SER B CA 1
ATOM 3201 C C . SER B 1 163 ? 46.195 -5.531 -38.912 1.00 17.31 155 SER B C 1
ATOM 3202 O O . SER B 1 163 ? 47.415 -5.736 -38.972 1.00 15.40 155 SER B O 1
ATOM 3205 N N . ALA B 1 164 ? 45.469 -5.192 -39.979 1.00 19.29 156 ALA B N 1
ATOM 3206 C CA . ALA B 1 164 ? 46.108 -5.119 -41.294 1.00 18.79 156 ALA B CA 1
ATOM 3207 C C . ALA B 1 164 ? 47.301 -4.163 -41.329 1.00 19.87 156 ALA B C 1
ATOM 3208 O O . ALA B 1 164 ? 48.334 -4.534 -41.919 1.00 19.00 156 ALA B O 1
ATOM 3210 N N . PRO B 1 165 ? 47.246 -2.957 -40.754 1.00 16.64 157 PRO B N 1
ATOM 3211 C CA . PRO B 1 165 ? 48.444 -2.110 -40.793 1.00 19.26 157 PRO B CA 1
ATOM 3212 C C . PRO B 1 165 ? 49.607 -2.709 -40.033 1.00 16.00 157 PRO B C 1
ATOM 3213 O O . PRO B 1 165 ? 50.753 -2.589 -40.483 1.00 17.65 157 PRO B O 1
ATOM 3217 N N . LEU B 1 166 ? 49.347 -3.380 -38.906 1.00 15.25 158 LEU B N 1
ATOM 3218 C CA . LEU B 1 166 ? 50.440 -4.027 -38.184 1.00 16.06 158 LEU B CA 1
ATOM 3219 C C . LEU B 1 166 ? 51.029 -5.182 -38.991 1.00 16.18 158 LEU B C 1
ATOM 3220 O O . LEU B 1 166 ? 52.256 -5.358 -39.027 1.00 15.25 158 LEU B O 1
ATOM 3225 N N . ARG B 1 167 ? 50.180 -5.979 -39.648 1.00 16.43 159 ARG B N 1
ATOM 3226 C CA . ARG B 1 167 ? 50.693 -7.076 -40.477 1.00 17.86 159 ARG B CA 1
ATOM 3227 C C . ARG B 1 167 ? 51.615 -6.556 -41.578 1.00 18.47 159 ARG B C 1
ATOM 3228 O O . ARG B 1 167 ? 52.725 -7.071 -41.772 1.00 18.00 159 ARG B O 1
ATOM 3236 N N . SER B 1 168 ? 51.165 -5.540 -42.322 1.00 17.01 160 SER B N 1
ATOM 3237 C CA A SER B 1 168 ? 51.999 -4.970 -43.379 0.52 22.30 160 SER B CA 1
ATOM 3238 C CA B SER B 1 168 ? 52.000 -4.984 -43.381 0.48 22.11 160 SER B CA 1
ATOM 3239 C C . SER B 1 168 ? 53.302 -4.422 -42.821 1.00 20.00 160 SER B C 1
ATOM 3240 O O . SER B 1 168 ? 54.357 -4.521 -43.465 1.00 19.68 160 SER B O 1
ATOM 3245 N N . PHE B 1 169 ? 53.247 -3.831 -41.622 1.00 15.29 161 PHE B N 1
ATOM 3246 C CA . PHE B 1 169 ? 54.446 -3.304 -40.976 1.00 20.45 161 PHE B CA 1
ATOM 3247 C C . PHE B 1 169 ? 55.445 -4.414 -40.642 1.00 19.83 161 PHE B C 1
ATOM 3248 O O . PHE B 1 169 ? 56.617 -4.342 -41.027 1.00 17.86 161 PHE B O 1
ATOM 3256 N N . VAL B 1 170 ? 55.012 -5.445 -39.910 1.00 15.98 162 VAL B N 1
ATOM 3257 C CA . VAL B 1 170 ? 55.960 -6.474 -39.494 1.00 15.53 162 VAL B CA 1
ATOM 3258 C C . VAL B 1 170 ? 56.398 -7.345 -40.668 1.00 20.24 162 VAL B C 1
ATOM 3259 O O . VAL B 1 170 ? 57.479 -7.939 -40.613 1.00 17.81 162 VAL B O 1
ATOM 3263 N N . ASP B 1 171 ? 55.608 -7.413 -41.747 1.00 16.55 163 ASP B N 1
ATOM 3264 C CA . ASP B 1 171 ? 56.041 -8.153 -42.940 1.00 19.25 163 ASP B CA 1
ATOM 3265 C C . ASP B 1 171 ? 57.439 -7.738 -43.385 1.00 20.54 163 ASP B C 1
ATOM 3266 O O . ASP B 1 171 ? 58.229 -8.571 -43.854 1.00 23.99 163 ASP B O 1
ATOM 3271 N N . GLY B 1 172 ? 57.749 -6.446 -43.279 1.00 22.13 164 GLY B N 1
ATOM 3272 C CA . GLY B 1 172 ? 59.006 -5.902 -43.753 1.00 26.04 164 GLY B CA 1
ATOM 3273 C C . GLY B 1 172 ? 60.132 -5.864 -42.743 1.00 29.72 164 GLY B C 1
ATOM 3274 O O . GLY B 1 172 ? 61.224 -5.391 -43.078 1.00 30.36 164 GLY B O 1
ATOM 3275 N N . LEU B 1 173 ? 59.919 -6.352 -41.524 1.00 17.98 165 LEU B N 1
ATOM 3276 C CA . LEU B 1 173 ? 60.901 -6.220 -40.455 1.00 18.19 165 LEU B CA 1
ATOM 3277 C C . LEU B 1 173 ? 61.741 -7.480 -40.300 1.00 18.02 165 LEU B C 1
ATOM 3278 O O . LEU B 1 173 ? 61.291 -8.590 -40.595 1.00 20.02 165 LEU B O 1
ATOM 3283 N N . ARG B 1 174 ? 62.977 -7.283 -39.831 1.00 18.59 166 ARG B N 1
ATOM 3284 C CA . ARG B 1 174 ? 63.918 -8.346 -39.511 1.00 17.00 166 ARG B CA 1
ATOM 3285 C C . ARG B 1 174 ? 64.315 -8.243 -38.044 1.00 18.35 166 ARG B C 1
ATOM 3286 O O . ARG B 1 174 ? 64.288 -7.154 -37.457 1.00 20.68 166 ARG B O 1
ATOM 3294 N N . GLY B 1 175 ? 64.690 -9.379 -37.460 1.00 17.15 167 GLY B N 1
ATOM 3295 C CA . GLY B 1 175 ? 65.018 -9.435 -36.048 1.00 17.06 167 GLY B CA 1
ATOM 3296 C C . GLY B 1 175 ? 66.292 -10.217 -35.794 1.00 19.41 167 GLY B C 1
ATOM 3297 O O . GLY B 1 175 ? 66.595 -11.195 -36.478 1.00 20.97 167 GLY B O 1
ATOM 3298 N N . ILE B 1 176 ? 67.037 -9.776 -34.781 1.00 20.21 168 ILE B N 1
ATOM 3299 C CA . ILE B 1 176 ? 68.266 -10.445 -34.370 1.00 20.80 168 ILE B CA 1
ATOM 3300 C C . ILE B 1 176 ? 67.940 -11.414 -33.240 1.00 24.64 168 ILE B C 1
ATOM 3301 O O . ILE B 1 176 ? 67.442 -11.000 -32.189 1.00 20.68 168 ILE B O 1
ATOM 3306 N N . HIS B 1 177 ? 68.248 -12.694 -33.445 1.00 19.66 169 HIS B N 1
ATOM 3307 C CA . HIS B 1 177 ? 68.107 -13.724 -32.420 1.00 21.21 169 HIS B CA 1
ATOM 3308 C C . HIS B 1 177 ? 69.487 -14.110 -31.902 1.00 26.80 169 HIS B C 1
ATOM 3309 O O . HIS B 1 177 ? 70.420 -14.302 -32.692 1.00 23.70 169 HIS B O 1
ATOM 3316 N N . ARG B 1 178 ? 69.619 -14.222 -30.578 1.00 22.25 170 ARG B N 1
ATOM 3317 C CA . ARG B 1 178 ? 70.897 -14.516 -29.938 1.00 23.48 170 ARG B CA 1
ATOM 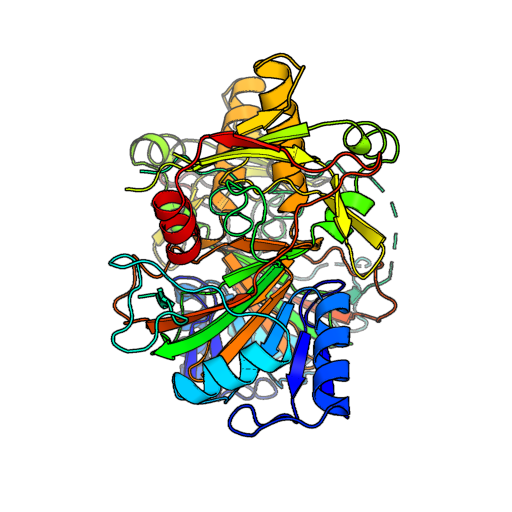3318 C C . ARG B 1 178 ? 70.726 -15.617 -28.905 1.00 28.09 170 ARG B C 1
ATOM 3319 O O . ARG B 1 178 ? 69.696 -15.706 -28.231 1.00 24.32 170 ARG B O 1
ATOM 3327 N N . PHE B 1 179 ? 71.765 -16.433 -28.769 1.00 28.68 171 PHE B N 1
ATOM 3328 C CA . PHE B 1 179 ? 71.838 -17.412 -27.697 1.00 31.82 171 PHE B CA 1
ATOM 3329 C C . PHE B 1 179 ? 73.290 -17.552 -27.272 1.00 36.23 171 PHE B C 1
ATOM 3330 O O . PHE B 1 179 ? 74.188 -17.620 -28.117 1.00 35.19 171 PHE B O 1
ATOM 3338 N N . THR B 1 180 ? 73.506 -17.581 -25.963 1.00 32.44 172 THR B N 1
ATOM 3339 C CA . THR B 1 180 ? 74.833 -17.793 -25.384 1.00 37.75 172 THR B CA 1
ATOM 3340 C C . THR B 1 180 ? 74.823 -19.103 -24.613 1.00 45.94 172 THR B C 1
ATOM 3341 O O . THR B 1 180 ? 74.154 -19.194 -23.565 1.00 43.55 172 THR B O 1
ATOM 3345 N N . PRO B 1 181 ? 75.517 -20.140 -25.088 1.00 54.60 173 PRO B N 1
ATOM 3346 C CA . PRO B 1 181 ? 75.520 -21.408 -24.360 1.00 54.90 173 PRO B CA 1
ATOM 3347 C C . PRO B 1 181 ? 76.237 -21.262 -23.031 1.00 54.12 173 PRO B C 1
ATOM 3348 O O . PRO B 1 181 ? 77.155 -20.435 -22.894 1.00 51.61 173 PRO B O 1
ATOM 3352 N N . PRO B 1 182 ? 75.846 -22.045 -22.010 1.00 56.51 174 PRO B N 1
ATOM 3353 C CA . PRO B 1 182 ? 76.521 -22.096 -20.706 1.00 59.48 174 PRO B CA 1
ATOM 3354 C C . PRO B 1 182 ? 77.997 -22.458 -20.825 1.00 60.30 174 PRO B C 1
ATOM 3355 O O . PRO B 1 182 ? 78.330 -23.292 -21.671 1.00 60.84 174 PRO B O 1
ATOM 3359 N N . ILE B 1 199 ? 78.606 -18.457 -29.112 1.00 53.63 191 ILE B N 1
ATOM 3360 C CA . ILE B 1 199 ? 77.547 -17.458 -29.222 1.00 55.63 191 ILE B CA 1
ATOM 3361 C C . ILE B 1 199 ? 76.933 -17.480 -30.618 1.00 51.44 191 ILE B C 1
ATOM 3362 O O . ILE B 1 199 ? 77.627 -17.287 -31.618 1.00 53.42 191 ILE B O 1
ATOM 3364 N N . LEU B 1 200 ? 75.625 -17.718 -30.679 1.00 37.31 192 LEU B N 1
ATOM 3365 C CA . LEU B 1 200 ? 74.885 -17.746 -31.934 1.00 36.84 192 LEU B CA 1
ATOM 3366 C C . LEU B 1 200 ? 74.163 -16.421 -32.127 1.00 33.44 192 LEU B C 1
ATOM 3367 O O . LEU B 1 200 ? 73.499 -15.934 -31.205 1.00 27.34 192 LEU B O 1
ATOM 3372 N N . VAL B 1 201 ? 74.295 -15.841 -33.321 1.00 28.83 193 VAL B N 1
ATOM 3373 C CA . VAL B 1 201 ? 73.578 -14.622 -33.688 1.00 25.35 193 VAL B CA 1
ATOM 3374 C C . VAL B 1 201 ? 73.081 -14.782 -35.118 1.00 24.74 193 VAL B C 1
ATOM 3375 O O . VAL B 1 201 ? 73.874 -15.049 -36.029 1.00 28.24 193 VAL B O 1
ATOM 3379 N N . THR B 1 202 ? 71.775 -14.603 -35.319 1.00 24.59 194 THR B N 1
ATOM 3380 C CA . THR B 1 202 ? 71.149 -14.776 -36.622 1.00 24.39 194 THR B CA 1
ATOM 3381 C C . THR B 1 202 ? 70.106 -13.691 -36.835 1.00 24.29 194 THR B C 1
ATOM 3382 O O . THR B 1 202 ? 69.391 -13.312 -35.901 1.00 24.53 194 THR B O 1
ATOM 3386 N N . GLU B 1 203 ? 70.029 -13.190 -38.064 1.00 22.81 195 GLU B N 1
ATOM 3387 C CA . GLU B 1 203 ? 68.971 -12.278 -38.470 1.00 21.05 195 GLU B CA 1
ATOM 3388 C C . GLU B 1 203 ? 67.875 -13.082 -39.164 1.00 19.40 195 GLU B C 1
ATOM 3389 O O . GLU B 1 203 ? 68.130 -13.723 -40.186 1.00 23.81 195 GLU B O 1
ATOM 3395 N N . HIS B 1 204 ? 66.662 -13.038 -38.612 1.00 19.15 196 HIS B N 1
ATOM 3396 C CA . HIS B 1 204 ? 65.493 -13.730 -39.151 1.00 19.59 196 HIS B CA 1
ATOM 3397 C C . HIS B 1 204 ? 64.433 -12.731 -39.586 1.00 20.21 196 HIS B C 1
ATOM 3398 O O . HIS B 1 204 ? 64.372 -11.617 -39.049 1.00 18.31 196 HIS B O 1
ATOM 3405 N N . PRO B 1 205 ? 63.561 -13.103 -40.526 1.00 18.73 197 PRO B N 1
ATOM 3406 C CA . PRO B 1 205 ? 62.359 -12.296 -40.755 1.00 20.37 197 PRO B CA 1
ATOM 3407 C C . PRO B 1 205 ? 61.486 -12.311 -39.514 1.00 17.37 197 PRO B C 1
ATOM 3408 O O . PRO B 1 205 ? 61.411 -13.314 -38.799 1.00 18.51 197 PRO B O 1
ATOM 3412 N N . LEU B 1 206 ? 60.828 -11.184 -39.246 1.00 16.00 198 LEU B N 1
ATOM 3413 C CA . LEU B 1 206 ? 59.839 -11.208 -38.177 1.00 17.27 198 LEU B CA 1
ATOM 3414 C C . LEU B 1 206 ? 58.597 -11.988 -38.587 1.00 20.32 198 LEU B C 1
ATOM 3415 O O . LEU B 1 206 ? 57.863 -12.462 -37.719 1.00 19.37 198 LEU B O 1
ATOM 3420 N N . VAL B 1 207 ? 58.346 -12.121 -39.890 1.00 16.17 199 VAL B N 1
ATOM 3421 C CA . VAL B 1 207 ? 57.238 -12.908 -40.410 1.00 15.32 199 VAL B CA 1
ATOM 3422 C C . VAL B 1 207 ? 57.824 -14.036 -41.251 1.00 19.83 199 VAL B C 1
ATOM 3423 O O . VAL B 1 207 ? 58.479 -13.783 -42.273 1.00 19.23 199 VAL B O 1
ATOM 3427 N N . ARG B 1 208 ? 57.613 -15.279 -40.817 1.00 17.31 200 ARG B N 1
ATOM 3428 C CA . ARG B 1 208 ? 58.163 -16.430 -41.527 1.00 18.64 200 ARG B CA 1
ATOM 3429 C C . ARG B 1 208 ? 57.091 -17.070 -42.398 1.00 17.27 200 ARG B C 1
ATOM 3430 O O . ARG B 1 208 ? 56.032 -17.465 -41.897 1.00 19.74 200 ARG B O 1
ATOM 3438 N N . VAL B 1 209 ? 57.387 -17.210 -43.689 1.00 17.99 201 VAL B N 1
ATOM 3439 C CA . VAL B 1 209 ? 56.457 -17.857 -44.609 1.00 19.39 201 VAL B CA 1
ATOM 3440 C C . VAL B 1 209 ? 56.635 -19.368 -44.531 1.00 21.08 201 VAL B C 1
ATOM 3441 O O . VAL B 1 209 ? 57.700 -19.898 -44.867 1.00 23.56 201 VAL B O 1
ATOM 3445 N N . HIS B 1 210 ? 55.577 -20.066 -44.133 1.00 21.91 202 HIS B N 1
ATOM 3446 C CA . HIS B 1 210 ? 55.671 -21.506 -43.903 1.00 22.86 202 HIS B CA 1
ATOM 3447 C C . HIS B 1 210 ? 55.966 -22.237 -45.212 1.00 26.26 202 HIS B C 1
ATOM 3448 O O . HIS B 1 210 ? 55.239 -22.058 -46.200 1.00 25.16 202 HIS B O 1
ATOM 3455 N N . PRO B 1 211 ? 57.015 -23.067 -45.267 1.00 22.08 203 PRO B N 1
ATOM 3456 C CA . PRO B 1 211 ? 57.411 -23.656 -46.560 1.00 23.01 203 PRO B CA 1
ATOM 3457 C C . PRO B 1 211 ? 56.479 -24.743 -47.085 1.00 29.76 203 PRO B C 1
ATOM 3458 O O . PRO B 1 211 ? 56.587 -25.093 -48.267 1.00 31.34 203 PRO B O 1
ATOM 3462 N N . GLU B 1 212 ? 55.587 -25.300 -46.269 1.00 26.60 204 GLU B N 1
ATOM 3463 C CA . GLU B 1 212 ? 54.654 -26.308 -46.759 1.00 26.75 204 GLU B CA 1
ATOM 3464 C C . GLU B 1 212 ? 53.235 -25.782 -46.936 1.00 29.83 204 GLU B C 1
ATOM 3465 O O . GLU B 1 212 ? 52.517 -26.258 -47.815 1.00 29.00 204 GLU B O 1
ATOM 3471 N N . THR B 1 213 ? 52.801 -24.817 -46.127 1.00 26.82 205 THR B N 1
ATOM 3472 C CA . THR B 1 213 ? 51.435 -24.323 -46.224 1.00 28.99 205 THR B CA 1
ATOM 3473 C C . THR B 1 213 ? 51.328 -22.935 -46.831 1.00 26.36 205 THR B C 1
ATOM 3474 O O . THR B 1 213 ? 50.227 -22.538 -47.232 1.00 28.59 205 THR B O 1
ATOM 3478 N N . GLY B 1 214 ? 52.429 -22.187 -46.898 1.00 25.09 206 GLY B N 1
ATOM 3479 C CA . GLY B 1 214 ? 52.387 -20.825 -47.377 1.00 24.93 206 GLY B CA 1
ATOM 3480 C C . GLY B 1 214 ? 51.844 -19.826 -46.381 1.00 25.68 206 GLY B C 1
ATOM 3481 O O . GLY B 1 214 ? 51.765 -18.634 -46.706 1.00 22.51 206 GLY B O 1
ATOM 3482 N N . GLU B 1 215 ? 51.466 -20.268 -45.182 1.00 19.40 207 GLU B N 1
ATOM 3483 C CA . GLU B 1 215 ? 50.966 -19.355 -44.166 1.00 19.15 207 GLU B CA 1
ATOM 3484 C C . GLU B 1 215 ? 52.099 -18.501 -43.608 1.00 23.38 207 GLU B C 1
ATOM 3485 O O . GLU B 1 215 ? 53.276 -18.854 -43.684 1.00 27.60 207 GLU B O 1
ATOM 3491 N N . ARG B 1 216 ? 51.726 -17.361 -43.038 1.00 19.05 208 ARG B N 1
ATOM 3492 C CA . ARG B 1 216 ? 52.678 -16.465 -42.393 1.00 16.49 208 ARG B CA 1
ATOM 3493 C C . ARG B 1 216 ? 52.605 -16.631 -40.884 1.00 19.18 208 ARG B C 1
ATOM 3494 O O . ARG B 1 216 ? 51.521 -16.545 -40.297 1.00 20.41 208 ARG B O 1
ATOM 3502 N N . ALA B 1 217 ? 53.760 -16.860 -40.264 1.00 18.32 209 ALA B N 1
ATOM 3503 C CA . ALA B 1 217 ? 53.868 -16.997 -38.815 1.00 15.83 209 ALA B CA 1
ATOM 3504 C C . ALA B 1 217 ? 54.536 -15.769 -38.222 1.00 17.28 209 ALA B C 1
ATOM 3505 O O . ALA B 1 217 ? 55.529 -15.277 -38.759 1.00 16.02 209 ALA B O 1
ATOM 3507 N N . LEU B 1 218 ? 54.012 -15.300 -37.086 1.00 17.06 210 LEU B N 1
ATOM 3508 C CA . LEU B 1 218 ? 54.626 -14.196 -36.352 1.00 18.95 210 LEU B CA 1
ATOM 3509 C C . LEU B 1 218 ? 55.814 -14.776 -35.587 1.00 16.26 210 LEU B C 1
ATOM 3510 O O . LEU B 1 218 ? 55.664 -15.343 -34.500 1.00 17.59 210 LEU B O 1
ATOM 3515 N N . TYR B 1 219 ? 57.006 -14.657 -36.179 1.00 16.96 211 TYR B N 1
ATOM 3516 C CA . TYR B 1 219 ? 58.164 -15.480 -35.816 1.00 13.46 211 TYR B CA 1
ATOM 3517 C C . TYR B 1 219 ? 58.996 -14.767 -34.750 1.00 16.38 211 TYR B C 1
ATOM 3518 O O . TYR B 1 219 ? 60.149 -14.403 -34.958 1.00 20.54 211 TYR B O 1
ATOM 3527 N N . VAL B 1 220 ? 58.396 -14.595 -33.566 1.00 15.57 212 VAL B N 1
ATOM 3528 C CA . VAL B 1 220 ? 58.922 -13.645 -32.590 1.00 15.88 212 VAL B CA 1
ATOM 3529 C C . VAL B 1 220 ? 59.537 -14.325 -31.367 1.00 19.22 212 VAL B C 1
ATOM 3530 O O . VAL B 1 220 ? 59.824 -13.638 -30.382 1.00 17.32 212 VAL B O 1
ATOM 3534 N N . SER B 1 221 ? 59.767 -15.649 -31.413 1.00 16.20 213 SER B N 1
ATOM 3535 C CA . SER B 1 221 ? 60.558 -16.444 -30.458 1.00 15.62 213 SER B CA 1
ATOM 3536 C C . SER B 1 221 ? 61.041 -15.656 -29.233 1.00 18.66 213 SER B C 1
ATOM 3537 O O . SER B 1 221 ? 62.207 -15.230 -29.196 1.00 17.33 213 SER B O 1
ATOM 3540 N N . PRO B 1 222 ? 60.197 -15.452 -28.207 1.00 19.78 214 PRO B N 1
ATOM 3541 C CA . PRO B 1 222 ? 60.502 -14.400 -27.217 1.00 14.15 214 PRO B CA 1
ATOM 3542 C C . PRO B 1 222 ? 61.785 -14.613 -26.420 1.00 18.89 214 PRO B C 1
ATOM 3543 O O . PRO B 1 222 ? 62.422 -13.620 -26.043 1.00 21.13 214 PRO B O 1
ATOM 3547 N N . SER B 1 223 ? 62.200 -15.852 -26.153 1.00 17.62 215 SER B N 1
ATOM 3548 C CA . SER B 1 223 ? 63.434 -16.026 -25.384 1.00 21.82 215 SER B CA 1
ATOM 3549 C C . SER B 1 223 ? 64.683 -15.622 -26.158 1.00 24.62 215 SER B C 1
ATOM 3550 O O . SER B 1 223 ? 65.702 -15.296 -25.537 1.00 21.43 215 SER B O 1
ATOM 3553 N N . PHE B 1 224 ? 64.645 -15.654 -27.489 1.00 20.78 216 PHE B N 1
ATOM 3554 C CA . PHE B 1 224 ? 65.852 -15.481 -28.291 1.00 18.94 216 PHE B CA 1
ATOM 3555 C C . PHE B 1 224 ? 65.864 -14.221 -29.135 1.00 19.14 216 PHE B C 1
ATOM 3556 O O . PHE B 1 224 ? 66.951 -13.702 -29.419 1.00 18.07 216 PHE B O 1
ATOM 3564 N N . LEU B 1 225 ? 64.698 -13.708 -29.524 1.00 17.13 217 LEU B N 1
ATOM 3565 C CA . LEU B 1 225 ? 64.653 -12.497 -30.340 1.00 20.01 217 LEU B CA 1
ATOM 3566 C C . LEU B 1 225 ? 64.986 -11.287 -29.470 1.00 18.44 217 LEU B C 1
ATOM 3567 O O . LEU B 1 225 ? 64.319 -11.030 -28.460 1.00 18.27 217 LEU B O 1
ATOM 3572 N N . LYS B 1 226 ? 66.039 -10.559 -29.841 1.00 15.62 218 LYS B N 1
ATOM 3573 C CA . LYS B 1 226 ? 66.576 -9.495 -28.997 1.00 19.52 218 LYS B CA 1
ATOM 3574 C C . LYS B 1 226 ? 66.260 -8.099 -29.496 1.00 19.75 218 LYS B C 1
ATOM 3575 O O . LYS B 1 226 ? 66.066 -7.188 -28.681 1.00 18.67 218 LYS B O 1
ATOM 3581 N N . SER B 1 227 ? 66.223 -7.897 -30.815 1.00 17.31 219 SER B N 1
ATOM 3582 C CA . SER B 1 227 ? 66.030 -6.558 -31.342 1.00 16.43 219 SER B CA 1
ATOM 3583 C C . SER B 1 227 ? 65.488 -6.638 -32.764 1.00 20.77 219 SER B C 1
ATOM 3584 O O . SER B 1 227 ? 65.667 -7.639 -33.467 1.00 17.98 219 SER B O 1
ATOM 3587 N N . ILE B 1 228 ? 64.858 -5.548 -33.181 1.00 17.90 220 ILE B N 1
ATOM 3588 C CA . ILE B 1 228 ? 64.355 -5.384 -34.542 1.00 16.11 220 ILE B CA 1
ATOM 3589 C C . ILE B 1 228 ? 65.367 -4.552 -35.315 1.00 18.55 220 ILE B C 1
ATOM 3590 O O . ILE B 1 228 ? 65.781 -3.484 -34.851 1.00 17.76 220 ILE B O 1
ATOM 3595 N N . VAL B 1 229 ? 65.770 -5.038 -36.493 1.00 15.82 221 VAL B N 1
ATOM 3596 C CA . VAL B 1 229 ? 66.804 -4.364 -37.276 1.00 19.27 221 VAL B CA 1
ATOM 3597 C C . VAL B 1 229 ? 66.281 -3.035 -37.804 1.00 20.94 221 VAL B C 1
ATOM 3598 O O . VAL B 1 229 ? 65.148 -2.944 -38.296 1.00 19.64 221 VAL B O 1
ATOM 3602 N N . GLY B 1 230 ? 67.098 -1.987 -37.682 1.00 16.35 222 GLY B N 1
ATOM 3603 C CA . GLY B 1 230 ? 66.837 -0.741 -38.384 1.00 18.04 222 GLY B CA 1
ATOM 3604 C C . GLY B 1 230 ? 65.898 0.222 -37.695 1.00 18.54 222 GLY B C 1
ATOM 3605 O O . GLY B 1 230 ? 65.536 1.240 -38.301 1.00 16.89 222 GLY B O 1
ATOM 3606 N N . VAL B 1 231 ? 65.488 -0.064 -36.457 1.00 17.24 223 VAL B N 1
ATOM 3607 C CA . VAL B 1 231 ? 64.693 0.860 -35.658 1.00 16.66 223 VAL B CA 1
ATOM 3608 C C . VAL B 1 231 ? 65.500 1.192 -34.400 1.00 16.86 223 VAL B C 1
ATOM 3609 O O . VAL B 1 231 ? 66.510 0.558 -34.103 1.00 16.75 223 VAL B O 1
ATOM 3613 N N . SER B 1 232 ? 65.053 2.210 -33.672 1.00 16.56 224 SER B N 1
ATOM 3614 C CA . SER B 1 232 ? 65.791 2.628 -32.487 1.00 21.77 224 SER B CA 1
ATOM 3615 C C . SER B 1 232 ? 65.627 1.603 -31.362 1.00 19.19 224 SER B C 1
ATOM 3616 O O . SER B 1 232 ? 64.703 0.781 -31.377 1.00 17.04 224 SER B O 1
ATOM 3619 N N . PRO B 1 233 ? 66.528 1.616 -30.383 1.00 16.14 225 PRO B N 1
ATOM 3620 C CA . PRO B 1 233 ? 66.387 0.674 -29.264 1.00 17.94 225 PRO B CA 1
ATOM 3621 C C . PRO B 1 233 ? 65.031 0.754 -28.583 1.00 14.50 225 PRO B C 1
ATOM 3622 O O . PRO B 1 233 ? 64.474 -0.296 -28.238 1.00 15.90 225 PRO B O 1
ATOM 3626 N N . ARG B 1 234 ? 64.482 1.962 -28.383 1.00 15.49 226 ARG B N 1
ATOM 3627 C CA . ARG B 1 234 ? 63.181 2.071 -27.715 1.00 13.77 226 ARG B CA 1
ATOM 3628 C C . ARG B 1 234 ? 62.056 1.633 -28.645 1.00 15.76 226 ARG B C 1
ATOM 3629 O O . ARG B 1 234 ? 61.115 0.956 -28.222 1.00 15.15 226 ARG B O 1
ATOM 3637 N N . GLU B 1 235 ? 62.140 1.995 -29.927 1.00 15.60 227 GLU B N 1
ATOM 3638 C CA . GLU B 1 235 ? 61.146 1.504 -30.875 1.00 14.12 227 GLU B CA 1
ATOM 3639 C C . GLU B 1 235 ? 61.119 -0.021 -30.890 1.00 13.56 227 GLU B C 1
ATOM 3640 O O . GLU B 1 235 ? 60.042 -0.635 -30.872 1.00 14.38 227 GLU B O 1
ATOM 3646 N N . SER B 1 236 ? 62.303 -0.643 -30.941 1.00 12.98 228 SER B N 1
ATOM 3647 C CA . SER B 1 236 ? 62.411 -2.097 -30.936 1.00 13.86 228 SER B CA 1
ATOM 3648 C C . SER B 1 236 ? 61.789 -2.670 -29.669 1.00 18.75 228 SER B C 1
ATOM 3649 O O . SER B 1 236 ? 60.985 -3.608 -29.720 1.00 14.97 228 SER B O 1
ATOM 3652 N N . GLN B 1 237 ? 62.141 -2.095 -28.521 1.00 12.84 229 GLN B N 1
ATOM 3653 C CA . GLN B 1 237 ? 61.624 -2.604 -27.251 1.00 12.76 229 GLN B CA 1
ATOM 3654 C C . GLN B 1 237 ? 60.093 -2.557 -27.216 1.00 15.36 229 GLN B C 1
ATOM 3655 O O . GLN B 1 237 ? 59.434 -3.536 -26.835 1.00 15.06 229 GLN B O 1
ATOM 3661 N N . VAL B 1 238 ? 59.515 -1.417 -27.603 1.00 12.68 230 VAL B N 1
ATOM 3662 C CA . VAL B 1 238 ? 58.064 -1.239 -27.556 1.00 13.01 230 VAL B CA 1
ATOM 3663 C C . VAL B 1 238 ? 57.372 -2.223 -28.500 1.00 17.32 230 VAL B C 1
ATOM 3664 O O . VAL B 1 238 ? 56.375 -2.875 -28.145 1.00 14.88 230 VAL B O 1
ATOM 3668 N N . LEU B 1 239 ? 57.897 -2.346 -29.717 1.00 15.17 231 LEU B N 1
ATOM 3669 C CA . LEU B 1 239 ? 57.277 -3.222 -30.706 1.00 14.86 231 LEU B CA 1
ATOM 3670 C C . LEU B 1 239 ? 57.399 -4.687 -30.312 1.00 12.75 231 LEU B C 1
ATOM 3671 O O . LEU B 1 239 ? 56.446 -5.458 -30.478 1.00 15.12 231 LEU B O 1
ATOM 3676 N N . LEU B 1 240 ? 58.565 -5.102 -29.802 1.00 12.69 232 LEU B N 1
ATOM 3677 C CA . LEU B 1 240 ? 58.687 -6.488 -29.352 1.00 13.84 232 LEU B CA 1
ATOM 3678 C C . LEU B 1 240 ? 57.731 -6.794 -28.202 1.00 14.14 232 LEU B C 1
ATOM 3679 O O . LEU B 1 240 ? 57.074 -7.842 -28.209 1.00 16.21 232 LEU B O 1
ATOM 3684 N N . GLU B 1 241 ? 57.625 -5.895 -27.211 1.00 14.51 233 GLU B N 1
ATOM 3685 C CA . GLU B 1 241 ? 56.698 -6.144 -26.106 1.00 13.69 233 GLU B CA 1
ATOM 3686 C C . GLU B 1 241 ? 55.248 -6.200 -26.589 1.00 16.91 233 GLU B C 1
ATOM 3687 O O . GLU B 1 241 ? 54.447 -6.992 -26.074 1.00 15.76 233 GLU B O 1
ATOM 3693 N N . LEU B 1 242 ? 54.896 -5.382 -27.584 1.00 13.43 234 LEU B N 1
ATOM 3694 C CA . LEU B 1 242 ? 53.560 -5.455 -28.178 1.00 14.07 234 LEU B CA 1
ATOM 3695 C C . LEU B 1 242 ? 53.307 -6.828 -28.791 1.00 14.58 234 LEU B C 1
ATOM 3696 O O . LEU B 1 242 ? 52.268 -7.452 -28.538 1.00 14.75 234 LEU B O 1
ATOM 3701 N N . LEU B 1 243 ? 54.253 -7.310 -29.609 1.00 15.59 235 LEU B N 1
ATOM 3702 C CA . LEU B 1 243 ? 54.072 -8.590 -30.296 1.00 12.29 235 LEU B CA 1
ATOM 3703 C C . LEU B 1 243 ? 54.159 -9.765 -29.327 1.00 17.62 235 LEU B C 1
ATOM 3704 O O . LEU B 1 243 ? 53.432 -10.753 -29.484 1.00 14.78 235 LEU B O 1
ATOM 3709 N N . TRP B 1 244 ? 55.011 -9.664 -28.306 1.00 16.08 236 TRP B N 1
ATOM 3710 C CA . TRP B 1 244 ? 55.149 -10.753 -27.345 1.00 14.48 236 TRP B CA 1
ATOM 3711 C C . TRP B 1 244 ? 53.917 -10.868 -26.455 1.00 16.17 236 TRP B C 1
ATOM 3712 O O . TRP B 1 244 ? 53.503 -11.975 -26.092 1.00 15.19 236 TRP B O 1
ATOM 3723 N N . GLU B 1 245 ? 53.348 -9.738 -26.048 1.00 16.97 237 GLU B N 1
ATOM 3724 C CA . GLU B 1 245 ? 52.080 -9.779 -25.328 1.00 20.61 237 GLU B CA 1
ATOM 3725 C C . GLU B 1 245 ? 50.989 -10.393 -26.203 1.00 19.52 237 GLU B C 1
ATOM 3726 O O . GLU B 1 245 ? 50.186 -11.220 -25.746 1.00 17.52 237 GLU B O 1
ATOM 3732 N N . HIS B 1 246 ? 50.979 -10.023 -27.479 1.00 14.27 238 HIS B N 1
ATOM 3733 C CA . HIS B 1 246 ? 49.964 -10.517 -28.401 1.00 16.27 238 HIS B CA 1
ATOM 3734 C C . HIS B 1 246 ? 50.036 -12.039 -28.546 1.00 16.92 238 HIS B C 1
ATOM 3735 O O . HIS B 1 246 ? 49.011 -12.728 -28.462 1.00 17.82 238 HIS B O 1
ATOM 3742 N N . VAL B 1 247 ? 51.236 -12.590 -28.764 1.00 16.00 239 VAL B N 1
ATOM 3743 C CA . VAL B 1 247 ? 51.337 -14.016 -29.081 1.00 16.00 239 VAL B CA 1
ATOM 3744 C C . VAL B 1 247 ? 51.051 -14.901 -27.887 1.00 18.16 239 VAL B C 1
ATOM 3745 O O . VAL B 1 247 ? 50.858 -16.107 -28.064 1.00 19.03 239 VAL B O 1
ATOM 3749 N N . THR B 1 248 ? 51.034 -14.346 -26.678 1.00 15.30 240 THR B N 1
ATOM 3750 C CA . THR B 1 248 ? 50.726 -15.133 -25.503 1.00 17.61 240 THR B CA 1
ATOM 3751 C C . THR B 1 248 ? 49.273 -14.993 -25.071 1.00 18.95 240 THR B C 1
ATOM 3752 O O . THR B 1 248 ? 48.920 -15.467 -23.985 1.00 20.78 240 THR B O 1
ATOM 3756 N N . ARG B 1 249 ? 48.414 -14.389 -25.895 1.00 16.39 241 ARG B N 1
ATOM 3757 C CA . ARG B 1 249 ? 47.002 -14.316 -25.528 1.00 17.88 241 ARG B CA 1
ATOM 3758 C C . ARG B 1 249 ? 46.401 -15.721 -25.484 1.00 16.47 241 ARG B C 1
ATOM 3759 O O . ARG B 1 249 ? 46.730 -16.564 -26.328 1.00 17.24 241 ARG B O 1
ATOM 3767 N N . PRO B 1 250 ? 45.553 -16.014 -24.485 1.00 20.30 242 PRO B N 1
ATOM 3768 C CA . PRO B 1 250 ? 45.042 -17.388 -24.300 1.00 19.38 242 PRO B CA 1
ATOM 3769 C C . PRO B 1 250 ? 44.346 -17.966 -25.513 1.00 19.94 242 PRO B C 1
ATOM 3770 O O . PRO B 1 250 ? 44.364 -19.190 -25.698 1.00 20.37 242 PRO B O 1
ATOM 3774 N N . GLU B 1 251 ? 43.723 -17.129 -26.342 1.00 19.25 243 GLU B N 1
ATOM 3775 C CA . GLU B 1 251 ? 43.023 -17.640 -27.516 1.00 24.60 243 GLU B CA 1
ATOM 3776 C C . GLU B 1 251 ? 43.957 -18.332 -28.501 1.00 25.45 243 GLU B C 1
ATOM 3777 O O . GLU B 1 251 ? 43.480 -19.096 -29.351 1.00 22.13 243 GLU B O 1
ATOM 3783 N N . PHE B 1 252 ? 45.268 -18.081 -28.426 1.00 19.70 244 PHE B N 1
ATOM 3784 C CA . PHE B 1 252 ? 46.217 -18.707 -29.345 1.00 18.88 244 PHE B CA 1
ATOM 3785 C C . PHE B 1 252 ? 46.870 -19.955 -28.761 1.00 21.43 244 PHE B C 1
ATOM 3786 O O . PHE B 1 252 ? 47.684 -20.575 -29.447 1.00 16.95 244 PHE B O 1
ATOM 3794 N N . THR B 1 253 ? 46.527 -20.358 -27.532 1.00 18.60 245 THR B N 1
ATOM 3795 C CA . THR B 1 253 ? 47.328 -21.341 -26.811 1.00 19.02 245 THR B CA 1
ATOM 3796 C C . THR B 1 253 ? 46.584 -22.648 -26.557 1.00 17.05 245 THR B C 1
ATOM 3797 O O . THR B 1 253 ? 45.353 -22.716 -26.582 1.00 18.48 245 THR B O 1
ATOM 3801 N N . VAL B 1 254 ? 47.370 -23.690 -26.291 1.00 16.87 246 VAL B N 1
ATOM 3802 C CA . VAL B 1 254 ? 46.862 -24.955 -25.765 1.00 17.20 246 VAL B CA 1
ATOM 3803 C C . VAL B 1 254 ? 47.805 -25.427 -24.663 1.00 20.69 246 VAL B C 1
ATOM 3804 O O . VAL B 1 254 ? 49.019 -25.213 -24.736 1.00 19.78 246 VAL B O 1
ATOM 3808 N N . ARG B 1 255 ? 47.237 -26.052 -23.632 1.00 17.06 247 ARG B N 1
ATOM 3809 C CA . ARG B 1 255 ? 47.984 -26.592 -22.502 1.00 16.60 247 ARG B CA 1
ATOM 3810 C C . ARG B 1 255 ? 47.850 -28.110 -22.489 1.00 20.04 247 ARG B C 1
ATOM 3811 O O . ARG B 1 255 ? 46.772 -28.647 -22.770 1.00 21.99 247 ARG B O 1
ATOM 3819 N N . PHE B 1 256 ? 48.944 -28.803 -22.157 1.00 19.81 248 PHE B N 1
ATOM 3820 C CA . PHE B 1 256 ? 49.014 -30.261 -22.214 1.00 18.34 248 PHE B CA 1
ATOM 3821 C C . PHE B 1 256 ? 49.487 -30.782 -20.868 1.00 21.90 248 PHE B C 1
ATOM 3822 O O . PHE B 1 256 ? 50.559 -30.393 -20.395 1.00 20.93 248 PHE B O 1
ATOM 3830 N N . LYS B 1 257 ? 48.709 -31.668 -20.264 1.00 20.70 249 LYS B N 1
ATOM 3831 C CA . LYS B 1 257 ? 49.115 -32.334 -19.037 1.00 21.57 249 LYS B CA 1
ATOM 3832 C C . LYS B 1 257 ? 49.672 -33.700 -19.400 1.00 21.84 249 LYS B C 1
ATOM 3833 O O . LYS B 1 257 ? 48.957 -34.541 -19.961 1.00 22.44 249 LYS B O 1
ATOM 3839 N N . TRP B 1 258 ? 50.950 -33.905 -19.094 1.00 22.56 250 TRP B N 1
ATOM 3840 C CA . TRP B 1 258 ? 51.652 -35.121 -19.476 1.00 22.71 250 TRP B CA 1
ATOM 3841 C C . TRP B 1 258 ? 51.196 -36.324 -18.665 1.00 23.52 250 TRP B C 1
ATOM 3842 O O . TRP B 1 258 ? 50.766 -36.210 -17.514 1.00 25.73 250 TRP B O 1
ATOM 3853 N N . GLN B 1 259 ? 51.297 -37.490 -19.290 1.00 26.43 251 GLN B N 1
ATOM 3854 C CA . GLN B 1 259 ? 51.258 -38.772 -18.608 1.00 31.46 251 GLN B CA 1
ATOM 3855 C C . GLN B 1 259 ? 52.418 -39.601 -19.132 1.00 30.76 251 GLN B C 1
ATOM 3856 O O . GLN B 1 259 ? 52.957 -39.324 -20.207 1.00 27.68 251 GLN B O 1
ATOM 3862 N N . ALA B 1 260 ? 52.806 -40.620 -18.366 1.00 29.04 252 ALA B N 1
ATOM 3863 C CA . ALA B 1 260 ? 53.779 -41.576 -18.875 1.00 27.27 252 ALA B CA 1
ATOM 3864 C C . ALA B 1 260 ? 53.283 -42.140 -20.200 1.00 30.18 252 ALA B C 1
ATOM 3865 O O . ALA B 1 260 ? 52.101 -42.460 -20.351 1.00 28.03 252 ALA B O 1
ATOM 3867 N N . GLY B 1 261 ? 54.186 -42.227 -21.175 1.00 26.02 253 GLY B N 1
ATOM 3868 C CA . GLY B 1 261 ? 53.817 -42.702 -22.489 1.00 26.58 253 GLY B CA 1
ATOM 3869 C C . GLY B 1 261 ? 53.222 -41.655 -23.405 1.00 30.69 253 GLY B C 1
ATOM 3870 O O . GLY B 1 261 ? 52.816 -41.995 -24.525 1.00 29.12 253 GLY B O 1
ATOM 3871 N N . SER B 1 262 ? 53.150 -40.397 -22.980 1.00 27.34 254 SER B N 1
ATOM 3872 C CA . SER B 1 262 ? 52.630 -39.365 -23.867 1.00 26.80 254 SER B CA 1
ATOM 3873 C C . SER B 1 262 ? 53.728 -38.852 -24.789 1.00 28.43 254 SER B C 1
ATOM 3874 O O . SER B 1 262 ? 54.919 -38.916 -24.470 1.00 27.58 254 SER B O 1
ATOM 3877 N N . VAL B 1 263 ? 53.311 -38.366 -25.959 1.00 24.30 255 VAL B N 1
ATOM 3878 C CA . VAL B 1 263 ? 54.216 -37.837 -26.974 1.00 22.56 255 VAL B CA 1
ATOM 3879 C C . VAL B 1 263 ? 53.630 -36.531 -27.489 1.00 25.33 255 VAL B C 1
ATOM 3880 O O . VAL B 1 263 ? 52.429 -36.449 -27.759 1.00 25.93 255 VAL B O 1
ATOM 3884 N N . ALA B 1 264 ? 54.476 -35.509 -27.616 1.00 20.54 256 ALA B N 1
ATOM 3885 C CA . ALA B 1 264 ? 54.108 -34.247 -28.244 1.00 20.13 256 ALA B CA 1
ATOM 3886 C C . ALA B 1 264 ? 54.977 -34.041 -29.476 1.00 22.00 256 ALA B C 1
ATOM 3887 O O . ALA B 1 264 ? 56.201 -34.192 -29.408 1.00 22.12 256 ALA B O 1
ATOM 3889 N N . PHE B 1 265 ? 54.340 -33.691 -30.594 1.00 18.62 257 PHE B N 1
ATOM 3890 C CA . PHE B 1 265 ? 54.990 -33.543 -31.897 1.00 20.58 257 PHE B CA 1
ATOM 3891 C C . PHE B 1 265 ? 54.559 -32.177 -32.416 1.00 21.36 257 PHE B C 1
ATOM 3892 O O . PHE B 1 265 ? 53.380 -31.984 -32.731 1.00 20.75 257 PHE B O 1
ATOM 3900 N N . TRP B 1 266 ? 55.474 -31.205 -32.460 1.00 18.79 258 TRP B N 1
ATOM 3901 C CA . TRP B 1 266 ? 55.059 -29.853 -32.815 1.00 19.40 258 TRP B CA 1
ATOM 3902 C C . TRP B 1 266 ? 55.878 -29.281 -33.963 1.00 20.15 258 TRP B C 1
ATOM 3903 O O . TRP B 1 266 ? 57.033 -29.657 -34.186 1.00 19.56 258 TRP B O 1
ATOM 3914 N N . ASP B 1 267 ? 55.239 -28.357 -34.680 1.00 16.96 259 ASP B N 1
ATOM 3915 C CA . ASP B 1 267 ? 55.801 -27.694 -35.856 1.00 19.88 259 ASP B CA 1
ATOM 3916 C C . ASP B 1 267 ? 56.399 -26.370 -35.388 1.00 18.83 259 ASP B C 1
ATOM 3917 O O . ASP B 1 267 ? 55.675 -25.403 -35.142 1.00 17.98 259 ASP B O 1
ATOM 3922 N N . ASN B 1 268 ? 57.731 -26.329 -35.274 1.00 20.17 260 ASN B N 1
ATOM 3923 C CA . ASN B 1 268 ? 58.445 -25.130 -34.839 1.00 23.22 260 ASN B CA 1
ATOM 3924 C C . ASN B 1 268 ? 58.354 -23.977 -35.825 1.00 25.89 260 ASN B C 1
ATOM 3925 O O . ASN B 1 268 ? 58.736 -22.856 -35.479 1.00 25.44 260 ASN B O 1
ATOM 3930 N N . ARG B 1 269 ? 57.913 -24.214 -37.050 1.00 19.57 261 ARG B N 1
ATOM 3931 C CA . ARG B 1 269 ? 57.766 -23.099 -37.963 1.00 17.87 261 ARG B CA 1
ATOM 3932 C C . ARG B 1 269 ? 56.507 -22.291 -37.697 1.00 20.19 261 ARG B C 1
ATOM 3933 O O . ARG B 1 269 ? 56.373 -21.189 -38.243 1.00 24.06 261 ARG B O 1
ATOM 3941 N N . ALA B 1 270 ? 55.597 -22.801 -36.857 1.00 21.35 262 ALA B N 1
ATOM 3942 C CA . ALA B 1 270 ? 54.316 -22.157 -36.610 1.00 17.69 262 ALA B CA 1
ATOM 3943 C C . ALA B 1 270 ? 53.979 -22.032 -35.130 1.00 19.41 262 ALA B C 1
ATOM 3944 O O . ALA B 1 270 ? 52.849 -21.653 -34.806 1.00 18.76 262 ALA B O 1
ATOM 3946 N N . THR B 1 271 ? 54.910 -22.343 -34.226 1.00 15.96 263 THR B N 1
ATOM 3947 C CA . THR B 1 271 ? 54.594 -22.337 -32.802 1.00 16.82 263 THR B CA 1
ATOM 3948 C C . THR B 1 271 ? 55.742 -21.747 -32.008 1.00 18.85 263 THR B C 1
ATOM 3949 O O . THR B 1 271 ? 56.900 -21.740 -32.441 1.00 17.10 263 THR B O 1
ATOM 3953 N N . ALA B 1 272 ? 55.400 -21.269 -30.819 1.00 17.30 264 ALA B N 1
ATOM 3954 C CA . ALA B 1 272 ? 56.338 -21.189 -29.712 1.00 20.61 264 ALA B CA 1
ATOM 3955 C C . ALA B 1 272 ? 55.755 -21.999 -28.566 1.00 16.93 264 ALA B C 1
ATOM 3956 O O . ALA B 1 272 ? 54.566 -22.335 -28.566 1.00 18.44 264 ALA B O 1
ATOM 3958 N N . HIS B 1 273 ? 56.599 -22.339 -27.590 1.00 14.89 265 HIS B N 1
ATOM 3959 C CA . HIS B 1 273 ? 56.118 -23.150 -26.487 1.00 17.17 265 HIS B CA 1
ATOM 3960 C C . HIS B 1 273 ? 56.751 -22.680 -25.190 1.00 17.92 265 HIS B C 1
ATOM 3961 O O . HIS B 1 273 ? 57.695 -21.887 -25.171 1.00 17.52 265 HIS B O 1
ATOM 3968 N N . LEU B 1 274 ? 56.194 -23.185 -24.103 1.00 19.09 266 LEU B N 1
ATOM 3969 C CA . LEU B 1 274 ? 56.521 -22.746 -22.757 1.00 16.08 266 LEU B CA 1
ATOM 3970 C C . LEU B 1 274 ? 56.749 -23.979 -21.898 1.00 18.09 266 LEU B C 1
ATOM 3971 O O . LEU B 1 274 ? 55.821 -24.770 -21.686 1.00 19.08 266 LEU B O 1
ATOM 3976 N N . ALA B 1 275 ? 57.972 -24.131 -21.396 1.00 28.66 267 ALA B N 1
ATOM 3977 C CA . ALA B 1 275 ? 58.299 -25.230 -20.504 1.00 34.84 267 ALA B CA 1
ATOM 3978 C C . ALA B 1 275 ? 57.775 -24.944 -19.097 1.00 26.06 267 ALA B C 1
ATOM 3979 O O . ALA B 1 275 ? 57.647 -23.785 -18.692 1.00 26.80 267 ALA B O 1
ATOM 3981 N N . PRO B 1 276 ? 57.453 -25.983 -18.331 1.00 27.22 268 PRO B N 1
ATOM 3982 C CA . PRO B 1 276 ? 56.948 -25.758 -16.979 1.00 29.97 268 PRO B CA 1
ATOM 3983 C C . PRO B 1 276 ? 58.035 -25.243 -16.054 1.00 32.16 268 PRO B C 1
ATOM 3984 O O . PRO B 1 276 ? 59.218 -25.546 -16.217 1.00 39.91 268 PRO B O 1
ATOM 3988 N N . THR B 1 277 ? 57.616 -24.445 -15.079 1.00 38.11 269 THR B N 1
ATOM 3989 C CA . THR B 1 277 ? 58.487 -24.031 -13.994 1.00 44.04 269 THR B CA 1
ATOM 3990 C C . THR B 1 277 ? 58.052 -24.589 -12.648 1.00 57.89 269 THR B C 1
ATOM 3991 O O . THR B 1 277 ? 58.820 -24.506 -11.683 1.00 60.60 269 THR B O 1
ATOM 3995 N N . ASP B 1 278 ? 56.847 -25.158 -12.562 1.00 64.43 270 ASP B N 1
ATOM 3996 C CA . ASP B 1 278 ? 56.322 -25.693 -11.309 1.00 63.85 270 ASP B CA 1
ATOM 3997 C C . ASP B 1 278 ? 56.967 -27.014 -10.906 1.00 70.79 270 ASP B C 1
ATOM 3998 O O . ASP B 1 278 ? 56.668 -27.516 -9.818 1.00 77.27 270 ASP B O 1
ATOM 4003 N N . ILE B 1 279 ? 57.817 -27.599 -11.753 1.00 74.84 271 ILE B N 1
ATOM 4004 C CA . ILE B 1 279 ? 58.508 -28.826 -11.368 1.00 78.81 271 ILE B CA 1
ATOM 4005 C C . ILE B 1 279 ? 59.576 -28.523 -10.323 1.00 87.97 271 ILE B C 1
ATOM 4006 O O . ILE B 1 279 ? 59.682 -29.213 -9.303 1.00 92.87 271 ILE B O 1
ATOM 4011 N N . PHE B 1 280 ? 60.371 -27.474 -10.552 1.00 89.80 272 PHE B N 1
ATOM 4012 C CA . PHE B 1 280 ? 61.319 -26.979 -9.556 1.00 92.69 272 PHE B CA 1
ATOM 4013 C C . PHE B 1 280 ? 60.507 -26.372 -8.415 1.00 97.30 272 PHE B C 1
ATOM 4014 O O . PHE B 1 280 ? 60.371 -25.154 -8.277 1.00 101.64 272 PHE B O 1
ATOM 4016 N N . ASP B 1 281 ? 59.961 -27.261 -7.582 1.00 93.77 273 ASP B N 1
ATOM 4017 C CA . ASP B 1 281 ? 58.968 -26.927 -6.569 1.00 88.84 273 ASP B CA 1
ATOM 4018 C C . ASP B 1 281 ? 58.519 -28.212 -5.888 1.00 83.46 273 ASP B C 1
ATOM 4019 O O . ASP B 1 281 ? 58.561 -28.331 -4.659 1.00 84.61 273 ASP B O 1
ATOM 4024 N N . LEU B 1 282 ? 58.103 -29.182 -6.697 1.00 78.84 274 LEU B N 1
ATOM 4025 C CA . LEU B 1 282 ? 57.537 -30.438 -6.236 1.00 74.64 274 LEU B CA 1
ATOM 4026 C C . LEU B 1 282 ? 58.605 -31.525 -6.159 1.00 73.21 274 LEU B C 1
ATOM 4027 O O . LEU B 1 282 ? 59.675 -31.430 -6.764 1.00 75.00 274 LEU B O 1
ATOM 4032 N N . ASP B 1 283 ? 58.282 -32.583 -5.417 1.00 70.24 275 ASP B N 1
ATOM 4033 C CA . ASP B 1 283 ? 59.224 -33.657 -5.136 1.00 75.55 275 ASP B CA 1
ATOM 4034 C C . ASP B 1 283 ? 59.390 -34.637 -6.292 1.00 70.99 275 ASP B C 1
ATOM 4035 O O . ASP B 1 283 ? 60.337 -35.430 -6.275 1.00 79.51 275 ASP B O 1
ATOM 4040 N N . PHE B 1 284 ? 58.518 -34.592 -7.294 1.00 58.85 276 PHE B N 1
ATOM 4041 C CA . PHE B 1 284 ? 58.417 -35.672 -8.265 1.00 46.04 276 PHE B CA 1
ATOM 4042 C C . PHE B 1 284 ? 59.567 -35.657 -9.268 1.00 54.94 276 PHE B C 1
ATOM 4043 O O . PHE B 1 284 ? 60.016 -34.597 -9.712 1.00 50.11 276 PHE B O 1
ATOM 4051 N N . ASP B 1 285 ? 60.015 -36.849 -9.651 1.00 48.20 277 ASP B N 1
ATOM 4052 C CA . ASP B 1 285 ? 60.988 -36.982 -10.722 1.00 55.14 277 ASP B CA 1
ATOM 4053 C C . ASP B 1 285 ? 60.298 -36.832 -12.072 1.00 51.05 277 ASP B C 1
ATOM 4054 O O . ASP B 1 285 ? 59.108 -37.122 -12.220 1.00 50.43 277 ASP B O 1
ATOM 4059 N N . ARG B 1 286 ? 61.059 -36.371 -13.062 1.00 50.62 278 ARG B N 1
ATOM 4060 C CA . ARG B 1 286 ? 60.504 -36.091 -14.382 1.00 43.39 278 ARG B CA 1
ATOM 4061 C C . ARG B 1 286 ? 61.578 -36.369 -15.420 1.00 49.20 278 ARG B C 1
ATOM 4062 O O . ARG B 1 286 ? 62.643 -35.745 -15.386 1.00 51.77 278 ARG B O 1
ATOM 4070 N N . GLN B 1 287 ? 61.306 -37.302 -16.332 1.00 37.54 279 GLN B N 1
ATOM 4071 C CA . GLN B 1 287 ? 62.265 -37.691 -17.360 1.00 33.04 279 GLN B CA 1
ATOM 4072 C C . GLN B 1 287 ? 61.549 -37.766 -18.696 1.00 30.51 279 GLN B C 1
ATOM 4073 O O . GLN B 1 287 ? 60.612 -38.555 -18.856 1.00 29.70 279 GLN B O 1
ATOM 4079 N N . LEU B 1 288 ? 61.989 -36.949 -19.646 1.00 28.60 280 LEU B N 1
ATOM 4080 C CA . LEU B 1 288 ? 61.492 -36.995 -21.009 1.00 26.88 280 LEU B CA 1
ATOM 4081 C C . LEU B 1 288 ? 62.680 -37.118 -21.950 1.00 31.35 280 LEU B C 1
ATOM 4082 O O . LEU B 1 288 ? 63.832 -36.907 -21.559 1.00 33.40 280 LEU B O 1
ATOM 4087 N N . TYR B 1 289 ? 62.390 -37.476 -23.199 1.00 25.96 281 TYR B N 1
ATOM 4088 C CA . TYR B 1 289 ? 63.411 -37.550 -24.236 1.00 26.63 281 TYR B CA 1
ATOM 4089 C C . TYR B 1 289 ? 62.878 -36.882 -25.487 1.00 24.81 281 TYR B C 1
ATOM 4090 O O . TYR B 1 289 ? 61.687 -36.993 -25.794 1.00 24.88 281 TYR B O 1
ATOM 4099 N N . ARG B 1 290 ? 63.761 -36.177 -26.196 1.00 23.41 282 ARG B N 1
ATOM 4100 C CA . ARG B 1 290 ? 63.373 -35.377 -27.344 1.00 22.26 282 ARG B CA 1
ATOM 4101 C C . ARG B 1 290 ? 64.248 -35.729 -28.537 1.00 23.64 282 ARG B C 1
ATOM 4102 O O . ARG B 1 290 ? 65.452 -35.965 -28.397 1.00 24.05 282 ARG B O 1
ATOM 4110 N N . THR B 1 291 ? 63.626 -35.788 -29.702 1.00 22.61 283 THR B N 1
ATOM 4111 C CA . THR B 1 291 ? 64.335 -35.760 -30.972 1.00 21.83 283 THR B CA 1
ATOM 4112 C C . THR B 1 291 ? 63.888 -34.508 -31.709 1.00 23.34 283 THR B C 1
ATOM 4113 O O . THR B 1 291 ? 62.805 -33.973 -31.445 1.00 21.69 283 THR B O 1
ATOM 4117 N N . THR B 1 292 ? 64.726 -34.005 -32.616 1.00 23.10 284 THR B N 1
ATOM 4118 C CA . THR B 1 292 ? 64.285 -32.878 -33.425 1.00 23.80 284 THR B CA 1
ATOM 4119 C C . THR B 1 292 ? 64.713 -33.102 -34.868 1.00 23.36 284 THR B C 1
ATOM 4120 O O . THR B 1 292 ? 65.660 -33.843 -35.156 1.00 22.64 284 THR B O 1
ATOM 4124 N N . LEU B 1 293 ? 63.970 -32.482 -35.770 1.00 20.67 285 LEU B N 1
ATOM 4125 C CA . LEU B 1 293 ? 64.125 -32.685 -37.201 1.00 22.56 285 LEU B CA 1
ATOM 4126 C C . LEU B 1 293 ? 64.759 -31.452 -37.829 1.00 26.25 285 LEU B C 1
ATOM 4127 O O . LEU B 1 293 ? 64.338 -30.324 -37.549 1.00 22.70 285 LEU B O 1
ATOM 4132 N N . VAL B 1 294 ? 65.755 -31.683 -38.692 1.00 22.37 286 VAL B N 1
ATOM 4133 C CA . VAL B 1 294 ? 66.511 -30.604 -39.329 1.00 19.98 286 VAL B CA 1
ATOM 4134 C C . VAL B 1 294 ? 65.594 -29.760 -40.204 1.00 22.36 286 VAL B C 1
ATOM 4135 O O . VAL B 1 294 ? 64.835 -30.288 -41.024 1.00 24.06 286 VAL B O 1
ATOM 4139 N N . GLY B 1 295 ? 65.668 -28.437 -40.041 1.00 21.37 287 GLY B N 1
ATOM 4140 C CA . GLY B 1 295 ? 64.851 -27.512 -40.792 1.00 25.41 287 GLY B CA 1
ATOM 4141 C C . GLY B 1 295 ? 65.670 -26.741 -41.819 1.00 30.05 287 GLY B C 1
ATOM 4142 O O . GLY B 1 295 ? 66.896 -26.822 -41.874 1.00 27.92 287 GLY B O 1
ATOM 4143 N N . ASP B 1 296 ? 64.957 -25.980 -42.645 1.00 24.44 288 ASP B N 1
ATOM 4144 C CA . ASP B 1 296 ? 65.566 -25.163 -43.685 1.00 24.53 288 ASP B CA 1
ATOM 4145 C C . ASP B 1 296 ? 65.734 -23.722 -43.197 1.00 30.16 288 ASP B C 1
ATOM 4146 O O . ASP B 1 296 ? 65.327 -23.359 -42.092 1.00 28.19 288 ASP B O 1
ATOM 4151 N N . VAL B 1 297 ? 66.345 -22.892 -44.033 1.00 24.30 289 VAL B N 1
ATOM 4152 C CA . VAL B 1 297 ? 66.537 -21.478 -43.693 1.00 23.85 289 VAL B CA 1
ATOM 4153 C C . VAL B 1 297 ? 65.204 -20.748 -43.852 1.00 26.05 289 VAL B C 1
ATOM 4154 O O . VAL B 1 297 ? 64.561 -20.876 -44.908 1.00 25.87 289 VAL B O 1
ATOM 4158 N N . PRO B 1 298 ? 64.746 -19.999 -42.846 1.00 22.20 290 PRO B N 1
ATOM 4159 C CA . PRO B 1 298 ? 63.477 -19.266 -42.985 1.00 20.76 290 PRO B CA 1
ATOM 4160 C C . PRO B 1 298 ? 63.531 -18.224 -44.094 1.00 24.22 290 PRO B C 1
ATOM 4161 O O . PRO B 1 298 ? 64.594 -17.723 -44.468 1.00 21.89 290 PRO B O 1
ATOM 4165 N N . VAL B 1 299 ? 62.347 -17.890 -44.614 1.00 20.43 291 VAL B N 1
ATOM 4166 C CA A VAL B 1 299 ? 62.169 -16.866 -45.635 0.55 24.23 291 VAL B CA 1
ATOM 4167 C CA B VAL B 1 299 ? 62.201 -16.835 -45.607 0.45 23.84 291 VAL B CA 1
ATOM 4168 C C . VAL B 1 299 ? 61.034 -15.949 -45.203 1.00 23.68 291 VAL B C 1
ATOM 4169 O O . VAL B 1 299 ? 60.011 -16.427 -44.697 1.00 21.41 291 VAL B O 1
ATOM 4176 N N . GLY B 1 300 ? 61.201 -14.642 -45.414 1.00 21.28 292 GLY B N 1
ATOM 4177 C CA . GLY B 1 300 ? 60.154 -13.682 -45.121 1.00 21.30 292 GLY B CA 1
ATOM 4178 C C . GLY B 1 300 ? 59.254 -13.433 -46.318 1.00 19.28 292 GLY B C 1
ATOM 4179 O O . GLY B 1 300 ? 59.447 -14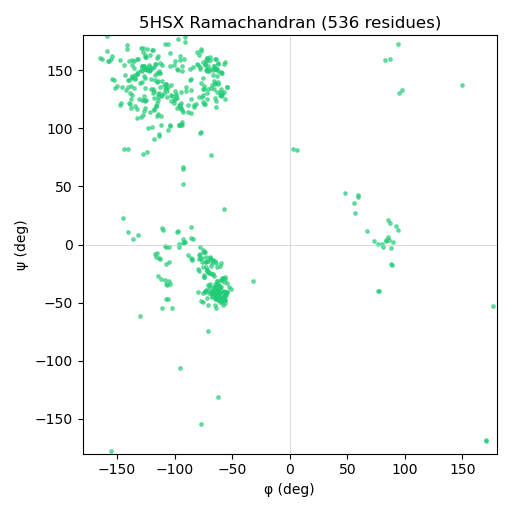.001 -47.409 1.00 23.92 292 GLY B O 1
ATOM 4180 N N . PRO B 1 301 ? 58.241 -12.578 -46.140 1.00 18.83 293 PRO B N 1
ATOM 4181 C CA . PRO B 1 301 ? 57.296 -12.329 -47.235 1.00 23.77 293 PRO B CA 1
ATOM 4182 C C . PRO B 1 301 ? 57.948 -11.781 -48.490 1.00 27.44 293 PRO B C 1
ATOM 4183 O O . PRO B 1 301 ? 57.455 -12.055 -49.593 1.00 30.23 293 PRO B O 1
ATOM 4187 N N . ASP B 1 302 ? 59.039 -11.024 -48.364 1.00 24.83 294 ASP B N 1
ATOM 4188 C CA . ASP B 1 302 ? 59.720 -10.482 -49.540 1.00 30.61 294 ASP B CA 1
ATOM 4189 C C . ASP B 1 302 ? 60.732 -11.452 -50.146 1.00 31.11 294 ASP B C 1
ATOM 4190 O O . ASP B 1 302 ? 61.441 -11.080 -51.092 1.00 30.61 294 ASP B O 1
ATOM 4195 N N . GLY B 1 303 ? 60.815 -12.680 -49.641 1.00 27.27 295 GLY B N 1
ATOM 4196 C CA . GLY B 1 303 ? 61.732 -13.662 -50.188 1.00 29.42 295 GLY B CA 1
ATOM 4197 C C . GLY B 1 303 ? 63.126 -13.655 -49.595 1.00 30.61 295 GLY B C 1
ATOM 4198 O O . GLY B 1 303 ? 63.939 -14.506 -49.968 1.00 34.14 295 GLY B O 1
ATOM 4199 N N . THR B 1 304 ? 63.429 -12.732 -48.686 1.00 28.91 296 THR B N 1
ATOM 4200 C CA . THR B 1 304 ? 64.765 -12.641 -48.104 1.00 33.77 296 THR B CA 1
ATOM 4201 C C . THR B 1 304 ? 64.969 -13.762 -47.089 1.00 28.35 296 THR B C 1
ATOM 4202 O O . THR B 1 304 ? 64.208 -13.875 -46.121 1.00 29.44 296 THR B O 1
ATOM 4206 N N . GLN B 1 305 ? 66.003 -14.574 -47.304 1.00 23.93 297 GLN B N 1
ATOM 4207 C CA . GLN B 1 305 ? 66.366 -15.616 -46.351 1.00 22.40 297 GLN B CA 1
ATOM 4208 C C . GLN B 1 305 ? 67.020 -15.018 -45.119 1.00 24.93 297 GLN B C 1
ATOM 4209 O O . GLN B 1 305 ? 67.626 -13.944 -45.174 1.00 22.45 297 GLN B O 1
ATOM 4215 N N . SER B 1 306 ? 66.926 -15.759 -44.010 1.00 22.58 298 SER B N 1
ATOM 4216 C CA . SER B 1 306 ? 67.687 -15.479 -42.801 1.00 23.63 298 SER B CA 1
ATOM 4217 C C . SER B 1 306 ? 69.189 -15.474 -43.094 1.00 23.47 298 SER B C 1
ATOM 4218 O O . SER B 1 306 ? 69.668 -16.089 -44.053 1.00 24.68 298 SER B O 1
ATOM 4221 N N . VAL B 1 307 ? 69.940 -14.762 -42.254 1.00 28.70 299 VAL B N 1
ATOM 4222 C CA . VAL B 1 307 ? 71.373 -14.575 -42.440 1.00 30.11 299 VAL B CA 1
ATOM 4223 C C . VAL B 1 307 ? 72.078 -14.884 -41.128 1.00 31.58 299 VAL B C 1
ATOM 4224 O O . VAL B 1 307 ? 71.766 -14.282 -40.099 1.00 30.88 299 VAL B O 1
ATOM 4228 N N . ALA B 1 308 ? 73.041 -15.803 -41.172 1.00 34.04 300 ALA B N 1
ATOM 4229 C CA . ALA B 1 308 ? 73.891 -16.037 -40.014 1.00 35.90 300 ALA B CA 1
ATOM 4230 C C . ALA B 1 308 ? 74.843 -14.865 -39.815 1.00 42.05 300 ALA B C 1
ATOM 4231 O O . ALA B 1 308 ? 75.477 -14.398 -40.766 1.00 36.92 300 ALA B O 1
ATOM 4233 N N . ILE B 1 309 ? 74.959 -14.402 -38.576 1.00 36.75 301 ILE B N 1
ATOM 4234 C CA . ILE B 1 309 ? 75.878 -13.330 -38.212 1.00 38.01 301 ILE B CA 1
ATOM 4235 C C . ILE B 1 309 ? 77.067 -13.861 -37.413 1.00 44.30 301 ILE B C 1
ATOM 4236 O O . ILE B 1 309 ? 78.220 -13.532 -37.704 1.00 49.72 301 ILE B O 1
ATOM 4241 N N . GLU B 1 310 ? 76.805 -14.691 -36.406 1.00 42.08 302 GLU B N 1
ATOM 4242 C CA . GLU B 1 310 ? 77.848 -15.321 -35.606 1.00 48.47 302 GLU B CA 1
ATOM 4243 C C . GLU B 1 310 ? 77.416 -16.729 -35.232 1.00 50.27 302 GLU B C 1
ATOM 4244 O O . GLU B 1 310 ? 76.222 -17.027 -35.158 1.00 43.74 302 GLU B O 1
ATOM 4250 N N . GLY B 1 311 ? 78.392 -17.595 -34.977 1.00 49.14 303 GLY B N 1
ATOM 4251 C CA . GLY B 1 311 ? 78.034 -18.887 -34.429 1.00 50.92 303 GLY B CA 1
ATOM 4252 C C . GLY B 1 311 ? 78.935 -20.041 -34.792 1.00 61.74 303 GLY B C 1
ATOM 4253 O O . GLY B 1 311 ? 79.352 -20.190 -35.944 1.00 66.92 303 GLY B O 1
ATOM 4254 N N . SER B 1 312 ? 79.232 -20.860 -33.809 1.00 69.71 304 SER B N 1
ATOM 4255 C CA . SER B 1 312 ? 79.991 -22.087 -33.949 1.00 76.48 304 SER B CA 1
ATOM 4256 C C . SER B 1 312 ? 79.049 -23.268 -34.152 1.00 73.20 30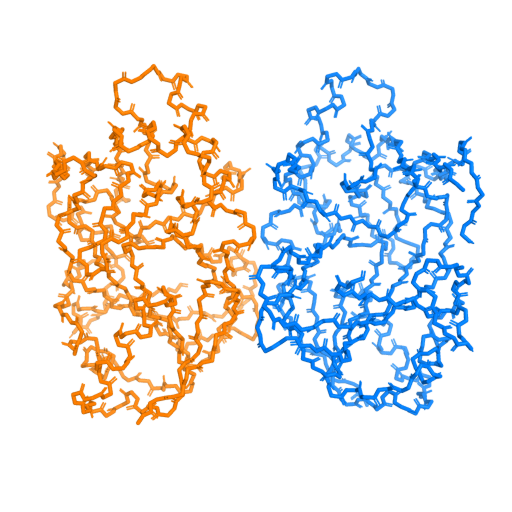4 SER B C 1
ATOM 4257 O O . SER B 1 312 ? 77.911 -23.255 -33.670 1.00 63.95 304 SER B O 1
ATOM 4259 N N . PRO B 1 313 ? 79.491 -24.292 -34.883 1.00 74.66 305 PRO B N 1
ATOM 4260 C CA . PRO B 1 313 ? 78.682 -25.519 -34.958 1.00 74.62 305 PRO B CA 1
ATOM 4261 C C . PRO B 1 313 ? 78.457 -26.153 -33.598 1.00 72.88 305 PRO B C 1
ATOM 4262 O O . PRO B 1 313 ? 77.371 -26.689 -33.339 1.00 69.28 305 PRO B O 1
ATOM 4266 N N . VAL B 1 314 ? 79.459 -26.097 -32.715 1.00 72.09 306 VAL B N 1
ATOM 4267 C CA . VAL B 1 314 ? 79.294 -26.619 -31.361 1.00 67.47 306 VAL B CA 1
ATOM 4268 C C . VAL B 1 314 ? 78.231 -25.825 -30.613 1.00 64.03 306 VAL B C 1
ATOM 4269 O O . VAL B 1 314 ? 77.381 -26.399 -29.919 1.00 63.97 306 VAL B O 1
ATOM 4271 N N . SER B 1 315 ? 78.259 -24.495 -30.741 1.00 61.55 307 SER B N 1
ATOM 4272 C CA . SER B 1 315 ? 77.266 -23.663 -30.066 1.00 62.58 307 SER B CA 1
ATOM 4273 C C . SER B 1 315 ? 75.856 -23.945 -30.569 1.00 56.12 307 SER B C 1
ATOM 4274 O O . SER B 1 315 ? 74.896 -23.878 -29.792 1.00 55.25 307 SER B O 1
ATOM 4277 N N . ALA B 1 316 ? 75.710 -24.276 -31.856 1.00 55.33 308 ALA B N 1
ATOM 4278 C CA . ALA B 1 316 ? 74.390 -24.580 -32.402 1.00 53.38 308 ALA B CA 1
ATOM 4279 C C . ALA B 1 316 ? 73.830 -25.870 -31.809 1.00 59.55 308 ALA B C 1
ATOM 4280 O O . ALA B 1 316 ? 72.657 -25.926 -31.417 1.00 54.52 308 ALA B O 1
ATOM 4282 N N . ALA B 1 317 ? 74.658 -26.919 -31.731 1.00 59.03 309 ALA B N 1
ATOM 4283 C CA . ALA B 1 317 ? 74.206 -28.180 -31.147 1.00 61.64 309 ALA B CA 1
ATOM 4284 C C . ALA B 1 317 ? 73.823 -28.008 -29.680 1.00 61.82 309 ALA B C 1
ATOM 4285 O O . ALA B 1 317 ? 72.889 -28.657 -29.194 1.00 62.63 309 ALA B O 1
ATOM 4287 N N . ALA B 1 318 ? 74.539 -27.140 -28.958 1.00 61.59 310 ALA B N 1
ATOM 4288 C CA . ALA B 1 318 ? 74.182 -26.860 -27.570 1.00 63.92 310 ALA B CA 1
ATOM 4289 C C . ALA B 1 318 ? 72.808 -26.211 -27.481 1.00 59.34 310 ALA B C 1
ATOM 4290 O O . ALA B 1 318 ? 72.041 -26.484 -26.549 1.00 60.35 310 ALA B O 1
ATOM 4292 N N . ALA B 1 319 ? 72.476 -25.354 -28.449 1.00 56.22 311 ALA B N 1
ATOM 4293 C CA . ALA B 1 319 ? 71.146 -24.755 -28.475 1.00 58.40 311 ALA B CA 1
ATOM 4294 C C . ALA B 1 319 ? 70.079 -25.802 -28.775 1.00 61.12 311 ALA B C 1
ATOM 4295 O O . ALA B 1 319 ? 69.029 -25.830 -28.117 1.00 55.04 311 ALA B O 1
ATOM 4297 N N . VAL B 1 320 ? 70.331 -26.675 -29.758 1.00 55.49 312 VAL B N 1
ATOM 4298 C CA . VAL B 1 320 ? 69.399 -27.765 -30.039 1.00 57.08 312 VAL B CA 1
ATOM 4299 C C . VAL B 1 320 ? 69.168 -28.598 -28.785 1.00 60.13 312 VAL B C 1
ATOM 4300 O O . VAL B 1 320 ? 68.033 -28.975 -28.469 1.00 61.02 312 VAL B O 1
ATOM 4304 N N . ALA B 1 321 ? 70.236 -28.870 -28.035 1.00 62.07 313 ALA B N 1
ATOM 4305 C CA . ALA B 1 321 ? 70.124 -29.748 -26.877 1.00 65.39 313 ALA B CA 1
ATOM 4306 C C . ALA B 1 321 ? 69.438 -29.060 -25.704 1.00 65.06 313 ALA B C 1
ATOM 4307 O O . ALA B 1 321 ? 68.799 -29.728 -24.882 1.00 67.55 313 ALA B O 1
ATOM 4309 N N . LEU B 1 322 ? 69.539 -27.735 -25.611 1.00 62.48 314 LEU B N 1
ATOM 4310 C CA . LEU B 1 322 ? 69.096 -27.019 -24.420 1.00 63.08 314 LEU B CA 1
ATOM 4311 C C . LEU B 1 322 ? 67.828 -26.195 -24.606 1.00 60.88 314 LEU B C 1
ATOM 4312 O O . LEU B 1 322 ? 67.074 -26.039 -23.643 1.00 62.42 314 LEU B O 1
ATOM 4317 N N . ASN B 1 323 ? 67.563 -25.668 -25.802 1.00 57.88 315 ASN B N 1
ATOM 4318 C CA . ASN B 1 323 ? 66.399 -24.790 -25.994 1.00 56.11 315 ASN B CA 1
ATOM 4319 C C . ASN B 1 323 ? 65.066 -25.502 -25.777 1.00 59.05 315 ASN B C 1
ATOM 4320 O O . ASN B 1 323 ? 64.086 -24.846 -25.430 1.00 60.89 315 ASN B O 1
#

Foldseek 3Di:
DWDWAADADFAETEIDDDALQDDDDPVVLVVVVVSQVRHQKYKYAPHAYDPVSVVNSVVSNFAWDQDVAQDDPPHSQKGKDWLPPDDDDLLPQKFQAPPLFQWGFFKKKKAWAFADPDFKKKKKFFQLVLLVPDDPVVNVVQLPKWFWFWDVVVTGIKIARCWFQDPPPRTTGRRLGPVTTDFIPPDDPVVGVVVSVVSSVSRSDPNGMDMDRDDHNMMMMGGSSTMIMGTTPCSVVDPGITMMMMITHTGGFTAGPVGDTMGTDDDDHD/DWDWAADADFAETEIDDDALQDQDDPVVLVVVVVSQVRRQKYKYAPHADDLVSQVNSVVSPFAWDFFAPPQQDDPPRRQKGKDWPDDDDLLPQKFQFLPLAQWGFFKKKKAWAFADPDFWKKKKFFQLVLLVPPDPVVNVVQLPKWFWFADDFCGRIKIARCWFQDPPPRTTGRRLGPVTTDFIPPDDPVVGVVVSVVSSVSRSDPNGMDMGHDDRNMMMMGGSSTMIMGTTDCVVPDDGTTMMMMITHTGDFTAGPVGDTMDTDDDDPNRSSSSNNPD

Secondary structure (DSSP, 8-state):
--EEEE-SSSS-EEEES--TTSPPPHHHHHHHHHHHHHHSEEEE-S----HHHHHHHHHTTSPBP---TT--TT-TT-EEEE-------TTTTEE-TTTTSSS--SEEEEEEEE--SS---EEEEEHHHHHHHS-HHHHHHHHT-EEEEEE----EEEEEESEEEPTTT--EEE---TTTEEEETTS-HHHHHHHHHHHHHHHT-GGGEEEE---TT-EEEEETTTEEEE--S-TTTSS---EEEEEEE-----B-TTSPBPEEEES---/--EEEE-SSSS-EEEES--TTSPPPHHHHHHHHHHHHHHSEEEE-S----HHHHHHHHHTTSPBP---SSTTB-TT-TT-EEE------TTTTEE-TTTTSSS--SEEEEEEEE--SS---EEEEEHHHHHHHS-HHHHHHHHT-EEEEEE----EEEEEESEEEPTTT--EEE---TTTEEEETTS-HHHHHHHHHHHHHHHT-GGGEEEE---TT-EEEEETTSEEEE--SSTBTBS---EEEEEEE-----B-TTSPBPEEEE--HHHHHHHHHH-

InterPro domains:
  IPR003819 TauD/TfdA-like domain [PF02668] (13-267)
  IPR042098 Glutarate 2-hydroxylase superfamily [G3DSA:3.60.130.10] (11-315)
  IPR051323 Alpha-ketoglutarate-dependent sulfate ester dioxygenase-like [PTHR30468] (10-295)

B-factor: mean 30.98, std 14.4, range [10.9, 101.64]

CATH classification: 3.60.130.10